Protein AF-A0AAI9E8M5-F1 (afdb_monomer_lite)

Secondary structure (DSSP, 8-state):
------------------------------HHHHHHHHHHHHHHHHHHHHHHHHHHHHHHHHHHHHHHHHHHHHHHHHHHHHHHHHHHHHHHHHHHHHHHHHHHHHHHHHHHHHHHHHHHHHHHHHHHHHHHHHHHHHHHHHHHHHHHHHHHHHHHHHHHHHHHHHHHHHHHHHHHHHHHHHHHHHHHHTTTTS---------------------------------------------SSS--HHHHHHHHHHHHHHHHHHHHHHHHHH--TT-TT-HHHH-GGGTTHHHHHHHHHHHHTT--SS-HHHHHHHHHHHHHHHHHHHHTGGGSEEE-GGG-SS-SS-TTPPPEEEHHHHHHHHHHHHHHHHHIIIIITTS-HHHHHHHHHHHHHHHHHHHH-GGGEETTTEETTHHHHHHHHHH-GGGGT---S---S--HHHHHHHHHHHT---TT-TT-SS-SS-THHHHHHHHHHHT--GGG--HHHHHHHHHHT-TTTHHHHHHHHHHHHHHHHHIIIIIGGGG--S-HHHHHHHHHHHHHHHHHHHHH----

Structure (mmCIF, N/CA/C/O backbone):
data_AF-A0AAI9E8M5-F1
#
_entry.id   AF-A0AAI9E8M5-F1
#
loop_
_atom_site.group_PDB
_atom_site.id
_atom_site.type_symbol
_atom_site.label_atom_id
_atom_site.label_alt_id
_atom_site.label_comp_id
_atom_site.label_asym_id
_atom_site.label_entity_id
_atom_site.label_seq_id
_atom_site.pdbx_PDB_ins_code
_atom_site.Cartn_x
_atom_site.Cartn_y
_atom_site.Cartn_z
_atom_site.occupancy
_atom_site.B_iso_or_equiv
_atom_site.auth_seq_id
_atom_site.auth_comp_id
_atom_site.auth_asym_id
_atom_site.auth_atom_id
_atom_site.pdbx_PDB_model_num
ATOM 1 N N . MET A 1 1 ? -39.233 27.285 16.437 1.00 39.06 1 MET A N 1
ATOM 2 C CA . MET A 1 1 ? -40.489 26.514 16.596 1.00 39.06 1 MET A CA 1
ATOM 3 C C . MET A 1 1 ? -40.162 25.161 17.210 1.00 39.06 1 MET A C 1
ATOM 5 O O . MET A 1 1 ? -39.063 24.692 16.965 1.00 39.06 1 MET A O 1
ATOM 9 N N . SER A 1 2 ? -41.110 24.576 17.952 1.00 37.47 2 SER A N 1
ATOM 10 C CA . SER A 1 2 ? -41.098 23.221 18.547 1.00 37.47 2 SER A CA 1
ATOM 11 C C . SER A 1 2 ? -39.940 22.849 19.491 1.00 37.47 2 SER A C 1
ATOM 13 O O . SER A 1 2 ? -38.776 22.826 19.115 1.00 37.47 2 SER A O 1
ATOM 15 N N . SER A 1 3 ? -40.297 22.461 20.720 1.00 33.97 3 SER A N 1
ATOM 16 C CA . SER A 1 3 ? -39.416 21.853 21.729 1.00 33.97 3 SER A CA 1
ATOM 17 C C . SER A 1 3 ? -40.017 20.511 22.181 1.00 33.97 3 SER A C 1
ATOM 19 O O . SER A 1 3 ? -41.230 20.465 22.398 1.00 33.97 3 SER A O 1
ATOM 21 N N . PRO A 1 4 ? -39.233 19.424 22.332 1.00 52.72 4 PRO A N 1
ATOM 22 C CA . PRO A 1 4 ? -39.747 18.113 22.720 1.00 52.72 4 PRO A CA 1
ATOM 23 C C . PRO A 1 4 ? -39.440 17.758 24.191 1.00 52.72 4 PRO A C 1
ATOM 25 O O . PRO A 1 4 ? -38.667 16.841 24.461 1.00 52.72 4 PRO A O 1
ATOM 28 N N . PHE A 1 5 ? -40.079 18.425 25.160 1.00 38.94 5 PHE A N 1
ATOM 29 C CA . PHE A 1 5 ? -40.065 17.979 26.566 1.00 38.94 5 PHE A CA 1
ATOM 30 C C . PHE A 1 5 ? -41.400 17.348 26.974 1.00 38.94 5 PHE A C 1
ATOM 32 O O . PHE A 1 5 ? -42.393 18.026 27.230 1.00 38.94 5 PHE A O 1
ATOM 39 N N . ARG A 1 6 ? -41.410 16.013 27.043 1.00 34.12 6 ARG A N 1
ATOM 40 C CA . ARG A 1 6 ? -42.585 15.194 27.363 1.00 34.12 6 ARG A CA 1
ATOM 41 C C . ARG A 1 6 ? -42.675 14.955 28.875 1.00 34.12 6 ARG A C 1
ATOM 43 O O . ARG A 1 6 ? -42.093 13.995 29.372 1.00 34.12 6 ARG A O 1
ATOM 50 N N . ARG A 1 7 ? -43.399 15.808 29.609 1.00 36.78 7 ARG A N 1
ATOM 51 C CA . ARG A 1 7 ? -43.793 15.498 30.998 1.00 36.78 7 ARG A CA 1
ATOM 52 C C . ARG A 1 7 ? -44.879 14.418 31.007 1.00 36.78 7 ARG A C 1
ATOM 54 O O . ARG A 1 7 ? -45.777 14.430 30.169 1.00 36.78 7 ARG A O 1
ATOM 61 N N . THR A 1 8 ? -44.776 13.480 31.944 1.00 37.78 8 THR A N 1
ATOM 62 C CA . THR A 1 8 ? -45.743 12.395 32.164 1.00 37.78 8 THR A CA 1
ATOM 63 C C . THR A 1 8 ? -46.504 12.637 33.463 1.00 37.78 8 THR A C 1
ATOM 65 O O . THR A 1 8 ? -46.102 12.151 34.521 1.00 37.78 8 THR A O 1
ATOM 68 N N . ASP A 1 9 ? -47.598 13.392 33.389 1.00 35.00 9 ASP A N 1
ATOM 69 C CA . ASP A 1 9 ? -48.470 13.627 34.540 1.00 35.00 9 ASP A CA 1
ATOM 70 C C . ASP A 1 9 ? -49.355 12.401 34.813 1.00 35.00 9 ASP A C 1
ATOM 72 O O . ASP A 1 9 ? -50.347 12.142 34.130 1.00 35.00 9 ASP A O 1
ATOM 76 N N . HIS A 1 10 ? -49.003 11.630 35.844 1.00 38.12 10 HIS A N 1
ATOM 77 C CA . HIS A 1 10 ? -49.825 10.526 36.339 1.00 38.12 10 HIS A CA 1
ATOM 78 C C . HIS A 1 10 ? -50.937 11.039 37.263 1.00 38.12 10 HIS A C 1
ATOM 80 O O . HIS A 1 10 ? -50.874 10.896 38.486 1.00 38.12 10 HIS A O 1
ATOM 86 N N . ALA A 1 11 ? -51.986 11.607 36.668 1.00 37.66 11 ALA A N 1
ATOM 87 C CA . ALA A 1 11 ? -53.208 11.980 37.374 1.00 37.66 11 ALA A CA 1
ATOM 88 C C . ALA A 1 11 ? -53.933 10.731 37.923 1.00 37.66 11 ALA A C 1
ATOM 90 O O . ALA A 1 11 ? -54.760 10.119 37.245 1.00 37.66 11 ALA A O 1
ATOM 91 N N . ARG A 1 12 ? -53.624 10.336 39.167 1.00 40.44 12 ARG A N 1
ATOM 92 C CA . ARG A 1 12 ? -54.371 9.293 39.885 1.00 40.44 12 ARG A CA 1
ATOM 93 C C . ARG A 1 12 ? -55.782 9.786 40.200 1.00 40.44 12 ARG A C 1
ATOM 95 O O . ARG A 1 12 ? -55.987 10.551 41.137 1.00 40.44 12 ARG A O 1
ATOM 102 N N . GLN A 1 13 ? -56.754 9.292 39.441 1.00 41.06 13 GLN A N 1
ATOM 103 C CA . GLN A 1 13 ? -58.161 9.354 39.823 1.00 41.06 13 GLN A CA 1
ATOM 104 C C . GLN A 1 13 ? -58.388 8.552 41.115 1.00 41.06 13 GLN A C 1
ATOM 106 O O . GLN A 1 13 ? -57.860 7.450 41.265 1.00 41.06 13 GLN A O 1
ATOM 111 N N . SER A 1 14 ? -59.214 9.092 42.010 1.00 41.16 14 SER A N 1
ATOM 112 C CA . SER A 1 14 ? -59.786 8.397 43.170 1.00 41.16 14 SER A CA 1
ATOM 113 C C . SER A 1 14 ? -61.247 8.842 43.333 1.00 41.16 14 SER A C 1
ATOM 115 O O . SER A 1 14 ? -61.587 9.951 42.916 1.00 41.16 14 SER A O 1
ATOM 117 N N . PRO A 1 15 ? -62.144 7.975 43.834 1.00 42.84 15 PRO A N 1
ATOM 118 C CA . PRO A 1 15 ? -63.539 8.008 43.402 1.00 42.84 15 PRO A CA 1
ATOM 119 C C . PRO A 1 15 ? -64.429 8.974 44.186 1.00 42.84 15 PRO A C 1
ATOM 121 O O . PRO A 1 15 ? -64.333 9.094 45.407 1.00 42.84 15 PRO A O 1
ATOM 124 N N . SER A 1 16 ? -65.397 9.559 43.478 1.00 39.38 16 SER A N 1
ATOM 125 C CA . SER A 1 16 ? -66.581 10.148 44.105 1.00 39.38 16 SER A CA 1
ATOM 126 C C . SER A 1 16 ? -67.400 9.057 44.807 1.00 39.38 16 SER A C 1
ATOM 128 O O . SER A 1 16 ? -67.642 7.994 44.232 1.00 39.38 16 SER A O 1
ATOM 130 N N . ARG A 1 17 ? -67.838 9.316 46.044 1.00 39.81 17 ARG A N 1
ATOM 131 C CA . ARG A 1 17 ? -68.811 8.484 46.767 1.00 39.81 17 ARG A CA 1
ATOM 132 C C . ARG A 1 17 ? -70.139 9.224 46.876 1.00 39.81 17 ARG A C 1
ATOM 134 O O . ARG A 1 17 ? -70.175 10.408 47.197 1.00 39.81 17 ARG A O 1
ATOM 141 N N . GLN A 1 18 ? -71.225 8.500 46.629 1.00 39.06 18 GLN A N 1
ATOM 142 C CA . GLN A 1 18 ? -72.585 9.024 46.707 1.00 39.06 18 GLN A CA 1
ATOM 143 C C . GLN A 1 18 ? -72.954 9.378 48.155 1.00 39.06 18 GLN A C 1
ATOM 145 O O . GLN A 1 18 ? -72.699 8.600 49.074 1.00 39.06 18 GLN A O 1
ATOM 150 N N . HIS A 1 19 ? -73.604 10.526 48.346 1.00 36.00 19 HIS A N 1
ATOM 151 C CA . HIS A 1 19 ? -74.301 10.842 49.591 1.00 36.00 19 HIS A CA 1
ATOM 152 C C . HIS A 1 19 ? -75.672 10.158 49.620 1.00 36.00 19 HIS A C 1
ATOM 154 O O . HIS A 1 19 ? -76.408 10.196 48.636 1.00 36.00 19 HIS A O 1
ATOM 160 N N . VAL A 1 20 ? -76.036 9.600 50.776 1.00 41.47 20 VAL A N 1
ATOM 161 C CA . VAL A 1 20 ? -77.401 9.160 51.102 1.00 41.47 20 VAL A CA 1
ATOM 162 C C . VAL A 1 20 ? -77.799 9.760 52.457 1.00 41.47 20 VAL A C 1
ATOM 164 O O . VAL A 1 20 ? -76.952 10.028 53.308 1.00 41.47 20 VAL A O 1
ATOM 167 N N . ASN A 1 21 ? -79.093 10.035 52.599 1.00 41.19 21 ASN A N 1
ATOM 168 C CA . ASN A 1 21 ? -79.756 10.801 53.657 1.00 41.19 21 ASN A CA 1
ATOM 169 C C . ASN A 1 21 ? -79.275 10.565 55.107 1.00 41.19 21 ASN A C 1
ATOM 171 O O . ASN A 1 21 ? -79.443 9.485 55.658 1.00 41.19 21 ASN A O 1
ATOM 175 N N . GLY A 1 22 ? -78.804 11.645 55.739 1.00 41.47 22 GLY A N 1
ATOM 176 C CA . GLY A 1 22 ? -79.510 12.357 56.817 1.00 41.47 22 GLY A CA 1
ATOM 177 C C . GLY A 1 22 ? -79.971 11.633 58.097 1.00 41.47 22 GLY A C 1
ATOM 178 O O . GLY A 1 22 ? -80.775 10.712 58.062 1.00 41.47 22 GLY A O 1
ATOM 179 N N . THR A 1 23 ? -79.664 12.256 59.243 1.00 39.97 23 THR A N 1
ATOM 180 C CA . THR A 1 23 ? -80.538 12.251 60.435 1.00 39.97 23 THR A CA 1
ATOM 181 C C . THR A 1 23 ? -80.369 13.548 61.230 1.00 39.97 23 THR A C 1
ATOM 183 O O . THR A 1 23 ? -79.263 14.071 61.339 1.00 39.97 23 THR A O 1
ATOM 186 N N . ARG A 1 24 ? -81.456 14.055 61.828 1.00 47.34 24 ARG A N 1
ATOM 187 C CA . ARG A 1 24 ? -81.382 15.028 62.934 1.00 47.34 24 ARG A CA 1
ATOM 188 C C . ARG A 1 24 ? -80.968 14.287 64.206 1.00 47.34 24 ARG A C 1
ATOM 190 O O . ARG A 1 24 ? -81.548 13.235 64.469 1.00 47.34 24 ARG A O 1
ATOM 197 N N . HIS A 1 25 ? -80.116 14.872 65.046 1.00 40.50 25 HIS A N 1
ATOM 198 C CA . HIS A 1 25 ? -80.138 14.603 66.490 1.00 40.50 25 HIS A CA 1
ATOM 199 C C . HIS A 1 25 ? -79.747 15.842 67.306 1.00 40.50 25 HIS A C 1
ATOM 201 O O . HIS A 1 25 ? -79.234 16.820 66.764 1.00 40.50 25 HIS A O 1
ATOM 207 N N . SER A 1 26 ? -80.134 15.843 68.580 1.00 41.50 26 SER A N 1
ATOM 208 C CA . SER A 1 26 ? -80.329 17.051 69.383 1.00 41.50 26 SER A CA 1
ATOM 209 C C . SER A 1 26 ? -79.087 17.548 70.120 1.00 41.50 26 SER A C 1
ATOM 211 O O . SER A 1 26 ? -78.174 16.789 70.437 1.00 41.50 26 SER A O 1
ATOM 213 N N . HIS A 1 27 ? -79.136 18.826 70.509 1.00 49.78 27 HIS A N 1
ATOM 214 C CA . HIS A 1 27 ? -78.330 19.387 71.593 1.00 49.78 27 HIS A CA 1
ATOM 215 C C . HIS A 1 27 ? -78.261 18.432 72.799 1.00 49.78 27 HIS A C 1
ATOM 217 O O . HIS A 1 27 ? -79.289 18.085 73.384 1.00 49.78 27 HIS A O 1
ATOM 223 N N . ARG A 1 28 ? -77.044 18.085 73.224 1.00 42.25 28 ARG A N 1
ATOM 224 C CA . ARG A 1 28 ? -76.761 17.693 74.608 1.00 42.25 28 ARG A CA 1
ATOM 225 C C . ARG A 1 28 ? -75.386 18.234 74.981 1.00 42.25 28 ARG A C 1
ATOM 227 O O . ARG A 1 28 ? -74.359 17.685 74.597 1.00 42.25 28 ARG A O 1
ATOM 234 N N . GLN A 1 29 ? -75.391 19.383 75.646 1.00 52.44 29 GLN A N 1
ATOM 235 C CA . GLN A 1 29 ? -74.196 20.164 75.947 1.00 52.44 29 GLN A CA 1
ATOM 236 C C . GLN A 1 29 ? -73.373 19.445 77.028 1.00 52.44 29 GLN A C 1
ATOM 238 O O . GLN A 1 29 ? -73.756 19.414 78.193 1.00 52.44 29 GLN A O 1
ATOM 243 N N . SER A 1 30 ? -72.268 18.820 76.621 1.00 48.94 30 SER A N 1
ATOM 244 C CA . SER A 1 30 ? -71.307 18.137 77.495 1.00 48.94 30 SER A CA 1
ATOM 245 C C . SER A 1 30 ? -69.985 18.900 77.466 1.00 48.94 30 SER A C 1
ATOM 247 O O . SER A 1 30 ? -69.514 19.260 76.387 1.00 48.94 30 SER A O 1
ATOM 249 N N . GLN A 1 31 ? -69.385 19.141 78.635 1.00 55.06 31 GLN A N 1
ATOM 250 C CA . GLN A 1 31 ? -68.124 19.887 78.761 1.00 55.06 31 GLN A CA 1
ATOM 251 C C . GLN A 1 31 ? -66.979 19.202 77.992 1.00 55.06 31 GLN A C 1
ATOM 253 O O . GLN A 1 31 ? -66.245 19.870 77.266 1.00 55.06 31 GLN A O 1
ATOM 258 N N . ASN A 1 32 ? -66.947 17.866 77.998 1.00 57.31 32 ASN A N 1
ATOM 259 C CA . ASN A 1 32 ? -66.027 17.025 77.225 1.00 57.31 32 ASN A CA 1
ATOM 260 C C . ASN A 1 32 ? -66.071 17.323 75.705 1.00 57.31 32 ASN A C 1
ATOM 262 O O . ASN A 1 32 ? -65.098 17.091 74.985 1.00 57.31 32 ASN A O 1
ATOM 266 N N . GLY A 1 33 ? -67.200 17.830 75.191 1.00 59.12 33 GLY A N 1
ATOM 267 C CA . GLY A 1 33 ? -67.361 18.244 73.793 1.00 59.12 33 GLY A CA 1
ATOM 268 C C . GLY A 1 33 ? -66.650 19.559 73.449 1.00 59.12 33 GLY A C 1
ATOM 269 O O . GLY A 1 33 ? -66.240 19.747 72.308 1.00 59.12 33 GLY A O 1
ATOM 270 N N . ALA A 1 34 ? -66.466 20.454 74.425 1.00 63.47 34 ALA A N 1
ATOM 271 C CA . ALA A 1 34 ? -65.694 21.683 74.249 1.00 63.47 34 ALA A CA 1
ATOM 272 C C . ALA A 1 34 ? -64.184 21.404 74.320 1.00 63.47 34 ALA A C 1
ATOM 274 O O . ALA A 1 34 ? -63.432 21.874 73.470 1.00 63.47 34 ALA A O 1
ATOM 275 N N . GLU A 1 35 ? -63.754 20.571 75.270 1.00 64.69 35 GLU A N 1
ATOM 276 C CA . GLU A 1 35 ? -62.355 20.145 75.415 1.00 64.69 35 GLU A CA 1
ATOM 277 C C . GLU A 1 35 ? -61.870 19.385 74.170 1.00 64.69 35 GLU A C 1
ATOM 279 O O . GLU A 1 35 ? -60.837 19.714 73.591 1.00 64.69 35 GLU A O 1
ATOM 284 N N . SER A 1 36 ? -62.652 18.416 73.678 1.00 72.44 36 SER A N 1
ATOM 285 C CA . SER A 1 36 ? -62.318 17.687 72.443 1.00 72.44 36 SER A CA 1
ATOM 286 C C . SER A 1 36 ? -62.323 18.572 71.189 1.00 72.44 36 SER A C 1
ATOM 288 O O . SER A 1 36 ? -61.533 18.327 70.276 1.00 72.44 36 SER A O 1
ATOM 290 N N . ALA A 1 37 ? -63.129 19.639 71.146 1.00 75.56 37 ALA A N 1
ATOM 291 C CA . ALA A 1 37 ? -63.042 20.645 70.088 1.00 75.56 37 ALA A CA 1
ATOM 292 C C . ALA A 1 37 ? -61.742 21.471 70.176 1.00 75.56 37 ALA A C 1
ATOM 294 O O . ALA A 1 37 ? -61.106 21.694 69.147 1.00 75.56 37 ALA A O 1
ATOM 295 N N . GLN A 1 38 ? -61.307 21.856 71.381 1.00 79.38 38 GLN A N 1
ATOM 296 C CA . GLN A 1 38 ? -60.034 22.556 71.604 1.00 79.38 38 GLN A CA 1
ATOM 297 C C . GLN A 1 38 ? -58.830 21.689 71.208 1.00 79.38 38 GLN A C 1
ATOM 299 O O . GLN A 1 38 ? -58.002 22.138 70.417 1.00 79.38 38 GLN A O 1
ATOM 304 N N . PHE A 1 39 ? -58.785 20.416 71.622 1.00 82.69 39 PHE A N 1
ATOM 305 C CA . PHE A 1 39 ? -57.747 19.475 71.175 1.00 82.69 39 PHE A CA 1
ATOM 306 C C . PHE A 1 39 ? -57.693 19.340 69.641 1.00 82.69 39 PHE A C 1
ATOM 308 O O . PHE A 1 39 ? -56.608 19.242 69.068 1.00 82.69 39 PHE A O 1
ATOM 315 N N . LEU A 1 40 ? -58.841 19.377 68.954 1.00 83.44 40 LEU A N 1
ATOM 316 C CA . LEU A 1 40 ? -58.899 19.366 67.487 1.00 83.44 40 LEU A CA 1
ATOM 317 C C . LEU A 1 40 ? -58.456 20.690 66.842 1.00 83.44 40 LEU A C 1
ATOM 319 O O . LEU A 1 40 ? -58.039 20.670 65.684 1.00 83.44 40 LEU A O 1
ATOM 323 N N . GLU A 1 41 ? -58.540 21.830 67.528 1.00 85.38 41 GLU A N 1
ATOM 324 C CA . GLU A 1 41 ? -57.958 23.091 67.051 1.00 85.38 41 GLU A CA 1
ATOM 325 C C . GLU A 1 41 ? -56.447 23.149 67.269 1.00 85.38 41 GLU A C 1
ATOM 327 O O . GLU A 1 41 ? -55.722 23.517 66.345 1.00 85.38 41 GLU A O 1
ATOM 332 N N . ASP A 1 42 ? -55.952 22.728 68.430 1.00 86.31 42 ASP A N 1
ATOM 333 C CA . ASP A 1 42 ? -54.515 22.732 68.706 1.00 86.31 42 ASP A CA 1
ATOM 334 C C . ASP A 1 42 ? -53.766 21.691 67.861 1.00 86.31 42 ASP A C 1
ATOM 336 O O . ASP A 1 42 ? -52.699 21.996 67.327 1.00 86.31 42 ASP A O 1
ATOM 340 N N . LEU A 1 43 ? -54.364 20.523 67.590 1.00 90.06 43 LEU A N 1
ATOM 341 C CA . LEU A 1 43 ? -53.816 19.550 66.636 1.00 90.06 43 LEU A CA 1
ATOM 342 C C . LEU A 1 43 ? -53.770 20.120 65.203 1.00 90.06 43 LEU A C 1
ATOM 344 O O . LEU A 1 43 ? -52.777 19.930 64.501 1.00 90.06 43 LEU A O 1
ATOM 348 N N . LYS A 1 44 ? -54.783 20.889 64.768 1.00 88.12 44 LYS A N 1
ATOM 349 C CA . LYS A 1 44 ? -54.733 21.613 63.477 1.00 88.12 44 LYS A CA 1
ATOM 350 C C . LYS A 1 44 ? -53.632 22.675 63.462 1.00 88.12 44 LYS A C 1
ATOM 352 O O . LYS A 1 44 ? -52.942 22.802 62.456 1.00 88.12 44 LYS A O 1
ATOM 357 N N . ARG A 1 45 ? -53.463 23.442 64.546 1.00 90.38 45 ARG A N 1
ATOM 358 C CA . ARG A 1 45 ? -52.410 24.468 64.663 1.00 90.38 45 ARG A CA 1
ATOM 359 C C . ARG A 1 45 ? -51.017 23.847 64.606 1.00 90.38 45 ARG A C 1
ATOM 361 O O . ARG A 1 45 ? -50.166 24.375 63.896 1.00 90.38 45 ARG A O 1
ATOM 368 N N . LEU A 1 46 ? -50.817 22.717 65.285 1.00 93.38 46 LEU A N 1
ATOM 369 C CA . LEU A 1 46 ? -49.585 21.933 65.235 1.00 93.38 46 LEU A CA 1
ATOM 370 C C . LEU A 1 46 ? -49.309 21.455 63.803 1.00 93.38 46 LEU A C 1
ATOM 372 O O . LEU A 1 46 ? -48.289 21.833 63.243 1.00 93.38 46 LEU A O 1
ATOM 376 N N . LEU A 1 47 ? -50.262 20.783 63.144 1.00 92.25 47 LEU A N 1
ATOM 377 C CA . LEU A 1 47 ? -50.103 20.351 61.745 1.00 92.25 47 LEU A CA 1
ATOM 378 C C . LEU A 1 47 ? -49.797 21.506 60.772 1.00 92.25 47 LEU A C 1
ATOM 380 O O . LEU A 1 47 ? -49.011 21.332 59.844 1.00 92.25 47 LEU A O 1
ATOM 384 N N . ILE A 1 48 ? -50.395 22.686 60.967 1.00 92.31 48 ILE A N 1
ATOM 385 C CA . ILE A 1 48 ? -50.116 23.880 60.149 1.00 92.31 48 ILE A CA 1
ATOM 386 C C . ILE A 1 48 ? -48.693 24.404 60.399 1.00 92.31 48 ILE A C 1
ATOM 388 O O . ILE A 1 48 ? -48.041 24.869 59.463 1.00 92.31 48 ILE A O 1
ATOM 392 N N . ASN A 1 49 ? -48.197 24.339 61.635 1.00 92.25 49 ASN A N 1
ATOM 393 C CA . ASN A 1 49 ? -46.832 24.741 61.965 1.00 92.25 49 ASN A CA 1
ATOM 394 C C . ASN A 1 49 ? -45.801 23.732 61.436 1.00 92.25 49 ASN A C 1
ATOM 396 O O . ASN A 1 49 ? -44.869 24.153 60.754 1.00 92.25 49 ASN A O 1
ATOM 400 N N . ASP A 1 50 ? -46.027 22.430 61.624 1.00 92.25 50 ASP A N 1
ATOM 401 C CA . ASP A 1 50 ? -45.202 21.348 61.074 1.00 92.25 50 ASP A CA 1
ATOM 402 C C . ASP A 1 50 ? -45.108 21.439 59.543 1.00 92.25 50 ASP A C 1
ATOM 404 O O . ASP A 1 50 ? -44.022 21.354 58.972 1.00 92.25 50 ASP A O 1
ATOM 408 N N . GLN A 1 51 ? -46.232 21.688 58.856 1.00 93.25 51 GLN A N 1
ATOM 409 C CA . GLN A 1 51 ? -46.246 21.917 57.407 1.00 93.25 51 GLN A CA 1
ATOM 410 C C . GLN A 1 51 ? -45.429 23.153 57.013 1.00 93.25 51 GLN A C 1
ATOM 412 O O . GLN A 1 51 ? -44.661 23.094 56.054 1.00 93.25 51 GLN A O 1
ATOM 417 N N . ARG A 1 52 ? -45.554 24.270 57.741 1.00 93.75 52 ARG A N 1
ATOM 418 C CA . ARG A 1 52 ? -44.767 25.490 57.481 1.00 93.75 52 ARG A CA 1
ATOM 419 C C . ARG A 1 52 ? -43.272 25.273 57.700 1.00 93.75 52 ARG A C 1
ATOM 421 O O . ARG A 1 52 ? -42.476 25.823 56.944 1.00 93.75 52 ARG A O 1
ATOM 428 N N . GLU A 1 53 ? -42.885 24.507 58.714 1.00 94.56 53 GLU A N 1
ATOM 429 C CA . GLU A 1 53 ? -41.480 24.194 58.976 1.00 94.56 53 GLU A CA 1
ATOM 430 C C . GLU A 1 53 ? -40.915 23.229 57.929 1.00 94.56 53 GLU A C 1
ATOM 432 O O . GLU A 1 53 ? -39.853 23.489 57.369 1.00 94.56 53 GLU A O 1
ATOM 437 N N . LEU A 1 54 ? -41.665 22.185 57.566 1.00 94.19 54 LEU A N 1
ATOM 438 C CA . LEU A 1 54 ? -41.303 21.271 56.485 1.00 94.19 54 LEU A CA 1
ATOM 439 C C . LEU A 1 54 ? -41.165 22.001 55.139 1.00 94.19 54 LEU A C 1
ATOM 441 O O . LEU A 1 54 ? -40.222 21.727 54.400 1.00 94.19 54 LEU A O 1
ATOM 445 N N . HIS A 1 55 ? -42.044 22.962 54.832 1.00 92.75 55 HIS A N 1
ATOM 446 C CA . HIS A 1 55 ? -41.902 23.802 53.641 1.00 92.75 55 HIS A CA 1
ATOM 447 C C . HIS A 1 55 ? -40.629 24.660 53.684 1.00 92.75 55 HIS A C 1
ATOM 449 O O . HIS A 1 55 ? -39.866 24.618 52.723 1.00 92.75 55 HIS A O 1
ATOM 455 N N . LYS A 1 56 ? -40.321 25.330 54.805 1.00 94.88 56 LYS A N 1
ATOM 456 C CA . LYS A 1 56 ? -39.048 26.063 54.965 1.00 94.88 56 LYS A CA 1
ATOM 457 C C . LYS A 1 56 ? -37.828 25.167 54.745 1.00 94.88 56 LYS A C 1
ATOM 459 O O . LYS A 1 56 ? -36.952 25.527 53.970 1.00 94.88 56 LYS A O 1
ATOM 464 N N . GLN A 1 57 ? -37.795 23.979 55.356 1.00 9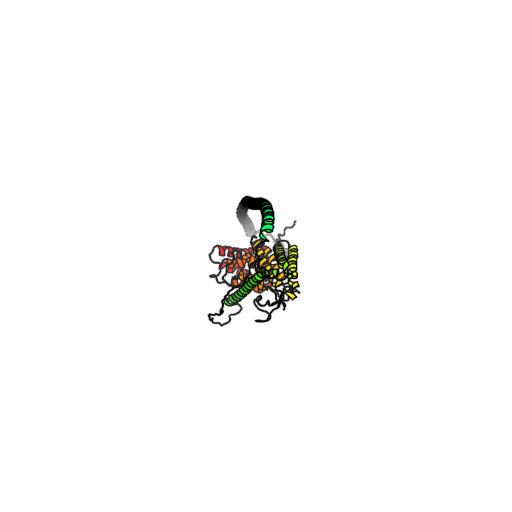5.12 57 GLN A N 1
ATOM 465 C CA . GLN A 1 57 ? -36.687 23.031 55.188 1.00 95.12 57 GLN A CA 1
ATOM 466 C C . GLN A 1 57 ? -36.551 22.525 53.738 1.00 95.12 57 GLN A C 1
ATOM 468 O O . GLN A 1 57 ? -35.449 22.185 53.304 1.00 95.12 57 GLN A O 1
ATOM 473 N N . LEU A 1 58 ? -37.649 22.448 52.977 1.00 94.75 58 LEU A N 1
ATOM 474 C CA . LEU A 1 58 ? -37.613 22.128 51.547 1.00 94.75 58 LEU A CA 1
ATOM 475 C C . LEU A 1 58 ? -37.092 23.306 50.712 1.00 94.75 58 LEU A C 1
ATOM 477 O O . LEU A 1 58 ? -36.243 23.087 49.849 1.00 94.75 58 LEU A O 1
ATOM 481 N N . ASP A 1 59 ? -37.543 24.528 50.994 1.00 95.88 59 ASP A N 1
ATOM 482 C CA . ASP A 1 59 ? -37.109 25.747 50.301 1.00 95.88 59 ASP A CA 1
ATOM 483 C C . ASP A 1 59 ? -35.617 26.039 50.553 1.00 95.88 59 ASP A C 1
ATOM 485 O O . ASP A 1 59 ? -34.870 26.335 49.619 1.00 95.88 59 ASP A O 1
ATOM 489 N N . GLU A 1 60 ? -35.147 25.871 51.793 1.00 95.69 60 GLU A N 1
ATOM 490 C CA . GLU A 1 60 ? -33.735 25.984 52.178 1.00 95.69 60 GLU A CA 1
ATOM 491 C C . GLU A 1 60 ? -32.866 24.973 51.415 1.00 95.69 60 GLU A C 1
ATOM 493 O O . GLU A 1 60 ? -31.898 25.362 50.757 1.00 95.69 60 GLU A O 1
ATOM 498 N N . ARG A 1 61 ? -33.254 23.688 51.401 1.00 94.56 61 ARG A N 1
ATOM 499 C CA . ARG A 1 61 ? -32.544 22.636 50.646 1.00 94.56 61 ARG A CA 1
ATOM 500 C C . ARG A 1 61 ? -32.576 22.871 49.136 1.00 94.56 61 ARG A C 1
ATOM 502 O O . ARG A 1 61 ? -31.591 22.580 48.457 1.00 94.56 61 ARG A O 1
ATOM 509 N N . ALA A 1 62 ? -33.674 23.393 48.590 1.00 93.62 62 ALA A N 1
ATOM 510 C CA . ALA A 1 62 ? -33.765 23.747 47.174 1.00 93.62 62 ALA A CA 1
ATOM 511 C C . ALA A 1 62 ? -32.800 24.893 46.823 1.00 93.62 62 ALA A C 1
ATOM 513 O O . ALA A 1 62 ? -32.105 24.829 45.808 1.00 93.62 62 ALA A O 1
ATOM 514 N N . LEU A 1 63 ? -32.692 25.899 47.694 1.00 96.38 63 LEU A N 1
ATOM 515 C CA . LEU A 1 63 ? -31.790 27.040 47.546 1.00 96.38 63 LEU A CA 1
ATOM 516 C C . LEU A 1 63 ? -30.311 26.625 47.696 1.00 96.38 63 LEU A C 1
ATOM 518 O O . LEU A 1 63 ? -29.454 27.100 46.945 1.00 96.38 63 LEU A O 1
ATOM 522 N N . GLU A 1 64 ? -29.992 25.693 48.598 1.00 95.31 64 GLU A N 1
ATOM 523 C CA . GLU A 1 64 ? -28.666 25.060 48.684 1.00 95.31 64 GLU A CA 1
ATOM 524 C C . GLU A 1 64 ? -28.314 24.271 47.415 1.00 95.31 64 GLU A C 1
ATOM 526 O O . GLU A 1 64 ? -27.233 24.460 46.850 1.00 95.31 64 GLU A O 1
ATOM 531 N N . GLN A 1 65 ? -29.230 23.437 46.912 1.00 93.19 65 GLN A N 1
ATOM 532 C CA . GLN A 1 65 ? -29.023 22.703 45.660 1.00 93.19 65 GLN A CA 1
ATOM 533 C C . GLN A 1 65 ? -28.855 23.647 44.464 1.00 93.19 65 GLN A C 1
ATOM 535 O O . GLN A 1 65 ? -27.989 23.406 43.623 1.00 93.19 65 GLN A O 1
ATOM 540 N N . GLN A 1 66 ? -29.606 24.751 44.407 1.00 94.88 66 GLN A N 1
ATOM 541 C CA . GLN A 1 66 ? -29.445 25.774 43.374 1.00 94.88 66 GLN A CA 1
ATOM 542 C C . GLN A 1 66 ? -28.052 26.422 43.435 1.00 94.88 66 GLN A C 1
ATOM 544 O O . GLN A 1 66 ? -27.396 26.532 42.401 1.00 94.88 66 GLN A O 1
ATOM 549 N N . LYS A 1 67 ? -27.557 26.790 44.627 1.00 96.88 67 LYS A N 1
ATOM 550 C CA . LYS A 1 67 ? -26.186 27.311 44.809 1.00 96.88 67 LYS A CA 1
ATOM 551 C C . LYS A 1 67 ? -25.126 26.318 44.322 1.00 96.88 67 LYS A C 1
ATOM 553 O O . LYS A 1 67 ? -24.190 26.714 43.629 1.00 96.88 67 LYS A O 1
ATOM 558 N N . LEU A 1 68 ? -25.280 25.031 44.646 1.00 96.38 68 LEU A N 1
ATOM 559 C CA . LEU A 1 68 ? -24.367 23.975 44.195 1.00 96.38 68 LEU A CA 1
ATOM 560 C C . LEU A 1 68 ? -24.412 23.777 42.670 1.00 96.38 68 LEU A C 1
ATOM 562 O O . LEU A 1 68 ? -23.361 23.613 42.054 1.00 96.38 68 LEU A O 1
ATOM 566 N N . GLN A 1 69 ? -25.594 23.841 42.050 1.00 94.69 69 GLN A N 1
ATOM 567 C CA . GLN A 1 69 ? -25.744 23.755 40.592 1.00 94.69 69 GLN A CA 1
ATOM 568 C C . GLN A 1 69 ? -25.136 24.965 39.872 1.00 94.69 69 GLN A C 1
ATOM 570 O O . GLN A 1 69 ? -24.411 24.776 38.898 1.00 94.69 69 GLN A O 1
ATOM 575 N N . VAL A 1 70 ? -25.370 26.190 40.360 1.00 96.75 70 VAL A N 1
ATOM 576 C CA . VAL A 1 70 ? -24.757 27.409 39.801 1.00 96.75 70 VAL A CA 1
ATOM 577 C C . VAL A 1 70 ? -23.234 27.318 39.875 1.00 96.75 70 VAL A C 1
ATOM 579 O O . VAL A 1 70 ? -22.575 27.460 38.848 1.00 96.75 70 VAL A O 1
ATOM 582 N N . LYS A 1 71 ? -22.673 26.951 41.035 1.00 96.94 71 LYS A N 1
ATOM 583 C CA . LYS A 1 71 ? -21.224 26.764 41.176 1.00 96.94 71 LYS A CA 1
ATOM 584 C C . LYS A 1 71 ? -20.674 25.677 40.242 1.00 96.94 71 LYS A C 1
ATOM 586 O O . LYS A 1 71 ? -19.620 25.860 39.643 1.00 96.94 71 LYS A O 1
ATOM 591 N N . ALA A 1 72 ? -21.383 24.560 40.069 1.00 95.62 72 ALA A N 1
ATOM 592 C CA . ALA A 1 72 ? -20.965 23.505 39.143 1.00 95.62 72 ALA A CA 1
ATOM 593 C C . ALA A 1 72 ? -20.977 23.964 37.670 1.00 95.62 72 ALA A C 1
ATOM 595 O O . ALA A 1 72 ? -20.124 23.537 36.887 1.00 95.62 72 ALA A O 1
ATOM 596 N N . LEU A 1 73 ? -21.906 24.851 37.291 1.00 96.62 73 LEU A N 1
ATOM 597 C CA . LEU A 1 73 ? -21.931 25.492 35.973 1.00 96.62 73 LEU A CA 1
ATOM 598 C C . LEU A 1 73 ? -20.776 26.492 35.808 1.00 96.62 73 LEU A C 1
ATOM 600 O O . LEU A 1 73 ? -20.129 26.485 34.763 1.00 96.62 73 LEU A O 1
ATOM 604 N N . GLU A 1 74 ? -20.464 27.289 36.832 1.00 96.19 74 GLU A N 1
ATOM 605 C CA . GLU A 1 74 ? -19.309 28.200 36.852 1.00 96.19 74 GLU A CA 1
ATOM 606 C C . GLU A 1 74 ? -17.979 27.436 36.729 1.00 96.19 74 GLU A C 1
ATOM 608 O O . GLU A 1 74 ? -17.175 27.738 35.846 1.00 96.19 74 GLU A O 1
ATOM 613 N N . ASP A 1 75 ? -17.780 26.379 37.527 1.00 95.25 75 ASP A N 1
ATOM 614 C CA . ASP A 1 75 ? -16.607 25.494 37.464 1.00 95.25 75 ASP A CA 1
ATOM 615 C C . ASP A 1 75 ? -16.477 24.799 36.092 1.00 95.25 75 ASP A C 1
ATOM 617 O O . ASP A 1 75 ? -15.366 24.537 35.621 1.00 95.25 75 ASP A O 1
ATOM 621 N N . SER A 1 76 ? -17.599 24.472 35.439 1.00 92.94 76 SER A N 1
ATOM 622 C CA . SER A 1 76 ? -17.622 23.875 34.097 1.00 92.94 76 SER A CA 1
ATOM 623 C C . SER A 1 76 ? -17.288 24.899 33.005 1.00 92.94 76 SER A C 1
ATOM 625 O O . SER A 1 76 ? -16.472 24.616 32.125 1.00 92.94 76 SER A O 1
ATOM 627 N N . LEU A 1 77 ? -17.84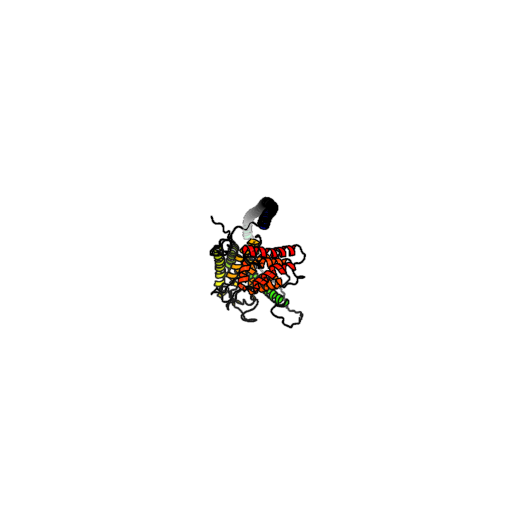4 26.109 33.100 1.00 94.31 77 LEU A N 1
ATOM 628 C CA . LEU A 1 77 ? -17.587 27.225 32.189 1.00 94.31 77 LEU A CA 1
ATOM 629 C C . LEU A 1 77 ? -16.131 27.704 32.285 1.00 94.31 77 LEU A C 1
ATOM 631 O O . LEU A 1 77 ? -15.501 27.960 31.259 1.00 94.31 77 LEU A O 1
ATOM 635 N N . ALA A 1 78 ? -15.562 27.753 33.492 1.00 96.81 78 ALA A N 1
ATOM 636 C CA . ALA A 1 78 ? -14.152 28.067 33.711 1.00 96.81 78 ALA A CA 1
ATOM 637 C C . ALA A 1 78 ? -13.226 27.055 33.013 1.00 96.81 78 ALA A C 1
ATOM 639 O O . ALA A 1 78 ? -12.306 27.456 32.299 1.00 96.81 78 ALA A O 1
ATOM 640 N N . LYS A 1 79 ? -13.506 25.749 33.143 1.00 93.44 79 LYS A N 1
ATOM 641 C CA . LYS A 1 79 ? -12.750 24.676 32.464 1.00 93.44 79 LYS A CA 1
ATOM 642 C C . LYS A 1 79 ? -12.882 24.754 30.944 1.00 93.44 79 LYS A C 1
ATOM 644 O O . LYS A 1 79 ? -11.874 24.698 30.249 1.00 93.44 79 LYS A O 1
ATOM 649 N N . HIS A 1 80 ? -14.097 24.950 30.429 1.00 95.88 80 HIS A N 1
ATOM 650 C CA . HIS A 1 80 ? -14.332 25.139 28.996 1.00 95.88 80 HIS A CA 1
ATOM 651 C C . HIS A 1 80 ? -13.540 26.335 28.442 1.00 95.88 80 HIS A C 1
ATOM 653 O O . HIS A 1 80 ? -12.902 26.232 27.397 1.00 95.88 80 HIS A O 1
ATOM 659 N N . ASN A 1 81 ? -13.527 27.460 29.161 1.00 94.38 81 ASN A N 1
ATOM 660 C CA . ASN A 1 81 ? -12.800 28.656 28.744 1.00 94.38 81 ASN A CA 1
ATOM 661 C C . ASN A 1 81 ? -11.274 28.507 28.862 1.00 94.38 81 ASN A C 1
ATOM 663 O O . ASN A 1 81 ? -10.560 29.121 28.072 1.00 94.38 81 ASN A O 1
ATOM 667 N N . ALA A 1 82 ? -10.768 27.686 29.788 1.00 96.00 82 ALA A N 1
ATOM 668 C CA . ALA A 1 82 ? -9.353 27.319 29.836 1.00 96.00 82 ALA A CA 1
ATOM 669 C C . ALA A 1 82 ? -8.956 26.494 28.599 1.00 96.00 82 ALA A C 1
ATOM 671 O O . ALA A 1 82 ? -8.091 26.923 27.841 1.00 96.00 82 ALA A O 1
ATOM 672 N N . SER A 1 83 ? -9.661 25.393 28.315 1.00 96.00 83 SER A N 1
ATOM 673 C CA . SER A 1 83 ? -9.386 24.562 27.131 1.00 96.00 83 SER A CA 1
ATOM 674 C C . SER A 1 83 ? -9.613 25.294 25.804 1.00 96.00 83 SER A C 1
ATOM 676 O O . SER A 1 83 ? -8.958 24.983 24.812 1.00 96.00 83 SER A O 1
ATOM 678 N N . ARG A 1 84 ? -10.502 26.297 25.769 1.00 94.75 84 ARG A N 1
ATOM 679 C CA . ARG A 1 84 ? -10.634 27.197 24.617 1.00 94.75 84 ARG A CA 1
ATOM 680 C C . ARG A 1 84 ? -9.368 28.036 24.408 1.00 94.75 84 ARG A C 1
ATOM 682 O O . ARG A 1 84 ? -8.892 28.088 23.280 1.00 94.75 84 ARG A O 1
ATOM 689 N N . LYS A 1 85 ? -8.823 28.653 25.462 1.00 95.44 85 LYS A N 1
ATOM 690 C CA . LYS A 1 85 ? -7.577 29.435 25.369 1.00 95.44 85 LYS A CA 1
ATOM 691 C C . LYS A 1 85 ? -6.398 28.566 24.945 1.00 95.44 85 LYS A C 1
ATOM 693 O O . LYS A 1 85 ? -5.703 28.926 24.011 1.00 95.44 85 LYS A O 1
ATOM 698 N N . GLU A 1 86 ? -6.253 27.381 25.537 1.00 93.31 86 GLU A N 1
ATOM 699 C CA . GLU A 1 86 ? -5.227 26.406 25.137 1.00 93.31 86 GLU A CA 1
ATOM 700 C C . GLU A 1 86 ? -5.333 26.035 23.643 1.00 93.31 86 GLU A C 1
ATOM 702 O O . GLU A 1 86 ? -4.319 25.876 22.965 1.00 93.31 86 GLU A O 1
ATOM 707 N N . ALA A 1 87 ? -6.552 25.928 23.100 1.00 89.44 87 ALA A N 1
ATOM 708 C CA . ALA A 1 87 ? -6.770 25.688 21.673 1.00 89.44 87 ALA A CA 1
ATOM 709 C C . ALA A 1 87 ? -6.461 26.918 20.795 1.00 89.44 87 ALA A C 1
ATOM 711 O O . ALA A 1 87 ? -5.946 26.755 19.690 1.00 89.44 87 ALA A O 1
ATOM 712 N N . GLU A 1 88 ? -6.749 28.132 21.272 1.00 93.94 88 GLU A N 1
ATOM 713 C CA . GLU A 1 88 ? -6.398 29.393 20.604 1.00 93.94 88 GLU A CA 1
ATOM 714 C C . GLU A 1 88 ? -4.862 29.581 20.571 1.00 93.94 88 GLU A C 1
ATOM 716 O O . GLU A 1 88 ? -4.301 29.762 19.489 1.00 93.94 88 GLU A O 1
ATOM 721 N N . ASP A 1 89 ? -4.163 29.371 21.694 1.00 94.56 89 ASP A N 1
ATOM 722 C CA . ASP A 1 89 ? -2.694 29.406 21.804 1.00 94.56 89 ASP A CA 1
ATOM 723 C C . ASP A 1 89 ? -2.009 28.394 20.859 1.00 94.56 89 ASP A C 1
ATOM 725 O O . ASP A 1 89 ? -1.016 28.702 20.192 1.00 94.56 89 ASP A O 1
ATOM 729 N N . VAL A 1 90 ? -2.537 27.165 20.776 1.00 92.81 90 VAL A N 1
ATOM 730 C CA . VAL A 1 90 ? -2.013 26.112 19.884 1.00 92.81 90 VAL A CA 1
ATOM 731 C C . VAL A 1 90 ? -2.236 26.452 18.407 1.00 92.81 90 VAL A C 1
ATOM 733 O O . VAL A 1 90 ? -1.387 26.125 17.573 1.00 92.81 90 VAL A O 1
ATOM 736 N N . LEU A 1 91 ? -3.335 27.133 18.062 1.00 94.19 91 LEU A N 1
ATOM 737 C CA . LEU A 1 91 ? -3.566 27.622 16.700 1.00 94.19 91 LEU A CA 1
ATOM 738 C C . LEU A 1 91 ? -2.590 28.749 16.333 1.00 94.19 91 LEU A C 1
ATOM 740 O O . LEU A 1 91 ? -2.029 28.713 15.238 1.00 94.19 91 LEU A O 1
ATOM 744 N N . GLU A 1 92 ? -2.323 29.701 17.232 1.00 93.56 92 GLU A N 1
ATOM 745 C CA . GLU A 1 92 ? -1.322 30.751 16.992 1.00 93.56 92 GLU A CA 1
ATOM 746 C C . GLU A 1 92 ? 0.085 30.170 16.788 1.00 93.56 92 GLU A C 1
ATOM 748 O O . GLU A 1 92 ? 0.758 30.505 15.809 1.00 93.56 92 GLU A O 1
ATOM 753 N N . GLN A 1 93 ? 0.506 29.225 17.637 1.00 92.62 93 GLN A N 1
ATOM 754 C CA . GLN A 1 93 ? 1.778 28.509 17.469 1.00 92.62 93 GLN A CA 1
ATOM 755 C C . GLN A 1 93 ? 1.851 27.781 16.117 1.00 92.62 93 GLN A C 1
ATOM 757 O O . GLN A 1 93 ? 2.870 27.854 15.427 1.00 92.62 93 GLN A O 1
ATOM 762 N N . TYR A 1 94 ? 0.759 27.135 15.696 1.00 91.88 94 TYR A N 1
ATOM 763 C CA . TYR A 1 94 ? 0.681 26.451 14.406 1.00 91.88 94 TYR A CA 1
ATOM 764 C C . TYR A 1 94 ? 0.821 27.410 13.211 1.00 91.88 94 TYR A C 1
ATOM 766 O O . TYR A 1 94 ? 1.538 27.093 12.257 1.00 91.88 94 TYR A O 1
ATOM 774 N N . TYR A 1 95 ? 0.198 28.593 13.256 1.00 90.25 95 TYR A N 1
ATOM 775 C CA . TYR A 1 95 ? 0.363 29.613 12.212 1.00 90.25 95 TYR A CA 1
ATOM 776 C C . TYR A 1 95 ? 1.790 30.178 12.168 1.00 90.25 95 TYR A C 1
ATOM 778 O O . TYR A 1 95 ? 2.359 30.315 11.081 1.00 90.25 95 TYR A O 1
ATOM 786 N N . LEU A 1 96 ? 2.401 30.446 13.328 1.00 94.25 96 LEU A N 1
ATOM 787 C CA . LEU A 1 96 ? 3.787 30.917 13.412 1.00 94.25 96 LEU A CA 1
ATOM 788 C C . LEU A 1 96 ? 4.773 29.898 12.823 1.00 94.25 96 LEU A C 1
ATOM 790 O O . LEU A 1 96 ? 5.664 30.275 12.059 1.00 94.25 96 LEU A O 1
ATOM 794 N N . ASP A 1 97 ? 4.600 28.608 13.116 1.00 89.75 97 ASP A N 1
ATOM 795 C CA . ASP A 1 97 ? 5.457 27.555 12.565 1.00 89.75 97 ASP A CA 1
ATOM 796 C C . ASP A 1 97 ? 5.184 27.269 11.078 1.00 89.75 97 ASP A C 1
ATOM 798 O O . ASP A 1 97 ? 6.131 26.971 10.341 1.00 89.75 97 ASP A O 1
ATOM 802 N N . GLN A 1 98 ? 3.949 27.444 10.583 1.00 89.12 98 GLN A N 1
ATOM 803 C CA . GLN A 1 98 ? 3.686 27.435 9.138 1.00 89.12 98 GLN A CA 1
ATOM 804 C C . GLN A 1 98 ? 4.440 28.557 8.411 1.00 89.12 98 GLN A C 1
ATOM 806 O O . GLN A 1 98 ? 5.110 28.285 7.410 1.00 89.12 98 GLN A O 1
ATOM 811 N N . GLU A 1 99 ? 4.374 29.799 8.898 1.00 90.00 99 GLU A N 1
ATOM 812 C CA . GLU A 1 99 ? 5.016 30.928 8.213 1.00 90.00 99 GLU A CA 1
ATOM 813 C C . GLU A 1 99 ? 6.550 30.859 8.331 1.00 90.00 99 GLU A C 1
ATOM 815 O O . GLU A 1 99 ? 7.253 31.077 7.344 1.00 90.00 99 GLU A O 1
ATOM 820 N N . ARG A 1 100 ? 7.097 30.400 9.469 1.00 91.88 100 ARG A N 1
ATOM 821 C CA . ARG A 1 100 ? 8.527 30.042 9.597 1.00 91.88 100 ARG A CA 1
ATOM 822 C C . ARG A 1 100 ? 8.948 28.981 8.576 1.00 91.88 100 ARG A C 1
ATOM 824 O O . ARG A 1 100 ? 9.975 29.136 7.913 1.00 91.88 100 ARG A O 1
ATOM 831 N N . ALA A 1 101 ? 8.159 27.917 8.409 1.00 90.38 101 ALA A N 1
ATOM 832 C CA . ALA A 1 101 ? 8.438 26.872 7.424 1.00 90.38 101 ALA A CA 1
ATOM 833 C C . ALA A 1 101 ? 8.339 27.388 5.976 1.00 90.38 101 ALA A C 1
ATOM 835 O O . ALA A 1 101 ? 9.091 26.937 5.111 1.00 90.38 101 ALA A O 1
ATOM 836 N N . ARG A 1 102 ? 7.447 28.347 5.704 1.00 92.88 102 ARG A N 1
ATOM 837 C CA . ARG A 1 102 ? 7.313 29.018 4.404 1.00 92.88 102 ARG A CA 1
ATOM 838 C C . ARG A 1 102 ? 8.520 29.905 4.094 1.00 92.88 102 ARG A C 1
ATOM 840 O O . ARG A 1 102 ? 9.096 29.759 3.017 1.00 92.88 102 ARG A O 1
ATOM 847 N N . ILE A 1 103 ? 8.941 30.748 5.040 1.00 92.69 103 ILE A N 1
ATOM 848 C CA . ILE A 1 103 ? 10.140 31.597 4.931 1.00 92.69 103 ILE A CA 1
ATOM 849 C C . ILE A 1 103 ? 11.376 30.729 4.670 1.00 92.69 103 ILE A C 1
ATOM 851 O O . ILE A 1 103 ? 12.097 30.964 3.701 1.00 92.69 103 ILE A O 1
ATOM 855 N N . ARG A 1 104 ? 11.564 29.660 5.455 1.00 92.81 104 ARG A N 1
ATOM 856 C CA . ARG A 1 104 ? 12.677 28.721 5.271 1.00 92.81 104 ARG A CA 1
ATOM 857 C C . ARG A 1 104 ? 12.678 28.076 3.881 1.00 92.81 104 ARG A C 1
ATOM 859 O O . ARG A 1 104 ? 13.724 28.012 3.244 1.00 92.81 104 ARG A O 1
ATOM 866 N N . ARG A 1 105 ? 11.525 27.617 3.376 1.00 91.88 105 ARG A N 1
ATOM 867 C CA . ARG A 1 105 ? 11.428 27.057 2.011 1.00 91.88 105 ARG A CA 1
ATOM 868 C C . ARG A 1 105 ? 11.774 28.094 0.941 1.00 91.88 105 ARG A C 1
ATOM 870 O O . ARG A 1 105 ? 12.450 27.748 -0.021 1.00 91.88 105 ARG A O 1
ATOM 877 N N . ALA A 1 106 ? 11.352 29.347 1.115 1.00 92.94 106 ALA A N 1
ATOM 878 C CA . ALA A 1 106 ? 11.683 30.432 0.193 1.00 92.94 106 ALA A CA 1
ATOM 879 C C . ALA A 1 106 ? 13.190 30.752 0.183 1.00 92.94 106 ALA A C 1
ATOM 881 O O . ALA A 1 106 ? 13.752 30.958 -0.891 1.00 92.94 106 ALA A O 1
ATOM 882 N N . GLN A 1 107 ? 13.852 30.725 1.347 1.00 91.75 107 GLN A N 1
ATOM 883 C CA . GLN A 1 107 ? 15.310 30.856 1.470 1.00 91.75 107 GLN A CA 1
ATOM 884 C C . GLN A 1 107 ? 16.033 29.688 0.785 1.00 91.75 107 GLN A C 1
ATOM 886 O O . GLN A 1 107 ? 16.816 29.911 -0.135 1.00 91.75 107 GLN A O 1
ATOM 891 N N . GLU A 1 108 ? 15.682 28.447 1.134 1.00 90.44 108 GLU A N 1
ATOM 892 C CA . GLU A 1 108 ? 16.263 27.249 0.521 1.00 90.44 108 GLU A CA 1
ATOM 893 C C . GLU A 1 108 ? 16.027 27.184 -1.006 1.00 90.44 108 GLU A C 1
ATOM 895 O O . GLU A 1 108 ? 16.810 26.573 -1.732 1.00 90.44 108 GLU A O 1
ATOM 900 N N . GLU A 1 109 ? 14.942 27.768 -1.526 1.00 89.44 109 GLU A N 1
ATOM 901 C CA . GLU A 1 109 ? 14.720 27.926 -2.968 1.00 89.44 109 GLU A CA 1
ATOM 902 C C . GLU A 1 109 ? 15.563 29.043 -3.595 1.00 89.44 109 GLU A C 1
ATOM 904 O O . GLU A 1 109 ? 15.995 28.895 -4.740 1.00 89.44 109 GLU A O 1
ATOM 909 N N . ALA A 1 110 ? 15.775 30.159 -2.894 1.00 93.50 110 ALA A N 1
ATOM 910 C CA . ALA A 1 110 ? 16.603 31.265 -3.368 1.00 93.50 110 ALA A CA 1
ATOM 911 C C . ALA A 1 110 ? 18.074 30.838 -3.490 1.00 93.50 110 ALA A C 1
ATOM 913 O O . ALA A 1 110 ? 18.676 31.038 -4.544 1.00 93.50 110 ALA A O 1
ATOM 914 N N . GLU A 1 111 ? 18.605 30.147 -2.479 1.00 91.44 111 GLU A N 1
ATOM 915 C CA . GLU A 1 111 ? 19.952 29.560 -2.480 1.00 91.44 111 GLU A CA 1
ATOM 916 C C . GLU A 1 111 ? 20.145 28.596 -3.661 1.00 91.44 111 GLU A C 1
ATOM 918 O O . GLU A 1 111 ? 21.092 28.733 -4.436 1.00 91.44 111 GLU A O 1
ATOM 923 N N . LYS A 1 112 ? 19.195 27.674 -3.883 1.00 91.12 112 LYS A N 1
ATOM 924 C CA . LYS A 1 112 ? 19.230 26.729 -5.018 1.00 91.12 112 LYS A CA 1
ATOM 925 C C . LYS A 1 112 ? 19.167 27.443 -6.375 1.00 91.12 112 LYS A C 1
ATOM 927 O O . LYS A 1 112 ? 19.815 27.000 -7.325 1.00 91.12 112 LYS A O 1
ATOM 932 N N . LYS A 1 113 ? 18.422 28.551 -6.483 1.00 89.31 113 LYS A N 1
ATOM 933 C CA . LYS A 1 113 ? 18.373 29.393 -7.695 1.00 89.31 113 LYS A CA 1
ATOM 934 C C . LYS A 1 113 ? 19.690 30.144 -7.909 1.00 89.31 113 LYS A C 1
ATOM 936 O O . LYS A 1 113 ? 20.124 30.264 -9.054 1.00 89.31 113 LYS A O 1
ATOM 941 N N . GLU A 1 114 ? 20.354 30.605 -6.851 1.00 89.00 114 GLU A N 1
ATOM 942 C CA . GLU A 1 114 ? 21.665 31.248 -6.965 1.00 89.00 114 GLU A CA 1
ATOM 943 C C . GLU A 1 114 ? 22.769 30.244 -7.332 1.00 89.00 114 GLU A C 1
ATOM 945 O O . GLU A 1 114 ? 23.512 30.483 -8.284 1.00 89.00 114 GLU A O 1
ATOM 950 N N . GLU A 1 115 ? 22.826 29.079 -6.676 1.00 90.75 115 GLU A N 1
ATOM 951 C CA . GLU A 1 115 ? 23.734 27.990 -7.057 1.00 90.75 115 GLU A CA 1
ATOM 952 C C . GLU A 1 115 ? 23.563 27.585 -8.525 1.00 90.75 115 GLU A C 1
ATOM 954 O O . GLU A 1 115 ? 24.554 27.408 -9.234 1.00 90.75 115 GLU A O 1
ATOM 959 N N . ALA A 1 116 ? 22.320 27.444 -8.997 1.00 90.25 116 ALA A N 1
ATOM 960 C CA . ALA A 1 116 ? 22.037 27.097 -10.386 1.00 90.25 116 ALA A CA 1
ATOM 961 C C . ALA A 1 116 ? 22.545 28.172 -11.363 1.00 90.25 116 ALA A C 1
ATOM 963 O O . ALA A 1 116 ? 23.097 27.834 -12.409 1.00 90.25 116 ALA A O 1
ATOM 964 N N . ARG A 1 117 ? 22.426 29.463 -11.011 1.00 90.62 117 ARG A N 1
ATOM 965 C CA . ARG A 1 117 ? 22.999 30.563 -11.806 1.00 90.62 117 ARG A CA 1
ATOM 966 C C . ARG A 1 117 ? 24.528 30.532 -11.812 1.00 90.62 117 ARG A C 1
ATOM 968 O O . ARG A 1 117 ? 25.107 30.650 -12.888 1.00 90.62 117 ARG A O 1
ATOM 975 N N . ARG A 1 118 ? 25.171 30.324 -10.656 1.00 91.88 118 ARG A N 1
ATOM 976 C CA . ARG A 1 118 ? 26.638 30.207 -10.541 1.00 91.88 118 ARG A CA 1
ATOM 977 C C . ARG A 1 118 ? 27.172 29.041 -11.387 1.00 91.88 118 ARG A C 1
ATOM 979 O O . ARG A 1 118 ? 28.090 29.237 -12.177 1.00 91.88 118 ARG A O 1
ATOM 986 N N . LYS A 1 119 ? 26.543 27.862 -11.299 1.00 91.38 119 LYS A N 1
ATOM 987 C CA . LYS A 1 119 ? 26.905 26.660 -12.079 1.00 91.38 119 LYS A CA 1
ATOM 988 C C . LYS A 1 119 ? 26.729 26.874 -13.587 1.00 91.38 119 LYS A C 1
ATOM 990 O O . LYS A 1 119 ? 27.634 26.556 -14.351 1.00 91.38 119 LYS A O 1
ATOM 995 N N . LEU A 1 120 ? 25.621 27.487 -14.016 1.00 90.62 120 LEU A N 1
ATOM 996 C CA . LEU A 1 120 ? 25.388 27.814 -15.429 1.00 90.62 120 LEU A CA 1
ATOM 997 C C . LEU A 1 120 ? 26.403 28.836 -15.975 1.00 90.62 120 LEU A C 1
ATOM 999 O O . LEU A 1 120 ? 26.795 28.756 -17.139 1.00 90.62 120 LEU A O 1
ATOM 1003 N N . GLU A 1 121 ? 26.846 29.797 -15.161 1.00 89.88 121 GLU A N 1
ATOM 1004 C CA . GLU A 1 121 ? 27.902 30.730 -15.565 1.00 89.88 121 GLU A CA 1
ATOM 1005 C C . GLU A 1 121 ? 29.266 30.032 -15.684 1.00 89.88 121 GLU A C 1
ATOM 1007 O O . GLU A 1 121 ? 29.983 30.246 -16.661 1.00 89.88 121 GLU A O 1
ATOM 1012 N N . GLU A 1 122 ? 29.603 29.147 -14.744 1.00 90.19 122 GLU A N 1
ATOM 1013 C CA . GLU A 1 122 ? 30.830 28.344 -14.779 1.00 90.19 122 GLU A CA 1
ATOM 1014 C C . GLU A 1 122 ? 30.871 27.407 -16.003 1.00 90.19 122 GLU A C 1
ATOM 1016 O O . GLU A 1 122 ? 31.889 27.325 -16.694 1.00 90.19 122 GLU A O 1
ATOM 1021 N N . GLU A 1 123 ? 29.752 26.755 -16.338 1.00 88.88 123 GLU A N 1
ATOM 1022 C CA . GLU A 1 123 ? 29.608 25.963 -17.566 1.00 88.88 123 GLU A CA 1
ATOM 1023 C C . GLU A 1 123 ? 29.777 26.819 -18.827 1.00 88.88 123 GLU A C 1
ATOM 1025 O O . GLU A 1 123 ? 30.476 26.410 -19.757 1.00 88.88 123 GLU A O 1
ATOM 1030 N N . ARG A 1 124 ? 29.200 28.029 -18.863 1.00 91.38 124 ARG A N 1
ATOM 1031 C CA . ARG A 1 124 ? 29.381 28.961 -19.988 1.00 91.38 124 ARG A CA 1
ATOM 1032 C C . ARG A 1 124 ? 30.836 29.397 -20.154 1.00 91.38 124 ARG A C 1
ATOM 1034 O O . ARG A 1 124 ? 31.313 29.408 -21.287 1.00 91.38 124 ARG A O 1
ATOM 1041 N N . ARG A 1 125 ? 31.545 29.705 -19.061 1.00 91.50 125 ARG A N 1
ATOM 1042 C CA . ARG A 1 125 ? 32.981 30.047 -19.086 1.00 91.50 125 ARG A CA 1
ATOM 1043 C C . ARG A 1 125 ? 33.807 28.888 -19.658 1.00 91.50 125 ARG A C 1
ATOM 1045 O O . ARG A 1 125 ? 34.536 29.091 -20.624 1.00 91.50 125 ARG A O 1
ATOM 1052 N N . LYS A 1 126 ? 33.593 27.657 -19.176 1.00 91.12 126 LYS A N 1
ATOM 1053 C CA . LYS A 1 126 ? 34.265 26.445 -19.691 1.00 91.12 126 LYS A CA 1
ATOM 1054 C C . LYS A 1 126 ? 33.975 26.184 -21.174 1.00 91.12 126 LYS A C 1
ATOM 1056 O O . LYS A 1 126 ? 34.885 25.835 -21.922 1.00 91.12 126 LYS A O 1
ATOM 1061 N N . GLN A 1 127 ? 32.735 26.382 -21.630 1.00 87.38 127 GLN A N 1
ATOM 1062 C CA . GLN A 1 127 ? 32.390 26.269 -23.054 1.00 87.38 127 GLN A CA 1
ATOM 1063 C C . GLN A 1 127 ? 33.061 27.351 -23.913 1.00 87.38 127 GLN A C 1
ATOM 1065 O O . GLN A 1 127 ? 33.396 27.092 -25.070 1.00 87.38 127 GLN A O 1
ATOM 1070 N N . GLU A 1 128 ? 33.249 28.563 -23.387 1.00 89.00 128 GLU A N 1
ATOM 1071 C CA . GLU A 1 128 ? 33.952 29.630 -24.100 1.00 89.00 128 GLU A CA 1
ATOM 1072 C C . GLU A 1 128 ? 35.462 29.364 -24.170 1.00 89.00 128 GLU A C 1
ATOM 1074 O O . GLU A 1 128 ? 36.053 29.486 -25.241 1.00 89.00 128 GLU A O 1
ATOM 1079 N N . GLU A 1 129 ? 36.076 28.910 -23.076 1.00 88.56 129 GLU A N 1
ATOM 1080 C CA . GLU A 1 129 ? 37.477 28.476 -23.035 1.00 88.56 129 GLU A CA 1
ATOM 1081 C C . GLU A 1 129 ? 37.747 27.329 -24.019 1.00 88.56 129 GLU A C 1
ATOM 1083 O O . GLU A 1 129 ? 38.688 27.410 -24.808 1.00 88.56 129 GLU A O 1
ATOM 1088 N N . GLN A 1 130 ? 36.882 26.308 -24.063 1.00 87.94 130 GLN A N 1
ATOM 1089 C CA . GLN A 1 130 ? 36.972 25.221 -25.046 1.00 87.94 130 GLN A CA 1
ATOM 1090 C C . GLN A 1 130 ? 36.860 25.734 -26.491 1.00 87.94 130 GLN A C 1
ATOM 1092 O O . GLN A 1 130 ? 37.639 25.325 -27.351 1.00 87.94 130 GLN A O 1
ATOM 1097 N N . LYS A 1 131 ? 35.944 26.671 -26.775 1.00 87.94 131 LYS A N 1
ATOM 1098 C CA . LYS A 1 131 ? 35.830 27.294 -28.107 1.00 87.94 131 LYS A CA 1
ATOM 1099 C C . LYS A 1 131 ? 37.082 28.091 -28.481 1.00 87.94 131 LYS A C 1
ATOM 1101 O O . LYS A 1 131 ? 37.544 27.970 -29.613 1.00 87.94 131 LYS A O 1
ATOM 1106 N N . ARG A 1 132 ? 37.657 28.852 -27.542 1.00 89.75 132 ARG A N 1
ATOM 1107 C CA . ARG A 1 132 ? 38.921 29.589 -27.732 1.00 89.75 132 ARG A CA 1
ATOM 1108 C C . ARG A 1 132 ? 40.094 28.634 -28.000 1.00 89.75 132 ARG A C 1
ATOM 1110 O O . ARG A 1 132 ? 40.878 28.889 -28.908 1.00 89.75 132 ARG A O 1
ATOM 1117 N N . GLN A 1 133 ? 40.182 27.511 -27.281 1.00 88.56 133 GLN A N 1
ATOM 1118 C CA . GLN A 1 133 ? 41.205 26.479 -27.507 1.00 88.56 133 GLN A CA 1
ATOM 1119 C C . GLN A 1 133 ? 41.074 25.821 -28.891 1.00 88.56 133 GLN A C 1
ATOM 1121 O O . GLN A 1 133 ? 42.069 25.716 -29.605 1.00 88.56 133 GLN A O 1
ATOM 1126 N N . ILE A 1 134 ? 39.859 25.443 -29.305 1.00 88.69 134 ILE A N 1
ATOM 1127 C CA . ILE A 1 134 ? 39.603 24.843 -30.628 1.00 88.69 134 ILE A CA 1
ATOM 1128 C C . ILE A 1 134 ? 39.903 25.842 -31.759 1.00 88.69 134 ILE A C 1
ATOM 1130 O O . ILE A 1 134 ? 40.469 25.456 -32.781 1.00 88.69 134 ILE A O 1
ATOM 1134 N N . ALA A 1 135 ? 39.566 27.125 -31.587 1.00 89.19 135 ALA A N 1
ATOM 1135 C CA . ALA A 1 135 ? 39.907 28.169 -32.554 1.00 89.19 135 ALA A CA 1
ATOM 1136 C C . ALA A 1 135 ? 41.432 28.323 -32.706 1.00 89.19 135 ALA A C 1
ATOM 1138 O O . ALA A 1 135 ? 41.943 28.234 -33.819 1.00 89.19 135 ALA A O 1
ATOM 1139 N N . ALA A 1 136 ? 42.162 28.438 -31.591 1.00 90.81 136 ALA A N 1
ATOM 1140 C CA . ALA A 1 136 ? 43.621 28.555 -31.592 1.00 90.81 136 ALA A CA 1
ATOM 1141 C C . ALA A 1 136 ? 44.341 27.294 -32.118 1.00 90.81 136 ALA A C 1
ATOM 1143 O O . ALA A 1 136 ? 45.460 27.388 -32.620 1.00 90.81 136 ALA A O 1
ATOM 1144 N N . GLN A 1 137 ? 43.730 26.107 -32.018 1.00 86.00 137 GLN A N 1
ATOM 1145 C CA . GLN A 1 137 ? 44.236 24.893 -32.671 1.00 86.00 137 GLN A CA 1
ATOM 1146 C C . GLN A 1 137 ? 44.082 24.969 -34.196 1.00 86.00 137 GLN A C 1
ATOM 1148 O O . GLN A 1 137 ? 45.062 24.758 -34.906 1.00 86.00 137 GLN A O 1
ATOM 1153 N N . ARG A 1 138 ? 42.900 25.348 -34.700 1.00 88.19 138 ARG A N 1
ATOM 1154 C CA . ARG A 1 138 ? 42.652 25.498 -36.147 1.00 88.19 138 ARG A CA 1
ATOM 1155 C C . ARG A 1 138 ? 43.548 26.554 -36.785 1.00 88.19 138 ARG A C 1
ATOM 1157 O O . ARG A 1 138 ? 44.147 26.288 -37.818 1.00 88.19 138 ARG A O 1
ATOM 1164 N N . GLU A 1 139 ? 43.707 27.703 -36.133 1.00 87.12 139 GLU A N 1
ATOM 1165 C CA . GLU A 1 139 ? 44.600 28.779 -36.580 1.00 87.12 139 GLU A CA 1
ATOM 1166 C C . GLU A 1 139 ? 46.056 28.293 -36.717 1.00 87.12 139 GLU A C 1
ATOM 1168 O O . GLU A 1 139 ? 46.730 28.591 -37.702 1.00 87.12 139 GLU A O 1
ATOM 1173 N N . ARG A 1 140 ? 46.530 27.453 -35.783 1.00 87.25 140 ARG A N 1
ATOM 1174 C CA . ARG A 1 140 ? 47.856 26.814 -35.865 1.00 87.25 140 ARG A CA 1
ATOM 1175 C C . ARG A 1 140 ? 47.949 25.787 -36.996 1.00 87.25 140 ARG A C 1
ATOM 1177 O O . ARG A 1 140 ? 48.963 25.761 -37.687 1.00 87.25 140 ARG A O 1
ATOM 1184 N N . GLU A 1 141 ? 46.922 24.966 -37.208 1.00 86.00 141 GLU A N 1
ATOM 1185 C CA . GLU A 1 141 ? 46.869 24.004 -38.321 1.00 86.00 141 GLU A CA 1
ATOM 1186 C C . GLU A 1 141 ? 46.791 24.694 -39.693 1.00 86.00 141 GLU A C 1
ATOM 1188 O O . GLU A 1 141 ? 47.305 24.175 -40.684 1.00 86.00 141 GLU A O 1
ATOM 1193 N N . GLU A 1 142 ? 46.136 25.851 -39.787 1.00 87.88 142 GLU A N 1
ATOM 1194 C CA . GLU A 1 142 ? 46.066 26.668 -41.004 1.00 87.88 142 GLU A CA 1
ATOM 1195 C C . GLU A 1 142 ? 47.400 27.376 -41.268 1.00 87.88 142 GLU A C 1
ATOM 1197 O O . GLU A 1 142 ? 47.925 27.276 -42.378 1.00 87.88 142 GLU A O 1
ATOM 1202 N N . ALA A 1 143 ? 48.027 27.964 -40.243 1.00 88.19 143 ALA A N 1
ATOM 1203 C CA . ALA A 1 143 ? 49.369 28.539 -40.346 1.00 88.19 143 ALA A CA 1
ATOM 1204 C C . ALA A 1 143 ? 50.438 27.496 -40.731 1.00 88.19 143 ALA A C 1
ATOM 1206 O O . ALA A 1 143 ? 51.302 27.777 -41.562 1.00 88.19 143 ALA A O 1
ATOM 1207 N N . GLN A 1 144 ? 50.368 26.275 -40.185 1.00 86.50 144 GLN A N 1
ATOM 1208 C CA . GLN A 1 144 ? 51.265 25.177 -40.570 1.00 86.50 144 GLN A CA 1
ATOM 1209 C C . GLN A 1 144 ? 51.072 24.761 -42.034 1.00 86.50 144 GLN A C 1
ATOM 1211 O O . GLN A 1 144 ? 52.060 24.625 -42.755 1.00 86.50 144 GLN A O 1
ATOM 1216 N N . ARG A 1 145 ? 49.823 24.616 -42.500 1.00 86.38 145 ARG A N 1
ATOM 1217 C CA . ARG A 1 145 ? 49.526 24.278 -43.904 1.00 86.38 145 ARG A CA 1
ATOM 1218 C C . ARG A 1 145 ? 49.968 25.378 -44.872 1.00 86.38 145 ARG A C 1
ATOM 1220 O O . ARG A 1 145 ? 50.556 25.058 -45.902 1.00 86.38 145 ARG A O 1
ATOM 1227 N N . ALA A 1 146 ? 49.773 26.651 -44.524 1.00 88.19 146 ALA A N 1
ATOM 1228 C CA . ALA A 1 146 ? 50.260 27.781 -45.316 1.00 88.19 146 ALA A CA 1
ATOM 1229 C C . ALA A 1 146 ? 51.799 27.808 -45.401 1.00 88.19 146 ALA A C 1
ATOM 1231 O O . ALA A 1 146 ? 52.357 27.962 -46.487 1.00 88.19 146 ALA A O 1
ATOM 1232 N N . ALA A 1 147 ? 52.498 27.581 -44.283 1.00 88.19 147 ALA A N 1
ATOM 1233 C CA . ALA A 1 147 ? 53.960 27.504 -44.259 1.00 88.19 147 ALA A CA 1
ATOM 1234 C C . ALA A 1 147 ? 54.510 26.290 -45.037 1.00 88.19 147 ALA A C 1
ATOM 1236 O O . ALA A 1 147 ? 55.593 26.363 -45.619 1.00 88.19 147 ALA A O 1
ATOM 1237 N N . GLU A 1 148 ? 53.782 25.169 -45.077 1.00 84.62 148 GLU A N 1
ATOM 1238 C CA . GLU A 1 148 ? 54.150 24.020 -45.910 1.00 84.62 148 GLU A CA 1
ATOM 1239 C C . GLU A 1 148 ? 53.923 24.298 -47.406 1.00 84.62 148 GLU A C 1
ATOM 1241 O O . GLU A 1 148 ? 54.778 23.967 -48.227 1.00 84.62 148 GLU A O 1
ATOM 1246 N N . GLN A 1 149 ? 52.815 24.954 -47.770 1.00 83.38 149 GLN A N 1
ATOM 1247 C CA . GLN A 1 149 ? 52.548 25.388 -49.146 1.00 83.38 149 GLN A CA 1
ATOM 1248 C C . GLN A 1 149 ? 53.622 26.359 -49.651 1.00 83.38 149 GLN A C 1
ATOM 1250 O O . GLN A 1 149 ? 54.172 26.135 -50.727 1.00 83.38 149 GLN A O 1
ATOM 1255 N N . GLN A 1 150 ? 54.006 27.357 -48.847 1.00 84.25 150 GLN A N 1
ATOM 1256 C CA . GLN A 1 150 ? 55.103 28.278 -49.174 1.00 84.25 150 GLN A CA 1
ATOM 1257 C C . GLN A 1 150 ? 56.419 27.530 -49.431 1.00 84.25 150 GLN A C 1
ATOM 1259 O O . GLN A 1 150 ? 57.049 27.746 -50.463 1.00 84.25 150 GLN A O 1
ATOM 1264 N N . LYS A 1 151 ? 56.795 26.575 -48.568 1.00 85.62 151 LYS A N 1
ATOM 1265 C CA . LYS A 1 151 ? 58.001 25.749 -48.769 1.00 85.62 151 LYS A CA 1
ATOM 1266 C C . LYS A 1 151 ? 57.938 24.878 -50.025 1.00 85.62 151 LYS A C 1
ATOM 1268 O O . LYS A 1 151 ? 58.960 24.696 -50.683 1.00 85.62 151 LYS A O 1
ATOM 1273 N N . ARG A 1 152 ? 56.764 24.338 -50.371 1.00 84.50 152 ARG A N 1
ATOM 1274 C CA . ARG A 1 152 ? 56.558 23.572 -51.614 1.00 84.50 152 ARG A CA 1
ATOM 1275 C C . ARG A 1 152 ? 56.710 24.472 -52.844 1.00 84.50 152 ARG A C 1
ATOM 1277 O O . ARG A 1 152 ? 57.429 24.102 -53.765 1.00 84.50 152 ARG A O 1
ATOM 1284 N N . GLU A 1 153 ? 56.118 25.665 -52.829 1.00 82.75 153 GLU A N 1
ATOM 1285 C CA . GLU A 1 153 ? 56.284 26.660 -53.893 1.00 82.75 153 GLU A CA 1
ATOM 1286 C C . GLU A 1 153 ? 57.735 27.140 -54.043 1.00 82.75 153 GLU A C 1
ATOM 1288 O O . GLU A 1 153 ? 58.217 27.300 -55.162 1.00 82.75 153 GLU A O 1
ATOM 1293 N N . GLU A 1 154 ? 58.446 27.389 -52.941 1.00 82.81 154 GLU A N 1
ATOM 1294 C CA . GLU A 1 154 ? 59.862 27.774 -52.961 1.00 82.81 154 GLU A CA 1
ATOM 1295 C C . GLU A 1 154 ? 60.743 26.650 -53.515 1.00 82.81 154 GLU A C 1
ATOM 1297 O O . GLU A 1 154 ? 61.595 26.908 -54.369 1.00 82.81 154 GLU A O 1
ATOM 1302 N N . ALA A 1 155 ? 60.501 25.403 -53.098 1.00 84.00 155 ALA A N 1
ATOM 1303 C CA . ALA A 1 155 ? 61.191 24.233 -53.627 1.00 84.00 155 ALA A CA 1
ATOM 1304 C C . ALA A 1 155 ? 60.923 24.040 -55.128 1.00 84.00 155 ALA A C 1
ATOM 1306 O O . ALA A 1 155 ? 61.860 23.784 -55.882 1.00 84.00 155 ALA A O 1
ATOM 1307 N N . GLU A 1 156 ? 59.682 24.222 -55.591 1.00 82.56 156 GLU A N 1
ATOM 1308 C CA . GLU A 1 156 ? 59.355 24.136 -57.016 1.00 82.56 156 GLU A CA 1
ATOM 1309 C C . GLU A 1 156 ? 60.018 25.269 -57.815 1.00 82.56 156 GLU A C 1
AT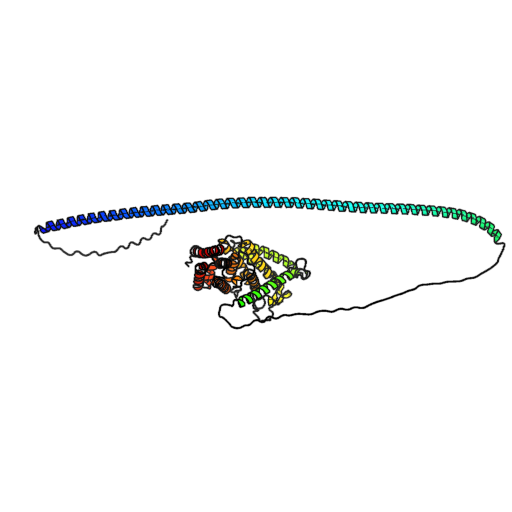OM 1311 O O . GLU A 1 156 ? 60.657 25.010 -58.833 1.00 82.56 156 GLU A O 1
ATOM 1316 N N . LYS A 1 157 ? 59.969 26.515 -57.326 1.00 84.25 157 LYS A N 1
ATOM 1317 C CA . LYS A 1 157 ? 60.649 27.666 -57.951 1.00 84.25 157 LYS A CA 1
ATOM 1318 C C . LYS A 1 157 ? 62.171 27.472 -57.997 1.00 84.25 157 LYS A C 1
ATOM 1320 O O . LYS A 1 157 ? 62.801 27.875 -58.974 1.00 84.25 157 LYS A O 1
ATOM 1325 N N . ALA A 1 158 ? 62.769 26.835 -56.988 1.00 83.81 158 ALA A N 1
ATOM 1326 C CA . ALA A 1 158 ? 64.183 26.461 -56.991 1.00 83.81 158 ALA A CA 1
ATOM 1327 C C . ALA A 1 158 ? 64.489 25.345 -58.006 1.00 83.81 158 ALA A C 1
ATOM 1329 O O . ALA A 1 158 ? 65.466 25.442 -58.747 1.00 83.81 158 ALA A O 1
ATOM 1330 N N . LEU A 1 159 ? 63.633 24.324 -58.105 1.00 83.12 159 LEU A N 1
ATOM 1331 C CA . LEU A 1 159 ? 63.792 23.214 -59.048 1.00 83.12 159 LEU A CA 1
ATOM 1332 C C . LEU A 1 159 ? 63.607 23.686 -60.503 1.00 83.12 159 LEU A C 1
ATOM 1334 O O . LEU A 1 159 ? 64.397 23.317 -61.367 1.00 83.12 159 LEU A O 1
ATOM 1338 N N . GLN A 1 160 ? 62.657 24.590 -60.766 1.00 80.75 160 GLN A N 1
ATOM 1339 C CA . GLN A 1 160 ? 62.490 25.255 -62.064 1.00 80.75 160 GLN A CA 1
ATOM 1340 C C . GLN A 1 160 ? 63.694 26.143 -62.439 1.00 80.75 160 GLN A C 1
ATOM 1342 O O . GLN A 1 160 ? 64.058 26.199 -63.614 1.00 80.75 160 GLN A O 1
ATOM 1347 N N . LYS A 1 161 ? 64.339 26.822 -61.475 1.00 81.69 161 LYS A N 1
ATOM 1348 C CA . LYS A 1 161 ? 65.601 27.550 -61.717 1.00 81.69 161 LYS A CA 1
ATOM 1349 C C . LYS A 1 161 ? 66.736 26.590 -62.065 1.00 81.69 161 LYS A C 1
ATOM 1351 O O . LYS A 1 161 ? 67.331 26.736 -63.125 1.00 81.69 161 LYS A O 1
ATOM 1356 N N . ALA A 1 162 ? 66.954 25.559 -61.250 1.00 80.31 162 ALA A N 1
ATOM 1357 C CA . ALA A 1 162 ? 67.981 24.547 -61.492 1.00 80.31 162 ALA A CA 1
ATOM 1358 C C . ALA A 1 162 ? 67.769 23.781 -62.815 1.00 80.31 162 ALA A C 1
ATOM 1360 O O . ALA A 1 162 ? 68.736 23.378 -63.456 1.00 80.31 162 ALA A O 1
ATOM 1361 N N . ALA A 1 163 ? 66.518 23.593 -63.253 1.00 80.75 163 ALA A N 1
ATOM 1362 C CA . ALA A 1 163 ? 66.199 23.028 -64.562 1.00 80.75 163 ALA A CA 1
ATOM 1363 C C . ALA A 1 163 ? 66.594 23.970 -65.713 1.00 80.75 163 ALA A C 1
ATOM 1365 O O . ALA A 1 163 ? 67.223 23.518 -66.663 1.00 80.75 163 ALA A O 1
ATOM 1366 N N . LYS A 1 164 ? 66.301 25.274 -65.607 1.00 78.50 164 LYS A N 1
ATOM 1367 C CA . LYS A 1 164 ? 66.698 26.284 -66.607 1.00 78.50 164 LYS A CA 1
ATOM 1368 C C . LYS A 1 164 ? 68.208 26.513 -66.649 1.00 78.50 164 LYS A C 1
ATOM 1370 O O . LYS A 1 164 ? 68.766 26.682 -67.725 1.00 78.50 164 LYS A O 1
ATOM 1375 N N . GLU A 1 165 ? 68.876 26.479 -65.499 1.00 77.12 165 GLU A N 1
ATOM 1376 C CA . GLU A 1 165 ? 70.339 26.529 -65.414 1.00 77.12 165 GLU A CA 1
ATOM 1377 C C . GLU A 1 165 ? 70.964 25.302 -66.089 1.00 77.12 165 GLU A C 1
ATOM 1379 O O . GLU A 1 165 ? 71.876 25.464 -66.897 1.00 77.12 165 GLU A O 1
ATOM 1384 N N . LYS A 1 166 ? 70.417 24.097 -65.853 1.00 74.44 166 LYS A N 1
ATOM 1385 C CA . LYS A 1 166 ? 70.825 22.877 -66.568 1.00 74.44 166 LYS A CA 1
ATOM 1386 C C . LYS A 1 166 ? 70.567 22.959 -68.068 1.00 74.44 166 LYS A C 1
ATOM 1388 O O . LYS A 1 166 ? 71.447 22.610 -68.843 1.00 74.44 166 LYS A O 1
ATOM 1393 N N . GLU A 1 167 ? 69.405 23.452 -68.488 1.00 75.94 167 GLU A N 1
ATOM 1394 C CA . GLU A 1 167 ? 69.082 23.639 -69.905 1.00 75.94 167 GLU A CA 1
ATOM 1395 C C . GLU A 1 167 ? 70.024 24.659 -70.568 1.00 75.94 167 GLU A C 1
ATOM 1397 O O . GLU A 1 167 ? 70.493 24.423 -71.679 1.00 75.94 167 GLU A O 1
ATOM 1402 N N . GLU A 1 168 ? 70.403 25.744 -69.882 1.00 75.50 168 GLU A N 1
ATOM 1403 C CA . GLU A 1 168 ? 71.432 26.668 -70.371 1.00 75.50 168 GLU A CA 1
ATOM 1404 C C . GLU A 1 168 ? 72.824 26.031 -70.440 1.00 75.50 168 GLU A C 1
ATOM 1406 O O . GLU A 1 168 ? 73.543 26.281 -71.409 1.00 75.50 168 GLU A O 1
ATOM 1411 N N . THR A 1 169 ? 73.233 25.231 -69.447 1.00 73.56 169 THR A N 1
ATOM 1412 C CA . THR A 1 169 ? 74.520 24.518 -69.496 1.00 73.56 169 THR A CA 1
ATOM 1413 C C . THR A 1 169 ? 74.527 23.454 -70.581 1.00 73.56 169 THR A C 1
ATOM 1415 O O . THR A 1 169 ? 75.518 23.353 -71.293 1.00 73.56 169 THR A O 1
ATOM 1418 N N . ASP A 1 170 ? 73.425 22.733 -70.784 1.00 74.69 170 ASP A N 1
ATOM 1419 C CA . ASP A 1 170 ? 73.282 21.727 -71.835 1.00 74.69 170 ASP A CA 1
ATOM 1420 C C . ASP A 1 170 ? 73.222 22.386 -73.215 1.00 74.69 170 ASP A C 1
ATOM 1422 O O . ASP A 1 170 ? 73.779 21.848 -74.170 1.00 74.69 170 ASP A O 1
ATOM 1426 N N . ARG A 1 171 ? 72.618 23.576 -73.347 1.00 77.69 171 ARG A N 1
ATOM 1427 C CA . ARG A 1 171 ? 72.646 24.341 -74.600 1.00 77.69 171 ARG A CA 1
ATOM 1428 C C . ARG A 1 171 ? 74.047 24.868 -74.896 1.00 77.69 171 ARG A C 1
ATOM 1430 O O . ARG A 1 171 ? 74.526 24.659 -76.002 1.00 77.69 171 ARG A O 1
ATOM 1437 N N . LYS A 1 172 ? 74.747 25.446 -73.914 1.00 77.38 172 LYS A N 1
ATOM 1438 C CA . LYS A 1 172 ? 76.147 25.901 -74.058 1.00 77.38 172 LYS A CA 1
ATOM 1439 C C . LYS A 1 172 ? 77.097 24.727 -74.330 1.00 77.38 172 LYS A C 1
ATOM 1441 O O . LYS A 1 172 ? 77.977 24.842 -75.177 1.00 77.38 172 LYS A O 1
ATOM 1446 N N . ALA A 1 173 ? 76.884 23.580 -73.686 1.00 75.44 173 ALA A N 1
ATOM 1447 C CA . ALA A 1 173 ? 77.625 22.348 -73.938 1.00 75.44 173 ALA A CA 1
ATOM 1448 C C . ALA A 1 173 ? 77.309 21.758 -75.318 1.00 75.44 173 ALA A C 1
ATOM 1450 O O . ALA A 1 173 ? 78.220 21.265 -75.966 1.00 75.44 173 ALA A O 1
ATOM 1451 N N . ARG A 1 174 ? 76.068 21.850 -75.817 1.00 76.88 174 ARG A N 1
ATOM 1452 C CA . ARG A 1 174 ? 75.705 21.461 -77.194 1.00 76.88 174 ARG A CA 1
ATOM 1453 C C . ARG A 1 174 ? 76.233 22.434 -78.243 1.00 76.88 174 ARG A C 1
ATOM 1455 O O . ARG A 1 174 ? 76.652 21.980 -79.296 1.00 76.88 174 ARG A O 1
ATOM 1462 N N . GLU A 1 175 ? 76.265 23.735 -77.969 1.00 73.19 175 GLU A N 1
ATOM 1463 C CA . GLU A 1 175 ? 76.892 24.747 -78.831 1.00 73.19 175 GLU A CA 1
ATOM 1464 C C . GLU A 1 175 ? 78.412 24.501 -78.924 1.00 73.19 175 GLU A C 1
ATOM 1466 O O . GLU A 1 175 ? 78.969 24.452 -80.021 1.00 73.19 175 GLU A O 1
ATOM 1471 N N . GLN A 1 176 ? 79.077 24.233 -77.793 1.00 69.25 176 GLN A N 1
ATOM 1472 C CA . GLN A 1 176 ? 80.496 23.853 -77.751 1.00 69.25 176 GLN A CA 1
ATOM 1473 C C . GLN A 1 176 ? 80.760 22.479 -78.380 1.00 69.25 176 GLN A C 1
ATOM 1475 O O . GLN A 1 176 ? 81.718 22.339 -79.137 1.00 69.25 176 GLN A O 1
ATOM 1480 N N . ALA A 1 177 ? 79.912 21.481 -78.126 1.00 71.81 177 ALA A N 1
ATOM 1481 C CA . ALA A 1 177 ? 80.024 20.156 -78.726 1.00 71.81 177 ALA A CA 1
ATOM 1482 C C . ALA A 1 177 ? 79.774 20.204 -80.234 1.00 71.81 177 ALA A C 1
ATOM 1484 O O . ALA A 1 177 ? 80.504 19.552 -80.958 1.00 71.81 177 ALA A O 1
ATOM 1485 N N . ALA A 1 178 ? 78.835 21.012 -80.736 1.00 72.31 178 ALA A N 1
ATOM 1486 C CA . ALA A 1 178 ? 78.615 21.198 -82.171 1.00 72.31 178 ALA A CA 1
ATOM 1487 C C . ALA A 1 178 ? 79.785 21.934 -82.845 1.00 72.31 178 ALA A C 1
ATOM 1489 O O . ALA A 1 178 ? 80.161 21.586 -83.963 1.00 72.31 178 ALA A O 1
ATOM 1490 N N . ALA A 1 179 ? 80.415 22.901 -82.167 1.00 68.00 179 ALA A N 1
ATOM 1491 C CA . ALA A 1 179 ? 81.650 23.526 -82.646 1.00 68.00 179 ALA A CA 1
ATOM 1492 C C . ALA A 1 179 ? 82.825 22.527 -82.674 1.00 68.00 179 ALA A C 1
ATOM 1494 O O . ALA A 1 179 ? 83.567 22.462 -83.656 1.00 68.00 179 ALA A O 1
ATOM 1495 N N . GLN A 1 180 ? 82.959 21.696 -81.635 1.00 65.19 180 GLN A N 1
ATOM 1496 C CA . GLN A 1 180 ? 83.939 20.609 -81.589 1.00 65.19 180 GLN A CA 1
ATOM 1497 C C . GLN A 1 180 ? 83.626 19.498 -82.599 1.00 65.19 180 GLN A C 1
ATOM 1499 O O . GLN A 1 180 ? 84.555 18.937 -83.159 1.00 65.19 180 GLN A O 1
ATOM 1504 N N . GLU A 1 181 ? 82.358 19.205 -82.888 1.00 64.44 181 GLU A N 1
ATOM 1505 C CA . GLU A 1 181 ? 81.923 18.201 -83.864 1.00 64.44 181 GLU A CA 1
ATOM 1506 C C . GLU A 1 181 ? 82.078 18.716 -85.303 1.00 64.44 181 GLU A C 1
ATOM 1508 O O . GLU A 1 181 ? 82.380 17.936 -86.200 1.00 64.44 181 GLU A O 1
ATOM 1513 N N . ALA A 1 182 ? 81.952 20.024 -85.544 1.00 65.94 182 ALA A N 1
ATOM 1514 C CA . ALA A 1 182 ? 82.311 20.643 -86.819 1.00 65.94 182 ALA A CA 1
ATOM 1515 C C . ALA A 1 182 ? 83.827 20.543 -87.073 1.00 65.94 182 ALA A C 1
ATOM 1517 O O . ALA A 1 182 ? 84.242 20.036 -88.117 1.00 65.94 182 ALA A O 1
ATOM 1518 N N . ALA A 1 183 ? 84.649 20.923 -86.087 1.00 64.94 183 ALA A N 1
ATOM 1519 C CA . ALA A 1 183 ? 86.102 20.750 -86.143 1.00 64.94 183 ALA A CA 1
ATOM 1520 C C . ALA A 1 183 ? 86.510 19.264 -86.227 1.00 64.94 183 ALA A C 1
ATOM 1522 O O . ALA A 1 183 ? 87.439 18.906 -86.952 1.00 64.94 183 ALA A O 1
ATOM 1523 N N . ALA A 1 184 ? 85.785 18.376 -85.540 1.00 60.97 184 ALA A N 1
ATOM 1524 C CA . ALA A 1 184 ? 85.993 16.938 -85.621 1.00 60.97 184 ALA A CA 1
ATOM 1525 C C . ALA A 1 184 ? 85.621 16.400 -87.001 1.00 60.97 184 ALA A C 1
ATOM 1527 O O . ALA A 1 184 ? 86.404 15.637 -87.533 1.00 60.97 184 ALA A O 1
ATOM 1528 N N . LYS A 1 185 ? 84.522 16.828 -87.636 1.00 62.84 185 LYS A N 1
ATOM 1529 C CA . LYS A 1 185 ? 84.145 16.405 -89.001 1.00 62.84 185 LYS A CA 1
ATOM 1530 C C . LYS A 1 185 ? 85.152 16.863 -90.060 1.00 62.84 185 LYS A C 1
ATOM 1532 O O . LYS A 1 185 ? 85.379 16.149 -91.038 1.00 62.84 185 LYS A O 1
ATOM 1537 N N . GLU A 1 186 ? 85.813 18.001 -89.854 1.00 57.75 186 GLU A N 1
ATOM 1538 C CA . GLU A 1 186 ? 86.954 18.425 -90.674 1.00 57.75 186 GLU A CA 1
ATOM 1539 C C . GLU A 1 186 ? 88.195 17.540 -90.433 1.00 57.75 186 GLU A C 1
ATOM 1541 O O . GLU A 1 186 ? 88.813 17.054 -91.385 1.00 57.75 186 GLU A O 1
ATOM 1546 N N . ALA A 1 187 ? 88.513 17.227 -89.173 1.00 56.31 187 ALA A N 1
ATOM 1547 C CA . ALA A 1 187 ? 89.581 16.287 -88.814 1.00 56.31 187 ALA A CA 1
ATOM 1548 C C . ALA A 1 187 ? 89.266 14.817 -89.179 1.00 56.31 187 ALA A C 1
ATOM 1550 O O . ALA A 1 187 ? 90.178 14.018 -89.392 1.00 56.31 187 ALA A O 1
ATOM 1551 N N . GLU A 1 188 ? 87.992 14.449 -89.286 1.00 56.12 188 GLU A N 1
ATOM 1552 C CA . GLU A 1 188 ? 87.508 13.095 -89.539 1.00 56.12 188 GLU A CA 1
ATOM 1553 C C . GLU A 1 188 ? 87.505 12.789 -91.034 1.00 56.12 188 GLU A C 1
ATOM 1555 O O . GLU A 1 188 ? 87.993 11.730 -91.420 1.00 56.12 188 GLU A O 1
ATOM 1560 N N . LYS A 1 189 ? 87.167 13.762 -91.897 1.00 58.00 189 LYS A N 1
ATOM 1561 C CA . LYS A 1 189 ? 87.533 13.707 -93.327 1.00 58.00 189 LYS A CA 1
ATOM 1562 C C . LYS A 1 189 ? 89.030 13.452 -93.541 1.00 58.00 189 LYS A C 1
ATOM 1564 O O . LYS A 1 189 ? 89.412 12.853 -94.542 1.00 58.00 189 LYS A O 1
ATOM 1569 N N . ARG A 1 190 ? 89.880 13.883 -92.601 1.00 57.19 190 ARG A N 1
ATOM 1570 C CA . ARG A 1 190 ? 91.337 13.671 -92.622 1.00 57.19 190 ARG A CA 1
ATOM 1571 C C . ARG A 1 190 ? 91.788 12.361 -91.951 1.00 57.19 190 ARG A C 1
ATOM 1573 O O . ARG A 1 190 ? 92.923 11.945 -92.168 1.00 57.19 190 ARG A O 1
ATOM 1580 N N . ARG A 1 191 ? 90.921 11.695 -91.175 1.00 52.28 191 ARG A N 1
ATOM 1581 C CA . ARG A 1 191 ? 91.170 10.389 -90.525 1.00 52.28 191 ARG A CA 1
ATOM 1582 C C . ARG A 1 191 ? 90.548 9.203 -91.263 1.00 52.28 191 ARG A C 1
ATOM 1584 O O . ARG A 1 191 ? 91.155 8.141 -91.271 1.00 52.28 191 ARG A O 1
ATOM 1591 N N . GLN A 1 192 ? 89.429 9.383 -91.963 1.00 49.34 192 GLN A N 1
ATOM 1592 C CA . GLN A 1 192 ? 88.790 8.351 -92.798 1.00 49.34 192 GLN A CA 1
ATOM 1593 C C . GLN A 1 192 ? 89.645 7.924 -94.016 1.00 49.34 192 GLN A C 1
ATOM 1595 O O . GLN A 1 192 ? 89.264 7.020 -94.754 1.00 49.34 192 GLN A O 1
ATOM 1600 N N . ALA A 1 193 ? 90.829 8.521 -94.198 1.00 47.78 193 ALA A N 1
ATOM 1601 C CA . ALA A 1 193 ? 91.863 8.088 -95.137 1.00 47.78 193 ALA A CA 1
ATOM 1602 C C . ALA A 1 193 ? 92.844 7.026 -94.572 1.00 47.78 193 ALA A C 1
ATOM 1604 O O . ALA A 1 193 ? 93.728 6.585 -95.304 1.00 47.78 193 ALA A O 1
ATOM 1605 N N . LEU A 1 194 ? 92.745 6.631 -93.291 1.00 40.06 194 LEU A N 1
ATOM 1606 C CA . LEU A 1 194 ? 93.712 5.746 -92.618 1.00 40.06 194 LEU A CA 1
ATOM 1607 C C . LEU A 1 194 ? 93.040 4.706 -91.697 1.00 40.06 194 LEU A C 1
ATOM 1609 O O . LEU A 1 194 ? 92.588 5.066 -90.616 1.00 40.06 194 LEU A O 1
ATOM 1613 N N . ALA A 1 195 ? 93.105 3.423 -92.094 1.00 38.47 195 ALA A N 1
ATOM 1614 C CA . ALA A 1 195 ? 92.726 2.205 -91.344 1.00 38.47 195 ALA A CA 1
ATOM 1615 C C . ALA A 1 195 ? 91.246 2.120 -90.872 1.00 38.47 195 ALA A C 1
ATOM 1617 O O . ALA A 1 195 ? 90.743 2.989 -90.178 1.00 38.47 195 ALA A O 1
ATOM 1618 N N . GLN A 1 196 ? 90.448 1.081 -91.156 1.00 38.44 196 GLN A N 1
ATOM 1619 C CA . GLN A 1 196 ? 90.722 -0.287 -91.633 1.00 38.44 196 GLN A CA 1
ATOM 1620 C C . GLN A 1 196 ? 91.697 -1.110 -90.761 1.00 38.44 196 GLN A C 1
ATOM 1622 O O . GLN A 1 196 ? 92.766 -1.487 -91.229 1.00 38.44 196 GLN A O 1
ATOM 1627 N N . ALA A 1 197 ? 91.304 -1.438 -89.519 1.00 34.66 197 ALA A N 1
ATOM 1628 C CA . ALA A 1 197 ? 91.845 -2.578 -88.754 1.00 34.66 197 ALA A CA 1
ATOM 1629 C C . ALA A 1 197 ? 90.923 -3.014 -87.581 1.00 34.66 197 ALA A C 1
ATOM 1631 O O . ALA A 1 197 ? 90.620 -2.182 -86.736 1.00 34.66 197 ALA A O 1
ATOM 1632 N N . SER A 1 198 ? 90.582 -4.316 -87.512 1.00 34.34 198 SER A N 1
ATOM 1633 C CA . SER A 1 198 ? 90.054 -5.099 -86.351 1.00 34.34 198 SER A CA 1
ATOM 1634 C C . SER A 1 198 ? 88.706 -4.665 -85.701 1.00 34.34 198 SER A C 1
ATOM 1636 O O . SER A 1 198 ? 88.403 -3.486 -85.627 1.00 34.34 198 SER A O 1
ATOM 1638 N N . GLN A 1 199 ? 87.739 -5.517 -85.295 1.00 31.81 199 GLN A N 1
ATOM 1639 C CA . GLN A 1 199 ? 87.712 -6.819 -84.569 1.00 31.81 199 GLN A CA 1
ATOM 1640 C C . GLN A 1 199 ? 88.106 -6.697 -83.068 1.00 31.81 199 GLN A C 1
ATOM 1642 O O . GLN A 1 199 ? 89.068 -5.997 -82.782 1.00 31.81 199 GLN A O 1
ATOM 1647 N N . GLN A 1 200 ? 87.455 -7.326 -82.061 1.00 30.28 200 GLN A N 1
ATOM 1648 C CA . GLN A 1 200 ? 86.387 -8.364 -82.015 1.00 30.28 200 GLN A CA 1
ATOM 1649 C C . GLN A 1 200 ? 85.741 -8.509 -80.582 1.00 30.28 200 GLN A C 1
ATOM 1651 O O . GLN A 1 200 ? 86.125 -7.775 -79.681 1.00 30.28 200 GLN A O 1
ATOM 1656 N N . GLN A 1 201 ? 84.871 -9.528 -80.367 1.00 30.56 201 GLN A N 1
ATOM 1657 C CA . GLN A 1 201 ? 84.509 -10.227 -79.084 1.00 30.56 201 GLN A CA 1
ATOM 1658 C C . GLN A 1 201 ? 83.316 -9.776 -78.173 1.00 30.56 201 GLN A C 1
ATOM 1660 O O . GLN A 1 201 ? 82.641 -8.787 -78.435 1.00 30.56 201 GLN A O 1
ATOM 1665 N N . GLN A 1 202 ? 82.972 -10.649 -77.197 1.00 25.55 202 GLN A N 1
ATOM 1666 C CA . GLN A 1 202 ? 81.729 -10.800 -76.373 1.00 25.55 202 GLN A CA 1
ATOM 1667 C C . GLN A 1 202 ? 82.124 -11.274 -74.915 1.00 25.55 202 GLN A C 1
ATOM 1669 O O . GLN A 1 202 ? 83.321 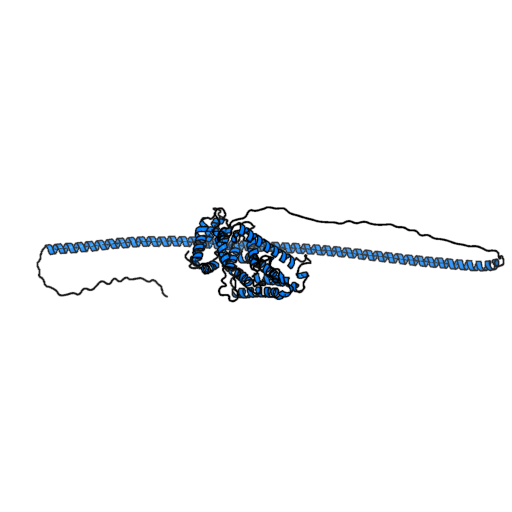-11.195 -74.638 1.00 25.55 202 GLN A O 1
ATOM 1674 N N . PRO A 1 203 ? 81.309 -11.921 -74.015 1.00 40.56 203 PRO A N 1
ATOM 1675 C CA . PRO A 1 203 ? 79.846 -11.963 -73.774 1.00 40.56 203 PRO A CA 1
ATOM 1676 C C . PRO A 1 203 ? 79.345 -11.609 -72.297 1.00 40.56 203 PRO A C 1
ATOM 1678 O O . PRO A 1 203 ? 79.271 -10.407 -72.068 1.00 40.56 203 PRO A O 1
ATOM 1681 N N . PRO A 1 204 ? 78.887 -12.486 -71.328 1.00 44.19 204 PRO A N 1
ATOM 1682 C CA . PRO A 1 204 ? 77.579 -12.289 -70.630 1.00 44.19 204 PRO A CA 1
ATOM 1683 C C . PRO A 1 204 ? 77.477 -12.006 -69.065 1.00 44.19 204 PRO A C 1
ATOM 1685 O O . PRO A 1 204 ? 77.742 -10.867 -68.701 1.00 44.19 204 PRO A O 1
ATOM 1688 N N . PRO A 1 205 ? 76.957 -12.874 -68.136 1.00 53.25 205 PRO A N 1
ATOM 1689 C CA . PRO A 1 205 ? 75.824 -12.603 -67.189 1.00 53.25 205 PRO A CA 1
ATOM 1690 C C . PRO A 1 205 ? 76.227 -12.730 -65.661 1.00 53.25 205 PRO A C 1
ATOM 1692 O O . PRO A 1 205 ? 77.432 -12.613 -65.443 1.00 53.25 205 PRO A O 1
ATOM 1695 N N . PRO A 1 206 ? 75.392 -12.989 -64.585 1.00 49.72 206 PRO A N 1
ATOM 1696 C CA . PRO A 1 206 ? 73.974 -13.427 -64.455 1.00 49.72 206 PRO A CA 1
ATOM 1697 C C . PRO A 1 206 ? 73.135 -12.859 -63.235 1.00 49.72 206 PRO A C 1
ATOM 1699 O O . PRO A 1 206 ? 72.959 -11.653 -63.120 1.00 49.72 206 PRO A O 1
ATOM 1702 N N . SER A 1 207 ? 72.519 -13.742 -62.413 1.00 35.78 207 SER A N 1
ATOM 1703 C CA . SER A 1 207 ? 71.532 -13.592 -61.296 1.00 35.78 207 SER A CA 1
ATOM 1704 C C . SER A 1 207 ? 72.180 -13.362 -59.895 1.00 35.78 207 SER A C 1
ATOM 1706 O O . SER A 1 207 ? 73.351 -13.009 -59.869 1.00 35.78 207 SER A O 1
ATOM 1708 N N . SER A 1 208 ? 71.585 -13.502 -58.684 1.00 37.41 208 SER A N 1
ATOM 1709 C CA . SER A 1 208 ? 70.366 -14.132 -58.067 1.00 37.41 208 SER A CA 1
ATOM 1710 C C . SER A 1 208 ? 70.048 -13.431 -56.705 1.00 37.41 208 SER A C 1
ATOM 1712 O O . SER A 1 208 ? 70.869 -12.638 -56.261 1.00 37.41 208 SER A O 1
ATOM 1714 N N . ALA A 1 209 ? 68.928 -13.526 -55.959 1.00 31.58 209 ALA A N 1
ATOM 1715 C CA . ALA A 1 209 ? 67.819 -14.482 -55.721 1.00 31.58 209 ALA A CA 1
ATOM 1716 C C . ALA A 1 209 ? 68.051 -15.614 -54.668 1.00 31.58 209 ALA A C 1
ATOM 1718 O O . ALA A 1 209 ? 68.675 -16.610 -55.006 1.00 31.58 209 ALA A O 1
ATOM 1719 N N . THR A 1 210 ? 67.469 -15.471 -53.452 1.00 31.14 210 THR A N 1
ATOM 1720 C CA . THR A 1 210 ? 67.077 -16.481 -52.401 1.00 31.14 210 THR A CA 1
ATOM 1721 C C . THR A 1 210 ? 66.275 -15.741 -51.291 1.00 31.14 210 THR A C 1
ATOM 1723 O O . THR A 1 210 ? 66.580 -14.574 -51.061 1.00 31.14 210 THR A O 1
ATOM 1726 N N . ALA A 1 211 ? 65.159 -16.203 -50.685 1.00 32.44 211 ALA A N 1
ATOM 1727 C CA . ALA A 1 211 ? 64.836 -17.440 -49.918 1.00 32.44 211 ALA A CA 1
ATOM 1728 C C . ALA A 1 211 ? 65.404 -17.422 -48.465 1.00 32.44 211 ALA A C 1
ATOM 1730 O O . ALA A 1 211 ? 66.493 -16.889 -48.289 1.00 32.44 211 ALA A O 1
ATOM 1731 N N . GLN A 1 212 ? 64.771 -17.927 -47.383 1.00 32.47 212 GLN A N 1
ATOM 1732 C CA . GLN A 1 212 ? 63.549 -18.750 -47.143 1.00 32.47 212 GLN A CA 1
ATOM 1733 C C . GLN A 1 212 ? 62.991 -18.479 -45.696 1.00 32.47 212 GLN A C 1
ATOM 1735 O O . GLN A 1 212 ? 63.676 -17.802 -44.937 1.00 32.47 212 GLN A O 1
ATOM 1740 N N . ALA A 1 213 ? 61.701 -18.712 -45.364 1.00 34.28 213 ALA A N 1
ATOM 1741 C CA . ALA A 1 213 ? 61.104 -19.827 -44.555 1.00 34.28 213 ALA A CA 1
ATOM 1742 C C . ALA A 1 213 ? 61.720 -20.080 -43.141 1.00 34.28 213 ALA A C 1
ATOM 1744 O O . ALA A 1 213 ? 62.910 -19.863 -42.967 1.00 34.28 213 ALA A O 1
ATOM 1745 N N . ASP A 1 214 ? 61.041 -20.524 -42.065 1.00 29.30 214 ASP A N 1
ATOM 1746 C CA . ASP A 1 214 ? 59.662 -21.021 -41.768 1.00 29.30 214 ASP A CA 1
ATOM 1747 C C . ASP A 1 214 ? 59.227 -20.531 -40.335 1.00 29.30 214 ASP A C 1
ATOM 1749 O O . ASP A 1 214 ? 59.910 -19.662 -39.796 1.00 29.30 214 ASP A O 1
ATOM 1753 N N . GLY A 1 215 ? 58.165 -20.931 -39.600 1.00 29.31 215 GLY A N 1
ATOM 1754 C CA . GLY A 1 215 ? 57.151 -22.008 -39.686 1.00 29.31 215 GLY A CA 1
ATOM 1755 C C . GLY A 1 215 ? 56.071 -21.908 -38.559 1.00 29.31 215 GLY A C 1
ATOM 1756 O O . GLY A 1 215 ? 55.787 -20.811 -38.081 1.00 29.31 215 GLY A O 1
ATOM 1757 N N . VAL A 1 216 ? 55.440 -23.022 -38.128 1.00 35.78 216 VAL A N 1
ATOM 1758 C CA . VAL A 1 216 ? 54.288 -23.106 -37.158 1.00 35.78 216 VAL A CA 1
ATOM 1759 C C . VAL A 1 216 ? 54.251 -24.505 -36.457 1.00 35.78 216 VAL A C 1
ATOM 1761 O O . VAL A 1 216 ? 55.154 -25.282 -36.767 1.00 35.78 216 VAL A O 1
ATOM 1764 N N . PRO A 1 217 ? 53.254 -24.968 -35.633 1.00 54.66 217 PRO A N 1
ATOM 1765 C CA . PRO A 1 217 ? 52.204 -24.363 -34.763 1.00 54.66 217 PRO A CA 1
ATOM 1766 C C . PRO A 1 217 ? 52.112 -25.032 -33.340 1.00 54.66 217 PRO A C 1
ATOM 1768 O O . PRO A 1 217 ? 53.044 -25.719 -32.942 1.00 54.66 217 PRO A O 1
ATOM 1771 N N . VAL A 1 218 ? 50.988 -24.874 -32.589 1.00 30.33 218 VAL A N 1
ATOM 1772 C CA . VAL A 1 218 ? 50.180 -25.909 -31.834 1.00 30.33 218 VAL A CA 1
ATOM 1773 C C . VAL A 1 218 ? 49.208 -25.249 -30.802 1.00 30.33 218 VAL A C 1
ATOM 1775 O O . VAL A 1 218 ? 49.370 -24.076 -30.477 1.00 30.33 218 VAL A O 1
ATOM 1778 N N . ALA A 1 219 ? 48.150 -25.949 -30.336 1.00 32.56 219 ALA A N 1
ATOM 1779 C CA . ALA A 1 219 ? 47.020 -25.418 -29.528 1.00 32.56 219 ALA A CA 1
ATOM 1780 C C . ALA A 1 219 ? 46.559 -26.331 -28.347 1.00 32.56 219 ALA A C 1
ATOM 1782 O O . ALA A 1 219 ? 47.029 -27.462 -28.234 1.00 32.56 219 ALA A O 1
ATOM 1783 N N . SER A 1 220 ? 45.634 -25.868 -27.473 1.00 32.69 220 SER A N 1
ATOM 1784 C CA . SER A 1 220 ? 44.943 -26.643 -26.393 1.00 32.69 220 SER A CA 1
ATOM 1785 C C . SER A 1 220 ? 43.735 -25.895 -25.758 1.00 32.69 220 SER A C 1
ATOM 1787 O O . SER A 1 220 ? 43.716 -24.667 -25.790 1.00 32.69 220 SER A O 1
ATOM 1789 N N . SER A 1 221 ? 42.745 -26.596 -25.157 1.00 35.12 221 SER A N 1
ATOM 1790 C CA . SER A 1 221 ? 41.545 -25.988 -24.500 1.00 35.12 221 SER A CA 1
ATOM 1791 C C . SER A 1 221 ? 40.668 -26.967 -23.670 1.00 35.12 221 SER A C 1
ATOM 1793 O O . SER A 1 221 ? 40.391 -28.054 -24.174 1.00 35.12 221 SER A O 1
ATOM 1795 N N . SER A 1 222 ? 40.128 -26.586 -22.487 1.00 33.38 222 SER A N 1
ATOM 1796 C CA . SER A 1 222 ? 39.114 -27.385 -21.727 1.00 33.38 222 SER A CA 1
ATOM 1797 C C . SER A 1 222 ? 38.408 -26.666 -20.541 1.00 33.38 222 SER A C 1
ATOM 1799 O O . SER A 1 222 ? 38.827 -25.589 -20.120 1.00 33.38 222 SER A O 1
ATOM 1801 N N . THR A 1 223 ? 37.322 -27.259 -20.001 1.00 29.67 223 THR A N 1
ATOM 1802 C CA . THR A 1 223 ? 36.504 -26.888 -18.792 1.00 29.67 223 THR A CA 1
ATOM 1803 C C . THR A 1 223 ? 35.394 -27.970 -18.582 1.00 29.67 223 THR A C 1
ATOM 1805 O O . THR A 1 223 ? 35.308 -28.815 -19.477 1.00 29.67 223 THR A O 1
ATOM 1808 N N . PRO A 1 224 ? 34.494 -28.007 -17.547 1.00 49.03 224 PRO A N 1
ATOM 1809 C CA . PRO A 1 224 ? 34.318 -27.247 -16.283 1.00 49.03 224 PRO A CA 1
ATOM 1810 C C . PRO A 1 224 ? 34.023 -28.177 -15.039 1.00 49.03 224 PRO A C 1
ATOM 1812 O O . PRO A 1 224 ? 34.596 -29.255 -14.955 1.00 49.03 224 PRO A O 1
ATOM 1815 N N . ALA A 1 225 ? 33.073 -27.788 -14.151 1.00 27.73 225 ALA A N 1
ATOM 1816 C CA . ALA A 1 225 ? 32.223 -28.600 -13.225 1.00 27.73 225 ALA A CA 1
ATOM 1817 C C . ALA A 1 225 ? 32.724 -28.989 -11.793 1.00 27.73 225 ALA A C 1
ATOM 1819 O O . ALA A 1 225 ? 33.919 -29.159 -11.598 1.00 27.73 225 ALA A O 1
ATOM 1820 N N . GLN A 1 226 ? 31.881 -29.201 -10.744 1.00 30.08 226 GLN A N 1
ATOM 1821 C CA . GLN A 1 226 ? 30.548 -28.611 -10.399 1.00 30.08 226 GLN A CA 1
ATOM 1822 C C . GLN A 1 226 ? 30.248 -28.493 -8.834 1.00 30.08 226 GLN A C 1
ATOM 1824 O O . GLN A 1 226 ? 30.855 -27.573 -8.291 1.00 30.08 226 GLN A O 1
ATOM 1829 N N . PRO A 1 227 ? 29.350 -29.209 -8.064 1.00 43.62 227 PRO A N 1
ATOM 1830 C CA . PRO A 1 227 ? 28.700 -28.598 -6.857 1.00 43.62 227 PRO A CA 1
ATOM 1831 C C . PRO A 1 227 ? 28.477 -29.440 -5.540 1.00 43.62 227 PRO A C 1
ATOM 1833 O O . PRO A 1 227 ? 28.812 -30.614 -5.453 1.00 43.62 227 PRO A O 1
ATOM 1836 N N . THR A 1 228 ? 27.721 -28.842 -4.588 1.00 27.14 228 THR A N 1
ATOM 1837 C CA . THR A 1 228 ? 26.809 -29.395 -3.523 1.00 27.14 228 THR A CA 1
ATOM 1838 C C . THR A 1 228 ? 27.240 -29.568 -2.049 1.00 27.14 228 THR A C 1
ATOM 1840 O O . THR A 1 228 ? 28.380 -29.854 -1.712 1.00 27.14 228 THR A O 1
ATOM 1843 N N . ALA A 1 229 ? 26.244 -29.368 -1.168 1.00 32.16 229 ALA A N 1
ATOM 1844 C CA . ALA A 1 229 ? 26.235 -29.539 0.289 1.00 32.16 229 ALA A CA 1
ATOM 1845 C C . ALA A 1 229 ? 24.820 -29.979 0.740 1.00 32.16 229 ALA A C 1
ATOM 1847 O O . ALA A 1 229 ? 23.860 -29.769 -0.005 1.00 32.16 229 ALA A O 1
ATOM 1848 N N . VAL A 1 230 ? 24.664 -30.547 1.944 1.00 30.08 230 VAL A N 1
ATOM 1849 C CA . VAL A 1 230 ? 23.360 -31.011 2.469 1.00 30.08 230 VAL A CA 1
ATOM 1850 C C . VAL A 1 230 ? 23.157 -30.701 3.956 1.00 30.08 230 VAL A C 1
ATOM 1852 O O . VAL A 1 230 ? 24.025 -30.969 4.780 1.00 30.08 230 VAL A O 1
ATOM 1855 N N . SER A 1 231 ? 21.953 -30.226 4.289 1.00 31.72 231 SER A N 1
ATOM 1856 C CA . SER A 1 231 ? 21.399 -30.197 5.650 1.00 31.72 231 SER A CA 1
ATOM 1857 C C . SER A 1 231 ? 20.042 -30.896 5.633 1.00 31.72 231 SER A C 1
ATOM 1859 O O . SER A 1 231 ? 19.171 -30.521 4.846 1.00 31.72 231 SER A O 1
ATOM 1861 N N . ALA A 1 232 ? 19.840 -31.887 6.499 1.00 31.67 232 ALA A N 1
ATOM 1862 C CA . ALA A 1 232 ? 18.552 -32.561 6.660 1.00 31.67 232 ALA A CA 1
ATOM 1863 C C . ALA A 1 232 ? 17.720 -31.902 7.775 1.00 31.67 232 ALA A C 1
ATOM 1865 O O . ALA A 1 232 ? 18.269 -31.389 8.749 1.00 31.67 232 ALA A O 1
ATOM 1866 N N . SER A 1 233 ? 16.391 -31.928 7.648 1.00 32.41 233 SER A N 1
ATOM 1867 C CA . SER A 1 233 ? 15.463 -31.501 8.704 1.00 32.41 233 SER A CA 1
ATOM 1868 C C . SER A 1 233 ? 14.375 -32.552 8.930 1.00 32.41 233 SER A C 1
ATOM 1870 O O . SER A 1 233 ? 13.944 -33.224 7.993 1.00 32.41 233 SER A O 1
ATOM 1872 N N . SER A 1 234 ? 13.964 -32.721 10.187 1.00 31.17 234 SER A N 1
ATOM 1873 C CA . SER A 1 234 ? 12.896 -33.636 10.599 1.00 31.17 234 SER A CA 1
ATOM 1874 C C . SER A 1 234 ? 11.505 -33.079 10.264 1.00 31.17 234 SER A C 1
ATOM 1876 O O . SER A 1 234 ? 11.331 -31.880 10.035 1.00 31.17 234 SER A O 1
ATOM 1878 N N . SER A 1 235 ? 10.494 -33.952 10.206 1.00 39.09 235 SER A N 1
ATOM 1879 C CA . SER A 1 235 ? 9.111 -33.567 9.894 1.00 39.09 235 SER A CA 1
ATOM 1880 C C . SER A 1 235 ? 8.079 -34.508 10.531 1.00 39.09 235 SER A C 1
ATOM 1882 O O . SER A 1 235 ? 8.412 -35.632 10.898 1.00 39.09 235 SER A O 1
ATOM 1884 N N . GLY A 1 236 ? 6.837 -34.025 10.658 1.00 31.16 236 GLY A N 1
ATOM 1885 C CA . GLY A 1 236 ? 5.750 -34.656 11.421 1.00 31.16 236 GLY A CA 1
ATOM 1886 C C . GLY A 1 236 ? 5.564 -33.984 12.796 1.00 31.16 236 GLY A C 1
ATOM 1887 O O . GLY A 1 236 ? 6.552 -33.693 13.458 1.00 31.16 236 GLY A O 1
ATOM 1888 N N . LEU A 1 237 ? 4.355 -33.665 13.273 1.00 31.72 237 LEU A N 1
ATOM 1889 C CA . LEU A 1 237 ? 3.002 -33.906 12.738 1.00 31.72 237 LEU A CA 1
ATOM 1890 C C . LEU A 1 237 ? 2.115 -32.637 12.803 1.00 31.72 237 LEU A C 1
ATOM 1892 O O . LEU A 1 237 ? 2.580 -31.553 13.145 1.00 31.72 237 LEU A O 1
ATOM 1896 N N . SER A 1 238 ? 0.861 -32.770 12.364 1.00 45.31 238 SER A N 1
ATOM 1897 C CA . SER A 1 238 ? -0.115 -31.696 12.121 1.00 45.31 238 SER A CA 1
ATOM 1898 C C . SER A 1 238 ? -0.691 -31.031 13.377 1.00 45.31 238 SER A C 1
ATOM 1900 O O . SER A 1 238 ? -0.973 -31.721 14.352 1.00 45.31 238 SER A O 1
ATOM 1902 N N . ASP A 1 239 ? -1.024 -29.740 13.271 1.00 35.41 239 ASP A N 1
ATOM 1903 C CA . ASP A 1 239 ? -1.860 -29.006 14.233 1.00 35.41 239 ASP A CA 1
ATOM 1904 C C . ASP A 1 239 ? -2.961 -28.199 13.500 1.00 35.41 239 ASP A C 1
ATOM 1906 O O . ASP A 1 239 ? -2.840 -27.895 12.309 1.00 35.41 239 ASP A O 1
ATOM 1910 N N . GLY A 1 240 ? -4.086 -27.933 14.168 1.00 33.66 240 GLY A N 1
ATOM 1911 C CA . GLY A 1 240 ? -5.370 -27.613 13.533 1.00 33.66 240 GLY A CA 1
ATOM 1912 C C . GLY A 1 240 ? -5.695 -26.121 13.381 1.00 33.66 240 GLY A C 1
ATOM 1913 O O . GLY A 1 240 ? -5.569 -25.345 14.323 1.00 33.66 240 GLY A O 1
ATOM 1914 N N . ILE A 1 241 ? -6.229 -25.735 12.209 1.00 49.38 241 ILE A N 1
ATOM 1915 C CA . ILE A 1 241 ? -6.816 -24.412 11.852 1.00 49.38 241 ILE A CA 1
ATOM 1916 C C . ILE A 1 241 ? -5.829 -23.222 11.866 1.00 49.38 241 ILE A C 1
ATOM 1918 O O . ILE A 1 241 ? -5.928 -22.322 11.027 1.00 49.38 241 ILE A O 1
ATOM 1922 N N . VAL A 1 242 ? -4.851 -23.212 12.767 1.00 55.88 242 VAL A N 1
ATOM 1923 C CA . VAL A 1 242 ? -3.813 -22.192 12.898 1.00 55.88 242 VAL A CA 1
ATOM 1924 C C . VAL A 1 242 ? -2.593 -22.625 12.091 1.00 55.88 242 VAL A C 1
ATOM 1926 O O . VAL A 1 242 ? -1.816 -23.455 12.549 1.00 55.88 242 VAL A O 1
ATOM 1929 N N . THR A 1 243 ? -2.378 -22.031 10.910 1.00 75.44 243 THR A N 1
ATOM 1930 C CA . THR A 1 243 ? -1.175 -22.328 10.108 1.00 75.44 243 THR A CA 1
ATOM 1931 C C . THR A 1 243 ? 0.090 -22.157 10.947 1.00 75.44 243 THR A C 1
ATOM 1933 O O . THR A 1 243 ? 0.255 -21.127 11.613 1.00 75.44 243 THR A O 1
ATOM 1936 N N . SER A 1 244 ? 0.985 -23.142 10.922 1.00 85.06 244 SER A N 1
ATOM 1937 C CA . SER A 1 244 ? 2.199 -23.157 11.741 1.00 85.06 244 SER A CA 1
ATOM 1938 C C . SER A 1 244 ? 3.102 -21.959 11.422 1.00 85.06 244 SER A C 1
ATOM 1940 O O . SER A 1 244 ? 3.096 -21.418 10.312 1.00 85.06 244 SER A O 1
ATOM 1942 N N . ALA A 1 245 ? 3.913 -21.528 12.391 1.00 84.44 245 ALA A N 1
ATOM 1943 C CA . ALA A 1 245 ? 4.885 -20.457 12.181 1.00 84.44 245 ALA A CA 1
ATOM 1944 C C . ALA A 1 245 ? 5.838 -20.766 11.008 1.00 84.44 245 ALA A C 1
ATOM 1946 O O . ALA A 1 245 ? 6.193 -19.859 10.257 1.00 84.44 245 ALA A O 1
ATOM 1947 N N . ASP A 1 246 ? 6.199 -22.035 10.805 1.00 88.50 246 ASP A N 1
ATOM 1948 C CA . ASP A 1 246 ? 7.085 -22.461 9.718 1.00 88.50 246 ASP A CA 1
ATOM 1949 C C . ASP A 1 246 ? 6.361 -22.633 8.379 1.00 88.50 246 ASP A C 1
ATOM 1951 O O . ASP A 1 246 ? 6.942 -22.362 7.328 1.00 88.50 246 ASP A O 1
ATOM 1955 N N . GLU A 1 247 ? 5.067 -22.961 8.385 1.00 90.75 247 GLU A N 1
ATOM 1956 C CA . GLU A 1 247 ? 4.231 -22.856 7.184 1.00 90.75 247 GLU A CA 1
ATOM 1957 C C . GLU A 1 247 ? 4.124 -21.402 6.723 1.00 90.75 247 GLU A C 1
ATOM 1959 O O . GLU A 1 247 ? 4.322 -21.119 5.545 1.00 90.75 247 GLU A O 1
ATOM 1964 N N . ARG A 1 248 ? 3.894 -20.455 7.645 1.00 90.31 248 ARG A N 1
ATOM 1965 C CA . ARG A 1 248 ? 3.870 -19.016 7.325 1.00 90.31 248 ARG A CA 1
ATOM 1966 C C . ARG A 1 248 ? 5.205 -18.547 6.741 1.00 90.31 248 ARG A C 1
ATOM 1968 O O . ARG A 1 248 ? 5.193 -17.793 5.770 1.00 90.31 248 ARG A O 1
ATOM 1975 N N . LYS A 1 249 ? 6.344 -19.027 7.265 1.00 91.81 249 LYS A N 1
ATOM 1976 C CA . LYS A 1 249 ? 7.676 -18.775 6.676 1.00 91.81 249 LYS A CA 1
ATOM 1977 C C . LYS A 1 249 ? 7.782 -19.336 5.251 1.00 91.81 249 LYS A C 1
ATOM 1979 O O . LYS A 1 249 ? 8.185 -18.588 4.370 1.00 91.81 249 LYS A O 1
ATOM 1984 N N . LYS A 1 250 ? 7.371 -20.590 5.007 1.00 92.75 250 LYS A N 1
ATOM 1985 C CA . LYS A 1 250 ? 7.384 -21.239 3.674 1.00 92.75 250 LYS A CA 1
ATOM 1986 C C . LYS A 1 250 ? 6.474 -20.531 2.657 1.00 92.75 250 LYS A C 1
ATOM 1988 O O . LYS A 1 250 ? 6.867 -20.324 1.513 1.00 92.75 250 LYS A O 1
ATOM 1993 N N . VAL A 1 251 ? 5.276 -20.115 3.077 1.00 93.25 251 VAL A N 1
ATOM 1994 C CA . VAL A 1 251 ? 4.372 -19.260 2.282 1.00 93.25 251 VAL A CA 1
ATOM 1995 C C . VAL A 1 251 ? 5.078 -17.945 1.944 1.00 93.25 251 VAL A C 1
ATOM 1997 O O . VAL A 1 251 ? 5.087 -17.510 0.795 1.00 93.25 251 VAL A O 1
ATOM 2000 N N . HIS A 1 252 ? 5.705 -17.312 2.938 1.00 94.44 252 HIS A N 1
ATOM 2001 C CA . HIS A 1 252 ? 6.371 -16.030 2.759 1.00 94.44 252 HIS A CA 1
ATOM 2002 C C . HIS A 1 252 ? 7.613 -16.098 1.864 1.00 94.44 252 HIS A C 1
ATOM 2004 O O . HIS A 1 252 ? 7.764 -15.204 1.036 1.00 94.44 252 HIS A O 1
ATOM 2010 N N . SER A 1 253 ? 8.454 -17.133 1.959 1.00 94.50 253 SER A N 1
ATOM 2011 C CA . SER A 1 253 ? 9.592 -17.302 1.046 1.00 94.50 253 SER A CA 1
ATOM 2012 C C . SER A 1 253 ? 9.123 -17.468 -0.399 1.00 94.50 253 SER A C 1
ATOM 2014 O O . SER A 1 253 ? 9.582 -16.720 -1.253 1.00 94.50 253 SER A O 1
ATOM 2016 N N . ALA A 1 254 ? 8.111 -18.304 -0.660 1.00 94.56 254 ALA A N 1
ATOM 2017 C CA . ALA A 1 254 ? 7.558 -18.464 -2.008 1.00 94.56 254 ALA A CA 1
ATOM 2018 C C . ALA A 1 254 ? 7.025 -17.137 -2.597 1.00 94.56 254 ALA A C 1
ATOM 2020 O O . ALA A 1 254 ? 7.254 -16.832 -3.768 1.00 94.56 254 ALA A O 1
ATOM 2021 N N . TYR A 1 255 ? 6.380 -16.291 -1.784 1.00 96.25 255 TYR A N 1
ATOM 2022 C CA . TYR A 1 255 ? 5.986 -14.940 -2.205 1.00 96.25 255 TYR A CA 1
ATOM 2023 C C . TYR A 1 255 ? 7.173 -13.981 -2.413 1.00 96.25 255 TYR A C 1
ATOM 2025 O O . TYR A 1 255 ? 7.094 -13.099 -3.272 1.00 96.25 255 TYR A O 1
ATOM 2033 N N . LEU A 1 256 ? 8.283 -14.134 -1.680 1.00 95.38 256 LEU A N 1
ATOM 2034 C CA . LEU A 1 256 ? 9.522 -13.399 -1.962 1.00 95.38 256 LEU A CA 1
ATOM 2035 C C . LEU A 1 256 ? 10.173 -13.855 -3.276 1.00 95.38 256 LEU A C 1
ATOM 2037 O O . LEU A 1 256 ? 10.665 -13.009 -4.022 1.00 95.38 256 LEU A O 1
ATOM 2041 N N . ASP A 1 257 ? 10.124 -15.147 -3.594 1.00 95.56 257 ASP A N 1
ATOM 2042 C CA . ASP A 1 257 ? 10.655 -15.701 -4.843 1.00 95.56 257 ASP A CA 1
ATOM 2043 C C . ASP A 1 257 ? 9.851 -15.203 -6.051 1.00 95.56 257 ASP A C 1
ATOM 2045 O O . ASP A 1 257 ? 10.430 -14.725 -7.029 1.00 95.56 257 ASP A O 1
ATOM 2049 N N . ILE A 1 258 ? 8.516 -15.172 -5.944 1.00 95.81 258 ILE A N 1
ATOM 2050 C CA . ILE A 1 258 ? 7.636 -14.501 -6.916 1.00 95.81 258 ILE A CA 1
ATOM 2051 C C . ILE A 1 258 ? 8.014 -13.016 -7.043 1.00 95.81 258 ILE A C 1
ATOM 2053 O O . ILE A 1 258 ? 8.181 -12.512 -8.153 1.00 95.81 258 ILE A O 1
ATOM 2057 N N . HIS A 1 259 ? 8.232 -12.299 -5.934 1.00 95.75 259 HIS A N 1
ATOM 2058 C CA . HIS A 1 259 ? 8.669 -10.897 -5.969 1.00 95.75 259 HIS A CA 1
ATOM 2059 C C . HIS A 1 259 ? 10.040 -10.699 -6.660 1.00 95.75 259 HIS A C 1
ATOM 2061 O O . HIS A 1 259 ? 10.256 -9.665 -7.305 1.00 95.75 259 HIS A O 1
ATOM 2067 N N . ASN A 1 260 ? 10.954 -11.667 -6.558 1.00 95.31 260 ASN A N 1
ATOM 2068 C CA . ASN A 1 260 ? 12.266 -11.638 -7.211 1.00 95.31 260 ASN A CA 1
ATOM 2069 C C . ASN A 1 260 ? 12.155 -11.919 -8.719 1.00 95.31 260 ASN A C 1
ATOM 2071 O O . ASN A 1 260 ? 12.604 -11.089 -9.510 1.00 95.31 260 ASN A O 1
ATOM 2075 N N . ARG A 1 261 ? 11.391 -12.939 -9.130 1.00 94.25 261 ARG A N 1
ATOM 2076 C CA . ARG A 1 261 ? 11.017 -13.166 -10.543 1.00 94.25 261 ARG A CA 1
ATOM 2077 C C . ARG A 1 261 ? 10.344 -11.934 -11.158 1.00 94.25 261 ARG A C 1
ATOM 2079 O O . ARG A 1 261 ? 10.635 -11.530 -12.280 1.00 94.25 261 ARG A O 1
ATOM 2086 N N . LEU A 1 262 ? 9.499 -11.241 -10.392 1.00 94.62 262 LEU A N 1
ATOM 2087 C CA . LEU A 1 262 ? 8.886 -9.969 -10.790 1.00 94.62 262 LEU A CA 1
ATOM 2088 C C . LEU A 1 262 ? 9.885 -8.794 -10.844 1.00 94.62 262 LEU A C 1
ATOM 2090 O O . LEU A 1 262 ? 9.600 -7.784 -11.492 1.00 94.62 262 LEU A O 1
ATOM 2094 N N . LYS A 1 263 ? 11.046 -8.843 -10.180 1.00 92.44 263 LYS A N 1
ATOM 2095 C CA . LYS A 1 263 ? 12.156 -7.903 -10.438 1.00 92.44 263 LYS A CA 1
ATOM 2096 C C . LYS A 1 263 ? 12.875 -8.254 -11.740 1.00 92.44 263 LYS A C 1
ATOM 2098 O O . LYS A 1 263 ? 13.077 -7.349 -12.545 1.00 92.44 263 LYS A O 1
ATOM 2103 N N . GLU A 1 264 ? 13.201 -9.523 -11.960 1.00 90.12 264 GLU A N 1
ATOM 2104 C CA . GLU A 1 264 ? 13.877 -10.017 -13.170 1.00 90.12 264 GLU A CA 1
ATOM 2105 C C . GLU A 1 264 ? 13.070 -9.701 -14.435 1.00 90.12 264 GLU A C 1
ATOM 2107 O O . GLU A 1 264 ? 13.596 -9.066 -15.345 1.00 90.12 264 GLU A O 1
ATOM 2112 N N . LEU A 1 265 ? 11.764 -9.992 -14.438 1.00 88.75 265 LEU A N 1
ATOM 2113 C CA . LEU A 1 265 ? 10.825 -9.631 -15.508 1.00 88.75 265 LEU A CA 1
ATOM 2114 C C . LEU A 1 265 ? 10.878 -8.129 -15.850 1.00 88.75 265 LEU A C 1
ATOM 2116 O O . LEU A 1 265 ? 10.857 -7.738 -17.016 1.00 88.75 265 LEU A O 1
ATOM 2120 N N . ARG A 1 266 ? 10.992 -7.261 -14.832 1.00 87.50 266 ARG A N 1
ATOM 2121 C CA . ARG A 1 266 ? 11.152 -5.813 -15.045 1.00 87.50 266 ARG A CA 1
ATOM 2122 C C . ARG A 1 266 ? 12.541 -5.457 -15.562 1.00 87.50 266 ARG A C 1
ATOM 2124 O O . ARG A 1 266 ? 12.632 -4.577 -16.404 1.00 87.50 266 ARG A O 1
ATOM 2131 N N . ALA A 1 267 ? 13.606 -6.121 -15.119 1.00 84.44 267 ALA A N 1
ATOM 2132 C CA . ALA A 1 267 ? 14.953 -5.897 -15.646 1.00 84.44 267 ALA A CA 1
ATOM 2133 C C . ALA A 1 267 ? 15.076 -6.316 -17.125 1.00 84.44 267 ALA A C 1
ATOM 2135 O O . ALA A 1 267 ? 15.709 -5.605 -17.903 1.00 84.44 267 ALA A O 1
ATOM 2136 N N . GLN A 1 268 ? 14.415 -7.405 -17.527 1.00 81.38 268 GLN A N 1
ATOM 2137 C CA . GLN A 1 268 ? 14.337 -7.875 -18.916 1.00 81.38 268 GLN A CA 1
ATOM 2138 C C . GLN A 1 268 ? 13.513 -6.926 -19.804 1.00 81.38 268 GLN A C 1
ATOM 2140 O O . GLN A 1 268 ? 13.943 -6.567 -20.896 1.00 81.38 268 GLN A O 1
ATOM 2145 N N . ALA A 1 269 ? 12.353 -6.460 -19.336 1.00 77.62 269 ALA A N 1
ATOM 2146 C CA . ALA A 1 269 ? 11.496 -5.570 -20.119 1.00 77.62 269 ALA A CA 1
ATOM 2147 C C . ALA A 1 269 ? 11.944 -4.091 -20.104 1.00 77.62 269 ALA A C 1
ATOM 2149 O O . ALA A 1 269 ? 11.706 -3.371 -21.078 1.00 77.62 269 ALA A O 1
ATOM 2150 N N . ASP A 1 270 ? 12.575 -3.599 -19.026 1.00 69.75 270 ASP A N 1
ATOM 2151 C CA . ASP A 1 270 ? 13.047 -2.210 -18.916 1.00 69.75 270 ASP A CA 1
ATOM 2152 C C . ASP A 1 270 ? 14.507 -1.993 -19.310 1.00 69.75 270 ASP A C 1
ATOM 2154 O O . ASP A 1 270 ? 14.760 -0.986 -19.969 1.00 69.75 270 ASP A O 1
ATOM 2158 N N . GLY A 1 271 ? 15.434 -2.877 -18.918 1.00 58.09 271 GLY A N 1
ATOM 2159 C CA . GLY A 1 271 ? 16.860 -2.904 -19.297 1.00 58.09 271 GLY A CA 1
ATOM 2160 C C . GLY A 1 271 ? 17.749 -1.705 -18.927 1.00 58.09 271 GLY A C 1
ATOM 2161 O O . GLY A 1 271 ? 18.968 -1.843 -18.835 1.00 58.09 271 GLY A O 1
ATOM 2162 N N . GLY A 1 272 ? 17.165 -0.514 -18.774 1.00 55.28 272 GLY A N 1
ATOM 2163 C CA . GLY A 1 272 ? 17.843 0.732 -19.129 1.00 55.28 272 GLY A CA 1
ATOM 2164 C C . GLY A 1 272 ? 18.196 0.775 -20.626 1.00 55.28 272 GLY A C 1
ATOM 2165 O O . GLY A 1 272 ? 18.112 -0.227 -21.332 1.00 55.28 272 GLY A O 1
ATOM 2166 N N . GLY A 1 273 ? 18.702 1.909 -21.112 1.00 52.34 273 GLY A N 1
ATOM 2167 C CA . GLY A 1 273 ? 19.354 1.987 -22.433 1.00 52.34 273 GLY A CA 1
ATOM 2168 C C . GLY A 1 273 ? 20.729 1.298 -22.477 1.00 52.34 273 GLY A C 1
ATOM 2169 O O . GLY A 1 273 ? 21.631 1.795 -23.137 1.00 52.34 273 GLY A O 1
ATOM 2170 N N . LYS A 1 274 ? 20.920 0.231 -21.688 1.00 56.06 274 LYS A N 1
ATOM 2171 C CA . LYS A 1 274 ? 22.199 -0.464 -21.456 1.00 56.06 274 LYS A CA 1
ATOM 2172 C C . LYS A 1 274 ? 22.128 -1.979 -21.674 1.00 56.06 274 LYS A C 1
ATOM 2174 O O . LYS A 1 274 ? 23.170 -2.598 -21.843 1.00 56.06 274 LYS A O 1
ATOM 2179 N N . ASN A 1 275 ? 20.936 -2.580 -21.661 1.00 61.81 275 ASN A N 1
ATOM 2180 C CA . ASN A 1 275 ? 20.756 -3.999 -21.961 1.00 61.81 275 ASN A CA 1
ATOM 2181 C C . ASN A 1 275 ? 20.266 -4.160 -23.415 1.00 61.81 275 ASN A C 1
ATOM 2183 O O . ASN A 1 275 ? 19.108 -3.825 -23.678 1.00 61.81 275 ASN A O 1
ATOM 2187 N N . PRO A 1 276 ? 21.089 -4.673 -24.352 1.00 57.22 276 PRO A N 1
ATOM 2188 C CA . PRO A 1 276 ? 20.677 -4.857 -25.746 1.00 57.22 276 PRO A CA 1
ATOM 2189 C C . PRO A 1 276 ? 19.552 -5.893 -25.899 1.00 57.22 276 PRO A C 1
ATOM 2191 O O . PRO A 1 276 ? 18.752 -5.792 -26.823 1.00 57.22 276 PRO A O 1
ATOM 2194 N N . ASN A 1 277 ? 19.423 -6.831 -24.954 1.00 60.12 277 ASN A N 1
ATOM 2195 C CA . ASN A 1 277 ? 18.387 -7.868 -24.961 1.00 60.12 277 ASN A CA 1
ATOM 2196 C C . ASN A 1 277 ? 17.051 -7.398 -24.349 1.00 60.12 277 ASN A C 1
ATOM 2198 O O . ASN A 1 277 ? 16.164 -8.218 -24.100 1.00 60.12 277 ASN A O 1
ATOM 2202 N N . ALA A 1 278 ? 16.892 -6.101 -24.057 1.00 67.62 278 ALA A N 1
ATOM 2203 C CA . ALA A 1 278 ? 15.655 -5.595 -23.477 1.00 67.62 278 ALA A CA 1
ATOM 2204 C C . ALA A 1 278 ? 14.508 -5.598 -24.499 1.00 67.62 278 ALA A C 1
ATOM 2206 O O . ALA A 1 278 ? 14.670 -5.148 -25.633 1.00 67.62 278 ALA A O 1
ATOM 2207 N N . TRP A 1 279 ? 13.320 -6.049 -24.084 1.00 71.06 279 TRP A N 1
ATOM 2208 C CA . TRP A 1 279 ? 12.210 -6.365 -25.004 1.00 71.06 279 TRP A CA 1
ATOM 2209 C C . TRP A 1 279 ? 11.815 -5.205 -25.939 1.00 71.06 279 TRP A C 1
ATOM 2211 O O . TRP A 1 279 ? 11.455 -5.430 -27.090 1.00 71.06 279 TRP A O 1
ATOM 2221 N N . LYS A 1 280 ? 11.944 -3.953 -25.472 1.00 67.12 280 LYS A N 1
ATOM 2222 C CA . LYS A 1 280 ? 11.630 -2.739 -26.252 1.00 67.12 280 LYS A CA 1
ATOM 2223 C C . LYS A 1 280 ? 12.624 -2.410 -27.372 1.00 67.12 280 LYS A C 1
ATOM 2225 O O . LYS A 1 280 ? 12.288 -1.600 -28.229 1.00 67.12 280 LYS A O 1
ATOM 2230 N N . LEU A 1 281 ? 13.844 -2.952 -27.325 1.00 59.88 281 LEU A N 1
ATOM 2231 C CA . LEU A 1 281 ? 14.825 -2.823 -28.409 1.00 59.88 281 LEU A CA 1
ATOM 2232 C C . LEU A 1 281 ? 14.672 -3.948 -29.438 1.00 59.88 281 LEU A C 1
ATOM 2234 O O . LEU A 1 281 ? 15.027 -3.748 -30.595 1.00 59.88 281 LEU A O 1
ATOM 2238 N N . ARG A 1 282 ? 14.144 -5.108 -29.026 1.00 64.69 282 ARG A N 1
ATOM 2239 C CA . ARG A 1 282 ? 14.010 -6.280 -29.896 1.00 64.69 282 ARG A CA 1
ATOM 2240 C C . ARG A 1 282 ? 12.747 -6.246 -30.760 1.00 64.69 282 ARG A C 1
ATOM 2242 O O . ARG A 1 282 ? 12.836 -6.500 -31.956 1.00 64.69 282 ARG A O 1
ATOM 2249 N N . ASP A 1 283 ? 11.597 -5.900 -30.177 1.00 68.38 283 ASP A N 1
ATOM 2250 C CA . ASP A 1 283 ? 10.300 -6.045 -30.847 1.00 68.38 283 ASP A CA 1
ATOM 2251 C C . ASP A 1 283 ? 9.646 -4.662 -31.102 1.00 68.38 283 ASP A C 1
ATOM 2253 O O . ASP A 1 283 ? 9.279 -3.976 -30.139 1.00 68.38 283 ASP A O 1
ATOM 2257 N N . PRO A 1 284 ? 9.423 -4.229 -32.367 1.00 70.62 284 PRO A N 1
ATOM 2258 C CA . PRO A 1 284 ? 8.833 -2.918 -32.685 1.00 70.62 284 PRO A CA 1
ATOM 2259 C C . PRO A 1 284 ? 7.475 -2.662 -32.017 1.00 70.62 284 PRO A C 1
ATOM 2261 O O . PRO A 1 284 ? 7.197 -1.550 -31.566 1.00 70.62 284 PRO A O 1
ATOM 2264 N N . ASN A 1 285 ? 6.663 -3.714 -31.869 1.00 70.56 285 ASN A N 1
ATOM 2265 C CA . ASN A 1 285 ? 5.352 -3.675 -31.213 1.00 70.56 285 ASN A CA 1
ATOM 2266 C C . ASN A 1 285 ? 5.426 -3.307 -29.716 1.00 70.56 285 ASN A C 1
ATOM 2268 O O . ASN A 1 285 ? 4.424 -2.895 -29.134 1.00 70.56 285 ASN A O 1
ATOM 2272 N N . LEU A 1 286 ? 6.602 -3.425 -29.084 1.00 75.56 286 LEU A N 1
ATOM 2273 C CA . LEU A 1 286 ? 6.837 -3.078 -27.679 1.00 75.56 286 LEU A CA 1
ATOM 2274 C C . LEU A 1 286 ? 7.512 -1.709 -27.491 1.00 75.56 286 LEU A C 1
ATOM 2276 O O . LEU A 1 286 ? 7.780 -1.314 -26.355 1.00 75.56 286 LEU A O 1
ATOM 2280 N N . ARG A 1 287 ? 7.736 -0.933 -28.560 1.00 72.62 287 ARG A N 1
ATOM 2281 C CA . ARG A 1 287 ? 8.293 0.432 -28.476 1.00 72.62 287 ARG A CA 1
ATOM 2282 C C . ARG A 1 287 ? 7.453 1.336 -27.557 1.00 72.62 287 ARG A C 1
ATOM 2284 O O . ARG A 1 287 ? 7.987 1.998 -26.663 1.00 72.62 287 ARG A O 1
ATOM 2291 N N . ASN A 1 288 ? 6.128 1.258 -27.687 1.00 80.50 288 ASN A N 1
ATOM 2292 C CA . ASN A 1 288 ? 5.162 2.073 -26.936 1.00 80.50 288 ASN A CA 1
ATOM 2293 C C . ASN A 1 288 ? 4.996 1.608 -25.470 1.00 80.50 288 ASN A C 1
ATOM 2295 O O . ASN A 1 288 ? 4.365 2.284 -24.656 1.00 80.50 288 ASN A O 1
ATOM 2299 N N . LEU A 1 289 ? 5.633 0.496 -25.070 1.00 83.06 289 LEU A N 1
ATOM 2300 C CA . LEU A 1 289 ? 5.629 -0.006 -23.690 1.00 83.06 289 LEU A CA 1
ATOM 2301 C C . LEU A 1 289 ? 6.254 0.992 -22.698 1.00 83.06 289 LEU A C 1
ATOM 2303 O O . LEU A 1 289 ? 5.990 0.938 -21.496 1.00 83.06 289 LEU A O 1
ATOM 2307 N N . SER A 1 290 ? 7.092 1.924 -23.167 1.00 83.69 290 SER A N 1
ATOM 2308 C CA . SER A 1 290 ? 7.529 3.032 -22.315 1.00 83.69 290 SER A CA 1
ATOM 2309 C C . SER A 1 290 ? 6.377 3.997 -22.025 1.00 83.69 290 SER A C 1
ATOM 2311 O O . SER A 1 290 ? 6.093 4.275 -20.862 1.00 83.69 290 SER A O 1
ATOM 2313 N N . GLU A 1 291 ? 5.668 4.436 -23.061 1.00 88.06 291 GLU A N 1
ATOM 2314 C CA . GLU A 1 291 ? 4.561 5.393 -22.985 1.00 88.06 291 GLU A CA 1
ATOM 2315 C C . GLU A 1 291 ? 3.433 4.871 -22.093 1.00 88.06 291 GLU A C 1
ATOM 2317 O O . GLU A 1 291 ? 2.979 5.588 -21.207 1.00 88.06 291 GLU A O 1
ATOM 2322 N N . TRP A 1 292 ? 3.058 3.594 -22.215 1.00 90.50 292 TRP A N 1
ATOM 2323 C CA . TRP A 1 292 ? 2.017 2.987 -21.376 1.00 90.50 292 TRP A CA 1
ATOM 2324 C C . TRP A 1 292 ? 2.386 2.965 -19.884 1.00 90.50 292 TRP A C 1
ATOM 2326 O O . TRP A 1 292 ? 1.520 3.159 -19.034 1.00 90.50 292 TRP A O 1
ATOM 2336 N N . ARG A 1 293 ? 3.672 2.824 -19.526 1.00 90.31 293 ARG A N 1
ATOM 2337 C CA . ARG A 1 293 ? 4.135 2.969 -18.127 1.00 90.31 293 ARG A CA 1
ATOM 2338 C C . ARG A 1 293 ? 4.086 4.414 -17.634 1.00 90.31 293 ARG A C 1
ATOM 2340 O O . ARG A 1 293 ? 3.906 4.628 -16.433 1.00 90.31 293 ARG A O 1
ATOM 2347 N N . HIS A 1 294 ? 4.311 5.383 -18.522 1.00 90.25 294 HIS A N 1
ATOM 2348 C CA . HIS A 1 294 ? 4.182 6.805 -18.207 1.00 90.25 294 HIS A CA 1
ATOM 2349 C C . HIS A 1 294 ? 2.705 7.194 -18.063 1.00 90.25 294 HIS A C 1
ATOM 2351 O O . HIS A 1 294 ? 2.362 7.818 -17.063 1.00 90.25 294 HIS A O 1
ATOM 2357 N N . GLU A 1 295 ? 1.818 6.735 -18.953 1.00 92.56 295 GLU A N 1
ATOM 2358 C CA . GLU A 1 295 ? 0.371 6.914 -18.809 1.00 92.56 295 GLU A CA 1
ATOM 2359 C C . GLU A 1 295 ? -0.139 6.257 -17.520 1.00 92.56 295 GLU A C 1
ATOM 2361 O O . GLU A 1 295 ? -0.742 6.954 -16.710 1.00 92.56 295 GLU A O 1
ATOM 2366 N N . LEU A 1 296 ? 0.180 4.983 -17.244 1.00 93.81 296 LEU A N 1
ATOM 2367 C CA . LEU A 1 296 ? -0.192 4.329 -15.979 1.00 93.81 296 LEU A CA 1
ATOM 2368 C C . LEU A 1 296 ? 0.270 5.126 -14.751 1.00 93.81 296 LEU A C 1
ATOM 2370 O O . LEU A 1 296 ? -0.491 5.257 -13.798 1.00 93.81 296 LEU A O 1
ATOM 2374 N N . ARG A 1 297 ? 1.486 5.693 -14.765 1.00 93.88 297 ARG A N 1
ATOM 2375 C CA . ARG A 1 297 ? 1.982 6.546 -13.670 1.00 93.88 297 ARG A CA 1
ATOM 2376 C C . ARG A 1 297 ? 1.149 7.817 -13.525 1.00 93.88 297 ARG A C 1
ATOM 2378 O O . ARG A 1 297 ? 0.746 8.142 -12.415 1.00 93.88 297 ARG A O 1
ATOM 2385 N N . THR A 1 298 ? 0.876 8.505 -14.628 1.00 93.00 298 THR A N 1
ATOM 2386 C CA . THR A 1 298 ? 0.070 9.729 -14.635 1.00 93.00 298 THR A CA 1
ATOM 2387 C C . THR A 1 298 ? -1.367 9.458 -14.187 1.00 93.00 298 THR A C 1
ATOM 2389 O O . THR A 1 298 ? -1.874 10.203 -13.358 1.00 93.00 298 THR A O 1
ATOM 2392 N N . ARG A 1 299 ? -2.010 8.376 -14.654 1.00 91.88 299 ARG A N 1
ATOM 2393 C CA . ARG A 1 299 ? -3.378 8.012 -14.243 1.00 91.88 299 ARG A CA 1
ATOM 2394 C C . ARG A 1 299 ? -3.442 7.557 -12.784 1.00 91.88 299 ARG A C 1
ATOM 2396 O O . ARG A 1 299 ? -4.310 8.022 -12.061 1.00 91.88 299 ARG A O 1
ATOM 2403 N N . VAL A 1 300 ? -2.522 6.708 -12.316 1.00 91.19 300 VAL A N 1
ATOM 2404 C CA . VAL A 1 300 ? -2.493 6.293 -10.897 1.00 91.19 300 VAL A CA 1
ATOM 2405 C C . VAL A 1 300 ? -2.322 7.507 -9.979 1.00 91.19 300 VAL A C 1
ATOM 2407 O O . VAL A 1 300 ? -3.032 7.615 -8.988 1.00 91.19 300 VAL A O 1
ATOM 2410 N N . ASN A 1 301 ? -1.466 8.465 -10.346 1.00 88.00 301 ASN A N 1
ATOM 2411 C CA . ASN A 1 301 ? -1.272 9.706 -9.591 1.00 88.00 301 ASN A CA 1
ATOM 2412 C C . ASN A 1 301 ? -2.429 10.729 -9.739 1.00 88.00 301 ASN A C 1
ATOM 2414 O O . ASN A 1 301 ? -2.354 11.801 -9.150 1.00 88.00 301 ASN A O 1
ATOM 2418 N N . GLN A 1 302 ? -3.481 10.432 -10.515 1.00 87.88 302 GLN A N 1
ATOM 2419 C CA . GLN A 1 302 ? -4.678 11.275 -10.695 1.00 87.88 302 GLN A CA 1
ATOM 2420 C C . GLN A 1 302 ? -5.869 10.830 -9.819 1.00 87.88 302 GLN A C 1
ATOM 2422 O O . GLN A 1 302 ? -6.990 11.295 -10.025 1.00 87.88 302 GLN A O 1
ATOM 2427 N N . ILE A 1 303 ? -5.658 9.926 -8.854 1.00 84.44 303 ILE A N 1
ATOM 2428 C CA . ILE A 1 303 ? -6.696 9.506 -7.900 1.00 84.44 303 ILE A CA 1
ATOM 2429 C C . ILE A 1 303 ? -6.922 10.618 -6.871 1.00 84.44 303 ILE A C 1
ATOM 2431 O O . ILE A 1 303 ? -6.050 10.919 -6.058 1.00 84.44 303 ILE A O 1
ATOM 2435 N N . SER A 1 304 ? -8.114 11.207 -6.898 1.00 76.94 304 SER A N 1
ATOM 2436 C CA . SER A 1 304 ? -8.563 12.210 -5.936 1.00 76.94 304 SER A CA 1
ATOM 2437 C C . SER A 1 304 ? -9.051 11.558 -4.638 1.00 76.94 304 SER A C 1
ATOM 2439 O O . SER A 1 304 ? -9.397 10.376 -4.587 1.00 76.94 304 SER A O 1
ATOM 2441 N N . ARG A 1 305 ? -9.131 12.350 -3.569 1.00 73.94 305 ARG A N 1
ATOM 2442 C CA . ARG A 1 305 ? -9.750 11.954 -2.296 1.00 73.94 305 ARG A CA 1
ATOM 2443 C C . ARG A 1 305 ? -11.247 12.249 -2.209 1.00 73.94 305 ARG A C 1
ATOM 2445 O O . ARG A 1 305 ? -11.922 11.666 -1.370 1.00 73.94 305 ARG A O 1
ATOM 2452 N N . THR A 1 306 ? -11.736 13.200 -2.997 1.00 69.31 306 THR A N 1
ATOM 2453 C CA . THR A 1 306 ? -13.099 13.747 -2.893 1.00 69.31 306 THR A CA 1
ATOM 2454 C C . THR A 1 306 ? -13.972 13.303 -4.059 1.00 69.31 306 THR A C 1
ATOM 2456 O O . THR A 1 306 ? -15.130 12.932 -3.872 1.00 69.31 306 THR A O 1
ATOM 2459 N N . ASP A 1 307 ? -13.403 13.291 -5.263 1.00 81.69 307 ASP A N 1
ATOM 2460 C CA . ASP A 1 307 ? -14.128 13.014 -6.495 1.00 81.69 307 ASP A CA 1
ATOM 2461 C C . ASP A 1 307 ? -14.245 11.506 -6.769 1.00 81.69 307 ASP A C 1
ATOM 2463 O O . ASP A 1 307 ? -13.328 10.856 -7.278 1.00 81.69 307 ASP A O 1
ATOM 2467 N N . LYS A 1 308 ? -15.410 10.939 -6.443 1.00 80.69 308 LYS A N 1
ATOM 2468 C CA . LYS A 1 308 ? -15.746 9.532 -6.716 1.00 80.69 308 LYS A CA 1
ATOM 2469 C C . LYS A 1 308 ? -15.931 9.242 -8.212 1.00 80.69 308 LYS A C 1
ATOM 2471 O O . LYS A 1 308 ? -15.704 8.105 -8.628 1.00 80.69 308 LYS A O 1
ATOM 2476 N N . GLU A 1 309 ? -16.323 10.228 -9.016 1.00 84.12 309 GLU A N 1
ATOM 2477 C CA . GLU A 1 309 ? -16.666 10.042 -10.430 1.00 84.12 309 GLU A CA 1
ATOM 2478 C C . GLU A 1 309 ? -15.438 10.193 -11.329 1.00 84.12 309 GLU A C 1
ATOM 2480 O O . GLU A 1 309 ? -15.152 9.302 -12.133 1.00 84.12 309 GLU A O 1
ATOM 2485 N N . GLY A 1 310 ? -14.623 11.223 -11.107 1.00 86.44 310 GLY A N 1
ATOM 2486 C CA . GLY A 1 310 ? -13.286 11.333 -11.684 1.00 86.44 310 GLY A CA 1
ATOM 2487 C C . GLY A 1 310 ? -12.386 10.170 -11.271 1.00 86.44 310 GLY A C 1
ATOM 2488 O O . GLY A 1 310 ? -11.651 9.658 -12.112 1.00 86.44 310 GLY A O 1
ATOM 2489 N N . ASN A 1 311 ? -12.509 9.643 -10.044 1.00 89.31 311 ASN A N 1
ATOM 2490 C CA . ASN A 1 311 ? -11.842 8.393 -9.664 1.00 89.31 311 ASN A CA 1
ATOM 2491 C C . ASN A 1 311 ? -12.300 7.202 -10.518 1.00 89.31 311 ASN A C 1
ATOM 2493 O O . ASN A 1 311 ? -11.458 6.451 -11.008 1.00 89.31 311 ASN A O 1
ATOM 2497 N N . LYS A 1 312 ? -13.608 7.038 -10.758 1.00 89.69 312 LYS A N 1
ATOM 2498 C CA . LYS A 1 312 ? -14.142 5.993 -11.650 1.00 89.69 312 LYS A CA 1
ATOM 2499 C C . LYS A 1 312 ? -13.602 6.149 -13.080 1.00 89.69 312 LYS A C 1
ATOM 2501 O O . LYS A 1 312 ? -13.128 5.170 -13.653 1.00 89.69 312 LYS A O 1
ATOM 2506 N N . ALA A 1 313 ? -13.582 7.368 -13.622 1.00 91.12 313 ALA A N 1
ATOM 2507 C CA . ALA A 1 313 ? -13.013 7.663 -14.940 1.00 91.12 313 ALA A CA 1
ATOM 2508 C C . ALA A 1 313 ? -11.487 7.428 -15.000 1.00 91.12 313 ALA A C 1
ATOM 2510 O O . ALA A 1 313 ? -10.961 6.935 -15.998 1.00 91.12 313 ALA A O 1
ATOM 2511 N N . THR A 1 314 ? -10.757 7.730 -13.927 1.00 91.75 314 THR A N 1
ATOM 2512 C CA . THR A 1 314 ? -9.315 7.473 -13.809 1.00 91.75 314 THR A CA 1
ATOM 2513 C C . THR A 1 314 ? -9.008 5.976 -13.728 1.00 91.75 314 THR A C 1
ATOM 2515 O O . THR A 1 314 ? -8.104 5.514 -14.425 1.00 91.75 314 THR A O 1
ATOM 2518 N N . ILE A 1 315 ? -9.799 5.187 -12.990 1.00 92.12 315 ILE A N 1
ATOM 2519 C CA . ILE A 1 315 ? -9.691 3.717 -12.981 1.00 92.12 315 ILE A CA 1
ATOM 2520 C C . ILE A 1 315 ? -9.988 3.149 -14.377 1.00 92.12 315 ILE A C 1
ATOM 2522 O O . ILE A 1 315 ? -9.235 2.304 -14.858 1.00 92.12 315 ILE A O 1
ATOM 2526 N N . GLN A 1 316 ? -11.001 3.669 -15.079 1.00 93.31 316 GLN A N 1
ATOM 2527 C CA . GLN A 1 316 ? -11.285 3.287 -16.468 1.00 93.31 316 GLN A CA 1
ATOM 2528 C C . GLN A 1 316 ? -10.118 3.610 -17.418 1.00 93.31 316 GLN A C 1
ATOM 2530 O O . GLN A 1 316 ? -9.799 2.792 -18.275 1.00 93.31 316 GLN A O 1
ATOM 2535 N N . ARG A 1 317 ? -9.414 4.738 -17.248 1.00 93.62 317 ARG A N 1
ATOM 2536 C CA . ARG A 1 317 ? -8.197 5.066 -18.029 1.00 93.62 317 ARG A CA 1
ATOM 2537 C C . ARG A 1 317 ? -7.011 4.148 -17.696 1.00 93.62 317 ARG A C 1
ATOM 2539 O O . ARG A 1 317 ? -6.253 3.771 -18.592 1.00 93.62 317 ARG A O 1
ATOM 2546 N N . VAL A 1 318 ? -6.856 3.746 -16.429 1.00 94.75 318 VAL A N 1
ATOM 2547 C CA . VAL A 1 318 ? -5.887 2.707 -16.023 1.00 94.75 318 VAL A CA 1
ATOM 2548 C C . VAL A 1 318 ? -6.222 1.381 -16.712 1.00 94.75 318 VAL A C 1
ATOM 2550 O O . VAL A 1 318 ? -5.343 0.780 -17.326 1.00 94.75 318 VAL A O 1
ATOM 2553 N N . GLN A 1 319 ? -7.493 0.967 -16.693 1.00 94.56 319 GLN A N 1
ATOM 2554 C CA . GLN A 1 319 ? -7.977 -0.229 -17.387 1.00 94.56 319 GLN A CA 1
ATOM 2555 C C . GLN A 1 319 ? -7.747 -0.143 -18.905 1.00 94.56 319 GLN A C 1
ATOM 2557 O O . GLN A 1 319 ? -7.148 -1.052 -19.460 1.00 94.56 319 GLN A O 1
ATOM 2562 N N . GLN A 1 320 ? -8.080 0.967 -19.570 1.00 94.38 320 GLN A N 1
ATOM 2563 C CA . GLN A 1 320 ? -7.811 1.174 -21.004 1.00 94.38 320 GLN A CA 1
ATOM 2564 C C . GLN A 1 320 ? -6.324 1.006 -21.364 1.00 94.38 320 GLN A C 1
ATOM 2566 O O . GLN A 1 320 ? -5.999 0.487 -22.429 1.00 94.38 320 GLN A O 1
ATOM 2571 N N . THR A 1 321 ? -5.407 1.406 -20.479 1.00 92.88 321 THR A N 1
ATOM 2572 C CA . THR A 1 321 ? -3.961 1.231 -20.704 1.00 92.88 321 THR A CA 1
ATOM 2573 C C . THR A 1 321 ? -3.516 -0.228 -20.516 1.00 92.88 321 THR A C 1
ATOM 2575 O O . THR A 1 321 ? -2.588 -0.675 -21.189 1.00 92.88 321 THR A O 1
ATOM 2578 N N . LEU A 1 322 ? -4.192 -0.992 -19.649 1.00 93.56 322 LEU A N 1
ATOM 2579 C CA . LEU A 1 322 ? -3.977 -2.436 -19.476 1.00 93.56 322 LEU A CA 1
ATOM 2580 C C . LEU A 1 322 ? -4.612 -3.258 -20.611 1.00 93.56 322 LEU A C 1
ATOM 2582 O O . LEU A 1 322 ? -3.982 -4.198 -21.090 1.00 93.56 322 LEU A O 1
ATOM 2586 N N . ASP A 1 323 ? -5.792 -2.864 -21.099 1.00 92.88 323 ASP A N 1
ATOM 2587 C CA . ASP A 1 323 ? -6.477 -3.450 -22.261 1.00 92.88 323 ASP A CA 1
ATOM 2588 C C . ASP A 1 323 ? -5.582 -3.436 -23.515 1.00 92.88 323 ASP A C 1
ATOM 2590 O O . ASP A 1 323 ? -5.506 -4.438 -24.228 1.00 92.88 323 ASP A O 1
ATOM 2594 N N . ARG A 1 324 ? -4.825 -2.349 -23.750 1.00 89.25 324 ARG A N 1
ATOM 2595 C CA . ARG A 1 324 ? -3.815 -2.295 -24.829 1.00 89.25 324 ARG A CA 1
ATOM 2596 C C . ARG A 1 324 ? -2.771 -3.408 -24.683 1.00 89.25 324 ARG A C 1
ATOM 2598 O O . ARG A 1 324 ? -2.496 -4.110 -25.650 1.00 89.25 324 ARG A O 1
ATOM 2605 N N . GLY A 1 325 ? -2.231 -3.616 -23.480 1.00 85.69 325 GLY A N 1
ATOM 2606 C CA . GLY A 1 325 ? -1.275 -4.696 -23.208 1.00 85.69 325 GLY A CA 1
ATOM 2607 C C . GLY A 1 325 ? -1.885 -6.095 -23.333 1.00 85.69 325 GLY A C 1
ATOM 2608 O O . GLY A 1 325 ? -1.249 -6.989 -23.887 1.00 85.69 325 GLY A O 1
ATOM 2609 N N . ALA A 1 326 ? -3.129 -6.273 -22.878 1.00 87.12 326 ALA A N 1
ATOM 2610 C CA . ALA A 1 326 ? -3.878 -7.523 -23.007 1.00 87.12 326 ALA A CA 1
ATOM 2611 C C . ALA A 1 326 ? -4.126 -7.903 -24.480 1.00 87.12 326 ALA A C 1
ATOM 2613 O O . ALA A 1 326 ? -3.992 -9.074 -24.835 1.00 87.12 326 ALA A O 1
ATOM 2614 N N . SER A 1 327 ? -4.399 -6.919 -25.350 1.00 85.69 327 SER A N 1
ATOM 2615 C CA . SER A 1 327 ? -4.684 -7.138 -26.780 1.00 85.69 327 SER A CA 1
ATOM 2616 C C . SER A 1 327 ? -3.548 -7.811 -27.567 1.00 85.69 327 SER A C 1
ATOM 2618 O O . SER A 1 327 ? -3.807 -8.492 -28.555 1.00 85.69 327 SER A O 1
ATOM 2620 N N . LEU A 1 328 ? -2.299 -7.713 -27.097 1.00 80.38 328 LEU A N 1
ATOM 2621 C CA . LEU A 1 328 ? -1.114 -8.310 -27.731 1.00 80.38 328 LEU A CA 1
ATOM 2622 C C . LEU A 1 328 ? -0.983 -9.836 -27.517 1.00 80.38 328 LEU A C 1
ATOM 2624 O O . LEU A 1 328 ? 0.085 -10.404 -27.745 1.00 80.38 328 LEU A O 1
ATOM 2628 N N . SER A 1 329 ? -2.041 -10.504 -27.044 1.00 64.50 329 SER A N 1
ATOM 2629 C CA . SER A 1 329 ? -1.976 -11.838 -26.435 1.00 64.50 329 SER A CA 1
ATOM 2630 C C . SER A 1 329 ? -1.249 -12.901 -27.264 1.00 64.50 329 SER A C 1
ATOM 2632 O O . SER A 1 329 ? -0.378 -13.583 -26.728 1.00 64.50 329 SER A O 1
ATOM 2634 N N . ALA A 1 330 ? -1.576 -13.058 -28.551 1.00 65.50 330 ALA A N 1
ATOM 2635 C CA . ALA A 1 330 ? -1.102 -14.193 -29.353 1.00 65.50 330 ALA A CA 1
ATOM 2636 C C . ALA A 1 330 ? 0.430 -14.249 -29.527 1.00 65.50 330 ALA A C 1
ATOM 2638 O O . ALA A 1 330 ? 0.992 -15.336 -29.591 1.00 65.50 330 ALA A O 1
ATOM 2639 N N . ALA A 1 331 ? 1.111 -13.098 -29.565 1.00 70.56 331 ALA A N 1
ATOM 2640 C CA . ALA A 1 331 ? 2.561 -13.025 -29.784 1.00 70.56 331 ALA A CA 1
ATOM 2641 C C . ALA A 1 331 ? 3.398 -13.070 -28.489 1.00 70.56 331 ALA A C 1
ATOM 2643 O O . ALA A 1 331 ? 4.607 -13.273 -28.552 1.00 70.56 331 ALA A O 1
ATOM 2644 N N . TYR A 1 332 ? 2.774 -12.865 -27.321 1.00 81.56 332 TYR A N 1
ATOM 2645 C CA . TYR A 1 332 ? 3.468 -12.721 -26.030 1.00 81.56 332 TYR A CA 1
ATOM 2646 C C . TYR A 1 332 ? 2.891 -13.614 -24.925 1.00 81.56 332 TYR A C 1
ATOM 2648 O O . TYR A 1 332 ? 3.020 -13.309 -23.737 1.00 81.56 332 TYR A O 1
ATOM 2656 N N . THR A 1 333 ? 2.240 -14.708 -25.313 1.00 86.69 333 THR A N 1
ATOM 2657 C CA . THR A 1 333 ? 1.799 -15.757 -24.390 1.00 86.69 333 THR A CA 1
ATOM 2658 C C . THR A 1 333 ? 2.967 -16.689 -24.067 1.00 86.69 333 THR A C 1
ATOM 2660 O O . THR A 1 333 ? 3.660 -17.148 -24.972 1.00 86.69 333 THR A O 1
ATOM 2663 N N . ALA A 1 334 ? 3.193 -16.949 -22.781 1.00 88.19 334 ALA A N 1
ATOM 2664 C CA . ALA A 1 334 ? 4.185 -17.902 -22.288 1.00 88.19 334 ALA A CA 1
ATOM 2665 C C . ALA A 1 334 ? 3.736 -18.509 -20.948 1.00 88.19 334 ALA A C 1
ATOM 2667 O O . ALA A 1 334 ? 2.728 -18.082 -20.377 1.00 88.19 334 ALA A O 1
ATOM 2668 N N . ASP A 1 335 ? 4.514 -19.460 -20.419 1.00 90.69 335 ASP A N 1
ATOM 2669 C CA . ASP A 1 335 ? 4.276 -20.005 -19.083 1.00 90.69 335 ASP A CA 1
ATOM 2670 C C . ASP A 1 335 ? 4.420 -18.920 -18.001 1.00 90.69 335 ASP A C 1
ATOM 2672 O O . ASP A 1 335 ? 5.473 -18.302 -17.827 1.00 90.69 335 ASP A O 1
ATOM 2676 N N . VAL A 1 336 ? 3.339 -18.712 -17.251 1.00 91.44 336 VAL A N 1
ATOM 2677 C CA . VAL A 1 336 ? 3.259 -17.789 -16.114 1.00 91.44 336 VAL A CA 1
ATOM 2678 C C . VAL A 1 336 ? 3.090 -18.513 -14.773 1.00 91.44 336 VAL A C 1
ATOM 2680 O O . VAL A 1 336 ? 2.935 -17.854 -13.743 1.00 91.44 336 VAL A O 1
ATOM 2683 N N . SER A 1 337 ? 3.177 -19.849 -14.741 1.00 90.81 337 SER A N 1
ATOM 2684 C CA . SER A 1 337 ? 3.042 -20.666 -13.518 1.00 90.81 337 SER A CA 1
ATOM 2685 C C . SER A 1 337 ? 3.951 -20.196 -12.384 1.00 90.81 337 SER A C 1
ATOM 2687 O O . SER A 1 337 ? 3.541 -20.153 -11.225 1.00 90.81 337 SER A O 1
ATOM 2689 N N . GLY A 1 338 ? 5.171 -19.768 -12.723 1.00 89.69 338 GLY A N 1
ATOM 2690 C CA . GLY A 1 338 ? 6.168 -19.266 -11.777 1.00 89.69 338 GLY A CA 1
ATOM 2691 C C . GLY A 1 338 ? 5.808 -17.965 -11.041 1.00 89.69 338 GLY A C 1
ATOM 2692 O O . GLY A 1 338 ? 6.601 -17.539 -10.196 1.00 89.69 338 GLY A O 1
ATOM 2693 N N . PHE A 1 339 ? 4.659 -17.345 -11.336 1.00 92.56 339 PHE A N 1
ATOM 2694 C CA . PHE A 1 339 ? 4.162 -16.119 -10.698 1.00 92.56 339 PHE A CA 1
ATOM 2695 C C . PHE A 1 339 ? 2.954 -16.334 -9.765 1.00 92.56 339 PHE A C 1
ATOM 2697 O O . PHE A 1 339 ? 2.497 -15.370 -9.150 1.00 92.56 339 PHE A O 1
ATOM 2704 N N . PHE A 1 340 ? 2.465 -17.571 -9.623 1.00 91.94 340 PHE A N 1
ATOM 2705 C CA . PHE A 1 340 ? 1.400 -17.949 -8.686 1.00 91.94 340 PHE A CA 1
ATOM 2706 C C . PHE A 1 340 ? 1.983 -18.676 -7.466 1.00 91.94 340 PHE A C 1
ATOM 2708 O O . PHE A 1 340 ? 2.883 -19.502 -7.603 1.00 91.94 340 PHE A O 1
ATOM 2715 N N . TYR A 1 341 ? 1.462 -18.409 -6.264 1.00 88.75 341 TYR A N 1
ATOM 2716 C CA . TYR A 1 341 ? 1.908 -19.077 -5.033 1.00 88.75 341 TYR A CA 1
ATOM 2717 C C . TYR A 1 341 ? 1.410 -20.531 -4.952 1.00 88.75 341 TYR A C 1
ATOM 2719 O O . TYR A 1 341 ? 2.144 -21.428 -4.535 1.00 88.75 341 TYR A O 1
ATOM 2727 N N . LYS A 1 342 ? 0.173 -20.783 -5.387 1.00 85.81 342 LYS A N 1
ATOM 2728 C CA . LYS A 1 342 ? -0.348 -22.134 -5.625 1.00 85.81 342 LYS A CA 1
ATOM 2729 C C . LYS A 1 342 ? -0.774 -22.222 -7.078 1.00 85.81 342 LYS A C 1
ATOM 2731 O O . LYS A 1 342 ? -1.727 -21.546 -7.455 1.00 85.81 342 LYS A O 1
ATOM 2736 N N . ASN A 1 343 ? -0.091 -23.050 -7.869 1.00 82.88 343 ASN A N 1
ATOM 2737 C CA . ASN A 1 343 ? -0.537 -23.361 -9.224 1.00 82.88 343 ASN A CA 1
ATOM 2738 C C . ASN A 1 343 ? -1.920 -24.049 -9.139 1.00 82.88 343 ASN A C 1
ATOM 2740 O O . ASN A 1 343 ? -2.029 -25.083 -8.477 1.00 82.88 343 ASN A O 1
ATOM 2744 N N . PRO A 1 344 ? -2.977 -23.465 -9.731 1.00 76.88 344 PRO A N 1
ATOM 2745 C CA . PRO A 1 344 ? -4.339 -23.978 -9.647 1.00 76.88 344 PRO A CA 1
ATOM 2746 C C . PRO A 1 344 ? -4.683 -25.030 -10.715 1.00 76.88 344 PRO A C 1
ATOM 2748 O O . PRO A 1 344 ? -5.779 -25.580 -10.636 1.00 76.88 344 PRO A O 1
ATOM 2751 N N . LYS A 1 345 ? -3.791 -25.300 -11.683 1.00 77.12 345 LYS A N 1
ATOM 2752 C CA . LYS A 1 345 ? -3.877 -26.481 -12.557 1.00 77.12 345 LYS A CA 1
ATOM 2753 C C . LYS A 1 345 ? -3.325 -27.707 -11.821 1.00 77.12 345 LYS A C 1
ATOM 2755 O O . LYS A 1 345 ? -4.079 -28.597 -11.447 1.00 77.12 345 LYS A O 1
ATOM 2760 N N . GLY A 1 346 ? -2.033 -27.669 -11.487 1.00 76.50 346 GLY A N 1
ATOM 2761 C CA . GLY A 1 346 ? -1.347 -28.729 -10.748 1.00 76.50 346 GLY A CA 1
ATOM 2762 C C . GLY A 1 346 ? 0.131 -28.410 -10.483 1.00 76.50 346 GLY A C 1
ATOM 27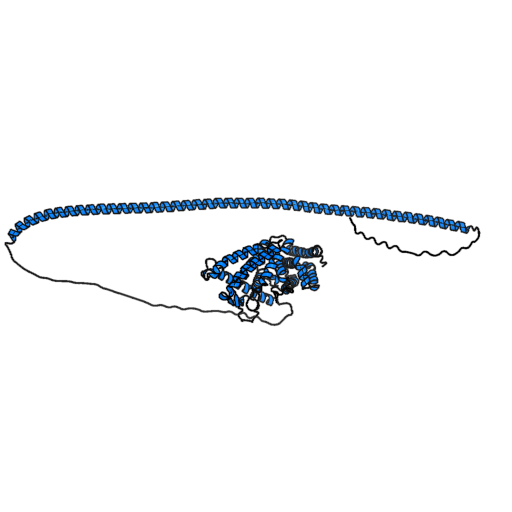63 O O . GLY A 1 346 ? 0.665 -27.430 -11.013 1.00 76.50 346 GLY A O 1
ATOM 2764 N N . PRO A 1 347 ? 0.832 -29.199 -9.650 1.00 75.56 347 PRO A N 1
ATOM 2765 C CA . PRO A 1 347 ? 2.268 -29.040 -9.441 1.00 75.56 347 PRO A CA 1
ATOM 2766 C C . PRO A 1 347 ? 3.044 -29.381 -10.726 1.00 75.56 347 PRO A C 1
ATOM 2768 O O . PRO A 1 347 ? 3.219 -30.545 -11.063 1.00 75.56 347 PRO A O 1
ATOM 2771 N N . GLY A 1 348 ? 3.529 -28.351 -11.425 1.00 74.94 348 GLY A N 1
ATOM 2772 C CA . GLY A 1 348 ? 4.317 -28.483 -12.659 1.00 74.94 348 GLY A CA 1
ATOM 2773 C C . GLY A 1 348 ? 3.536 -28.289 -13.965 1.00 74.94 348 GLY A C 1
ATOM 2774 O O . GLY A 1 348 ? 4.150 -28.269 -15.026 1.00 74.94 348 GLY A O 1
ATOM 2775 N N . GLU A 1 349 ? 2.215 -28.096 -13.915 1.00 84.12 349 GLU A N 1
ATOM 2776 C CA . GLU A 1 349 ? 1.404 -27.883 -15.122 1.00 84.12 349 GLU A CA 1
ATOM 2777 C C . GLU A 1 349 ? 1.487 -26.431 -15.630 1.00 84.12 349 GLU A C 1
ATOM 2779 O O . GLU A 1 349 ? 1.196 -25.512 -14.859 1.00 84.12 349 GLU A O 1
ATOM 2784 N N . PRO A 1 350 ? 1.827 -26.184 -16.911 1.00 87.56 350 PRO A N 1
ATOM 2785 C CA . PRO A 1 350 ? 2.013 -24.832 -17.427 1.00 87.56 350 PRO A CA 1
ATOM 2786 C C . PRO A 1 350 ? 0.687 -24.070 -17.557 1.00 87.56 350 PRO A C 1
ATOM 2788 O O . PRO A 1 350 ? -0.259 -24.519 -18.210 1.00 87.56 350 PRO A O 1
ATOM 2791 N N . ILE A 1 351 ? 0.630 -22.875 -16.974 1.00 88.50 351 ILE A N 1
ATOM 2792 C CA . ILE A 1 351 ? -0.442 -21.890 -17.138 1.00 88.50 351 ILE A CA 1
ATOM 2793 C C . ILE A 1 351 ? 0.002 -20.898 -18.208 1.00 88.50 351 ILE A C 1
ATOM 2795 O O . ILE A 1 351 ? 0.997 -20.202 -18.010 1.00 88.50 351 ILE A O 1
ATOM 2799 N N . GLN A 1 352 ? -0.733 -20.781 -19.312 1.00 89.94 352 GLN A N 1
ATOM 2800 C CA . GLN A 1 352 ? -0.398 -19.801 -20.343 1.00 89.94 352 GLN A CA 1
ATOM 2801 C C . GLN A 1 352 ? -0.918 -18.399 -19.982 1.00 89.94 352 GLN A C 1
ATOM 2803 O O . GLN A 1 352 ? -2.028 -18.227 -19.467 1.00 89.94 352 GLN A O 1
ATOM 2808 N N . GLY A 1 353 ? -0.114 -17.366 -20.244 1.00 89.06 353 GLY A N 1
ATOM 2809 C CA . GLY A 1 353 ? -0.489 -15.981 -19.961 1.00 89.06 353 GLY A CA 1
ATOM 2810 C C . GLY A 1 353 ? 0.343 -14.940 -20.705 1.00 89.06 353 GLY A C 1
ATOM 2811 O O . GLY A 1 353 ? 1.505 -15.156 -21.039 1.00 89.06 353 GLY A O 1
ATOM 2812 N N . ASN A 1 354 ? -0.267 -13.780 -20.955 1.00 90.44 354 ASN A N 1
ATOM 2813 C CA . ASN A 1 354 ? 0.352 -12.657 -21.658 1.00 90.44 354 ASN A CA 1
ATOM 2814 C C . ASN A 1 354 ? 1.414 -11.965 -20.772 1.00 90.44 354 ASN A C 1
ATOM 2816 O O . ASN A 1 354 ? 1.087 -11.304 -19.780 1.00 90.44 354 ASN A O 1
ATOM 2820 N N . LEU A 1 355 ? 2.690 -12.076 -21.156 1.00 88.81 355 LEU A N 1
ATOM 2821 C CA . LEU A 1 355 ? 3.831 -11.509 -20.428 1.00 88.81 355 LEU A CA 1
ATOM 2822 C C . LEU A 1 355 ? 3.859 -9.971 -20.412 1.00 88.81 355 LEU A C 1
ATOM 2824 O O . LEU A 1 355 ? 4.354 -9.376 -19.452 1.00 88.81 355 LEU A O 1
ATOM 2828 N N . VAL A 1 356 ? 3.323 -9.308 -21.441 1.00 88.88 356 VAL A N 1
ATOM 2829 C CA . VAL A 1 356 ? 3.267 -7.836 -21.509 1.00 88.88 356 VAL A CA 1
ATOM 2830 C C . VAL A 1 356 ? 2.244 -7.308 -20.505 1.00 88.88 356 VAL A C 1
ATOM 2832 O O . VAL A 1 356 ? 2.535 -6.375 -19.754 1.00 88.88 356 VAL A O 1
ATOM 2835 N N . LEU A 1 357 ? 1.076 -7.950 -20.427 1.00 91.31 357 LEU A N 1
ATOM 2836 C CA . LEU A 1 357 ? 0.073 -7.688 -19.396 1.00 91.31 357 LEU A CA 1
ATOM 2837 C C . LEU A 1 357 ? 0.641 -7.954 -17.992 1.00 91.31 357 LEU A C 1
ATOM 2839 O O . LEU A 1 357 ? 0.525 -7.092 -17.122 1.00 91.31 357 LEU A O 1
ATOM 2843 N N . LEU A 1 358 ? 1.301 -9.099 -17.779 1.00 92.69 358 LEU A N 1
ATOM 2844 C CA . LEU A 1 358 ? 1.952 -9.451 -16.510 1.00 92.69 358 LEU A CA 1
ATOM 2845 C C . LEU A 1 358 ? 2.949 -8.364 -16.064 1.00 92.69 358 LEU A C 1
ATOM 2847 O O . LEU A 1 358 ? 2.937 -7.919 -14.913 1.00 92.69 358 LEU A O 1
ATOM 2851 N N . PHE A 1 359 ? 3.783 -7.885 -16.989 1.00 91.88 359 PHE A N 1
ATOM 2852 C CA . PHE A 1 359 ? 4.718 -6.788 -16.755 1.00 91.88 359 PHE A CA 1
ATOM 2853 C C . PHE A 1 359 ? 4.008 -5.462 -16.422 1.00 91.88 359 PHE A C 1
ATOM 2855 O O . PHE A 1 359 ? 4.416 -4.772 -15.483 1.00 91.88 359 PHE A O 1
ATOM 2862 N N . LEU A 1 360 ? 2.928 -5.109 -17.128 1.00 93.06 360 LEU A N 1
ATOM 2863 C CA . LEU A 1 360 ? 2.155 -3.894 -16.845 1.00 93.06 360 LEU A CA 1
ATOM 2864 C C . LEU A 1 360 ? 1.441 -3.959 -15.486 1.00 93.06 360 LEU A C 1
ATOM 2866 O O . LEU A 1 360 ? 1.481 -2.976 -14.749 1.00 93.06 360 LEU A O 1
ATOM 2870 N N . LEU A 1 361 ? 0.870 -5.107 -15.103 1.00 95.12 361 LEU A N 1
ATOM 2871 C CA . LEU A 1 361 ? 0.285 -5.335 -13.773 1.00 95.12 361 LEU A CA 1
ATOM 2872 C C . LEU A 1 361 ? 1.344 -5.228 -12.663 1.00 95.12 361 LEU A C 1
ATOM 2874 O O . LEU A 1 361 ? 1.116 -4.614 -11.623 1.00 95.12 361 LEU A O 1
ATOM 2878 N N . ASN A 1 362 ? 2.546 -5.747 -12.902 1.00 95.38 362 ASN A N 1
ATOM 2879 C CA . ASN A 1 362 ? 3.697 -5.631 -12.005 1.00 95.38 362 ASN A CA 1
ATOM 2880 C C . ASN A 1 362 ? 4.233 -4.181 -11.896 1.00 95.38 362 ASN A C 1
ATOM 2882 O O . ASN A 1 362 ? 4.672 -3.738 -10.825 1.00 95.38 362 ASN A O 1
ATOM 2886 N N . HIS A 1 363 ? 4.154 -3.393 -12.973 1.00 93.31 363 HIS A N 1
ATOM 2887 C CA . HIS A 1 363 ? 4.435 -1.953 -12.929 1.00 93.31 363 HIS A CA 1
ATOM 2888 C C . HIS A 1 363 ? 3.326 -1.184 -12.199 1.00 93.31 363 HIS A C 1
ATOM 2890 O O . HIS A 1 363 ? 3.628 -0.342 -11.355 1.00 93.31 363 HIS A O 1
ATOM 2896 N N . PHE A 1 364 ? 2.059 -1.530 -12.427 1.00 95.94 364 PHE A N 1
ATOM 2897 C CA . PHE A 1 364 ? 0.905 -1.015 -11.689 1.00 95.94 364 PHE A CA 1
ATOM 2898 C C . PHE A 1 364 ? 1.025 -1.289 -10.180 1.00 95.94 364 PHE A C 1
ATOM 2900 O O . PHE A 1 364 ? 0.898 -0.361 -9.391 1.00 95.94 364 PHE A O 1
ATOM 2907 N N . VAL A 1 365 ? 1.408 -2.498 -9.754 1.00 95.94 365 VAL A N 1
ATOM 2908 C CA . VAL A 1 365 ? 1.693 -2.815 -8.338 1.00 95.94 365 VAL A CA 1
ATOM 2909 C C . VAL A 1 365 ? 2.896 -2.026 -7.797 1.00 95.94 365 VAL A C 1
ATOM 2911 O O . VAL A 1 365 ? 2.917 -1.641 -6.623 1.00 95.94 365 VAL A O 1
ATOM 2914 N N . LYS A 1 366 ? 3.904 -1.706 -8.623 1.00 93.81 366 LYS A N 1
ATOM 2915 C CA . LYS A 1 366 ? 4.970 -0.776 -8.206 1.00 93.81 366 LYS A CA 1
ATOM 2916 C C . LYS A 1 366 ? 4.412 0.631 -7.957 1.00 93.81 366 LYS A C 1
ATOM 2918 O O . LYS A 1 366 ? 4.781 1.215 -6.940 1.00 93.81 366 LYS A O 1
ATOM 2923 N N . LEU A 1 367 ? 3.544 1.133 -8.839 1.00 94.31 367 LEU A N 1
ATOM 2924 C CA . LEU A 1 367 ? 2.903 2.450 -8.737 1.00 94.31 367 LEU A CA 1
ATOM 2925 C C . LEU A 1 367 ? 1.912 2.537 -7.568 1.00 94.31 367 LEU A C 1
ATOM 2927 O O . LEU A 1 367 ? 1.967 3.510 -6.830 1.00 94.31 367 LEU A O 1
ATOM 2931 N N . PHE A 1 368 ? 1.085 1.512 -7.348 1.00 94.25 368 PHE A N 1
ATOM 2932 C CA . PHE A 1 368 ? 0.102 1.420 -6.261 1.00 94.25 368 PHE A CA 1
ATOM 2933 C C . PHE A 1 368 ? 0.732 1.655 -4.879 1.00 94.25 368 PHE A C 1
ATOM 2935 O O . PHE A 1 368 ? 0.277 2.506 -4.128 1.00 94.25 368 PHE A O 1
ATOM 2942 N N . PHE A 1 369 ? 1.839 0.983 -4.556 1.00 92.69 369 PHE A N 1
ATOM 2943 C CA . PHE A 1 369 ? 2.557 1.279 -3.307 1.00 92.69 369 PHE A CA 1
ATOM 2944 C C . PHE A 1 369 ? 3.195 2.678 -3.314 1.00 92.69 369 PHE A C 1
ATOM 2946 O O . PHE A 1 369 ? 3.224 3.326 -2.275 1.00 92.69 369 PHE A O 1
ATOM 2953 N N . GLY A 1 370 ? 3.650 3.162 -4.475 1.00 92.12 370 GLY A N 1
ATOM 2954 C CA . GLY A 1 370 ? 4.236 4.496 -4.619 1.00 92.12 370 GLY A CA 1
ATOM 2955 C C . GLY A 1 370 ? 3.242 5.644 -4.401 1.00 92.12 370 GLY A C 1
ATOM 2956 O O . GLY A 1 370 ? 3.630 6.663 -3.842 1.00 92.12 370 GLY A O 1
ATOM 2957 N N . ILE A 1 371 ? 1.964 5.495 -4.777 1.00 91.50 371 ILE A N 1
ATOM 2958 C CA . ILE A 1 371 ? 0.922 6.476 -4.425 1.00 91.50 371 ILE A CA 1
ATOM 2959 C C . ILE A 1 371 ? 0.588 6.423 -2.930 1.00 91.50 371 ILE A C 1
ATOM 2961 O O . ILE A 1 371 ? 0.378 7.469 -2.322 1.00 91.50 371 ILE A O 1
ATOM 2965 N N . ILE A 1 372 ? 0.628 5.250 -2.289 1.00 90.94 372 ILE A N 1
ATOM 2966 C CA . ILE A 1 372 ? 0.442 5.179 -0.831 1.00 90.94 372 ILE A CA 1
ATOM 2967 C C . ILE A 1 372 ? 1.607 5.872 -0.103 1.00 90.94 372 ILE A C 1
ATOM 2969 O O . ILE A 1 372 ? 1.371 6.636 0.828 1.00 90.94 372 ILE A O 1
ATOM 2973 N N . GLU A 1 373 ? 2.845 5.669 -0.563 1.00 89.06 373 GLU A N 1
ATOM 2974 C CA . GLU A 1 373 ? 4.058 6.319 -0.038 1.00 89.06 373 GLU A CA 1
ATOM 2975 C C . GLU A 1 373 ? 4.103 7.844 -0.288 1.00 89.06 373 GLU A C 1
ATOM 2977 O O . GLU A 1 373 ? 4.734 8.552 0.492 1.00 89.06 373 GLU A O 1
ATOM 2982 N N . ARG A 1 374 ? 3.449 8.365 -1.340 1.00 88.06 374 ARG A N 1
ATOM 2983 C CA . ARG A 1 374 ? 3.515 9.795 -1.723 1.00 88.06 374 ARG A CA 1
ATOM 2984 C C . ARG A 1 374 ? 2.284 10.621 -1.356 1.00 88.06 374 ARG A C 1
ATOM 2986 O O . ARG A 1 374 ? 2.451 11.751 -0.923 1.00 88.06 374 ARG A O 1
ATOM 2993 N N . GLU A 1 375 ? 1.080 10.077 -1.520 1.00 87.69 375 GLU A N 1
ATOM 2994 C CA . GLU A 1 375 ? -0.177 10.839 -1.421 1.00 87.69 375 GLU A CA 1
ATOM 2995 C C . GLU A 1 375 ? -1.020 10.452 -0.194 1.00 87.69 375 GLU A C 1
ATOM 2997 O O . GLU A 1 375 ? -1.759 11.281 0.323 1.00 87.69 375 GLU A O 1
ATOM 3002 N N . VAL A 1 376 ? -0.925 9.206 0.298 1.00 88.62 376 VAL A N 1
ATOM 3003 C CA . VAL A 1 376 ? -1.704 8.737 1.469 1.00 88.62 376 VAL A CA 1
ATOM 3004 C C . VAL A 1 376 ? -0.913 8.895 2.771 1.00 88.62 376 VAL A C 1
ATOM 3006 O O . VAL A 1 376 ? -1.463 9.302 3.791 1.00 88.62 376 VAL A O 1
ATOM 3009 N N . LEU A 1 377 ? 0.383 8.579 2.744 1.00 87.00 377 LEU A N 1
ATOM 3010 C CA . LEU A 1 377 ? 1.289 8.649 3.890 1.00 87.00 377 LEU A CA 1
ATOM 3011 C C . LEU A 1 377 ? 1.387 10.040 4.562 1.00 87.00 377 LEU A C 1
ATOM 3013 O O . LEU A 1 377 ? 1.237 10.088 5.786 1.00 87.00 377 LEU A O 1
ATOM 3017 N N . PRO A 1 378 ? 1.603 11.162 3.840 1.00 87.44 378 PRO A N 1
ATOM 3018 C CA . PRO A 1 378 ? 1.773 12.471 4.479 1.00 87.44 378 PRO A CA 1
ATOM 3019 C C . PRO A 1 378 ? 0.476 13.067 5.051 1.00 87.44 378 PRO A C 1
ATOM 3021 O O . PRO A 1 378 ? 0.535 14.077 5.747 1.00 87.44 378 PRO A O 1
ATOM 3024 N N . LEU A 1 379 ? -0.690 12.467 4.785 1.00 86.31 379 LEU A N 1
ATOM 3025 C CA . LEU A 1 379 ? -1.975 12.960 5.286 1.00 86.31 379 LEU A CA 1
ATOM 3026 C C . LEU A 1 379 ? -2.089 12.826 6.815 1.00 86.31 379 LEU A C 1
ATOM 3028 O O . LEU A 1 379 ? -1.506 11.897 7.390 1.00 86.31 379 LEU A O 1
ATOM 3032 N N . PRO A 1 380 ? -2.887 13.675 7.488 1.00 83.88 380 PRO A N 1
ATOM 3033 C CA . PRO A 1 380 ? -3.250 13.480 8.887 1.00 83.88 380 PRO A CA 1
ATOM 3034 C C . PRO A 1 380 ? -4.100 12.203 9.084 1.00 83.88 380 PRO A C 1
ATOM 3036 O O . PRO A 1 380 ? -4.782 11.761 8.155 1.00 83.88 380 PRO A O 1
ATOM 3039 N N . PRO A 1 381 ? -4.089 11.581 10.285 1.00 77.19 381 PRO A N 1
ATOM 3040 C CA . PRO A 1 381 ? -4.617 10.226 10.484 1.00 77.19 381 PRO A CA 1
ATOM 3041 C C . PRO A 1 381 ? -6.078 9.999 10.072 1.00 77.19 381 PRO A C 1
ATOM 3043 O O . PRO A 1 381 ? -6.379 8.946 9.515 1.00 77.19 381 PRO A O 1
ATOM 3046 N N . HIS A 1 382 ? -6.966 10.973 10.293 1.00 75.25 382 HIS A N 1
ATOM 3047 C CA . HIS A 1 382 ? -8.391 10.852 9.962 1.00 75.25 382 HIS A CA 1
ATOM 3048 C C . HIS A 1 382 ? -8.632 10.722 8.444 1.00 75.25 382 HIS A C 1
ATOM 3050 O O . HIS A 1 382 ? -9.462 9.929 8.001 1.00 75.25 382 HIS A O 1
ATOM 3056 N N . GLU A 1 383 ? -7.838 11.411 7.621 1.00 82.12 383 GLU A N 1
ATOM 3057 C CA . GLU A 1 383 ? -8.001 11.433 6.160 1.00 82.12 383 GLU A CA 1
ATOM 3058 C C . GLU A 1 383 ? -7.413 10.198 5.462 1.00 82.12 383 GLU A C 1
ATOM 3060 O O . GLU A 1 383 ? -7.894 9.796 4.394 1.00 82.12 383 GLU A O 1
ATOM 3065 N N . ARG A 1 384 ? -6.407 9.554 6.080 1.00 84.88 384 ARG A N 1
ATOM 3066 C CA . ARG A 1 384 ? -5.778 8.315 5.577 1.00 84.88 384 ARG A CA 1
ATOM 3067 C C . ARG A 1 384 ? -6.820 7.233 5.298 1.00 84.88 384 ARG A C 1
ATOM 3069 O O . ARG A 1 384 ? -6.727 6.562 4.273 1.00 84.88 384 ARG A O 1
ATOM 3076 N N . SER A 1 385 ? -7.836 7.125 6.157 1.00 79.50 385 SER A N 1
ATOM 3077 C CA . SER A 1 385 ? -8.970 6.193 6.053 1.00 79.50 385 SER A CA 1
ATOM 3078 C C . SER A 1 385 ? -9.718 6.265 4.717 1.00 79.50 385 SER A C 1
ATOM 3080 O O . SER A 1 385 ? -10.139 5.240 4.185 1.00 79.50 385 SER A O 1
ATOM 3082 N N . HIS A 1 386 ? -9.894 7.470 4.168 1.00 83.81 386 HIS A N 1
ATOM 3083 C CA . HIS A 1 386 ? -10.635 7.690 2.923 1.00 83.81 386 HIS A CA 1
ATOM 3084 C C . HIS A 1 386 ? -9.720 7.590 1.701 1.00 83.81 386 HIS A C 1
ATOM 3086 O O . HIS A 1 386 ? -10.067 6.942 0.714 1.00 83.81 386 HIS A O 1
ATOM 3092 N N . ALA A 1 387 ? -8.511 8.153 1.785 1.00 88.62 387 ALA A N 1
ATOM 3093 C CA . ALA A 1 387 ? -7.518 8.058 0.717 1.00 88.62 387 ALA A CA 1
ATOM 3094 C C . ALA A 1 387 ? -7.099 6.595 0.443 1.00 88.62 387 ALA A C 1
ATOM 3096 O O . ALA A 1 387 ? -7.059 6.162 -0.711 1.00 88.62 387 ALA A O 1
ATOM 3097 N N . ALA A 1 388 ? -6.884 5.801 1.500 1.00 89.88 388 ALA A N 1
ATOM 3098 C CA . ALA A 1 388 ? -6.638 4.363 1.400 1.00 89.88 388 ALA A CA 1
ATOM 3099 C C . ALA A 1 388 ? -7.839 3.584 0.831 1.00 89.88 388 ALA A C 1
ATOM 3101 O O . ALA A 1 388 ? -7.648 2.555 0.171 1.00 89.88 388 ALA A O 1
ATOM 3102 N N . ASP A 1 389 ? -9.074 4.067 1.028 1.00 89.50 389 ASP A N 1
ATOM 3103 C CA . ASP A 1 389 ? -10.240 3.420 0.430 1.00 89.50 389 ASP A CA 1
ATOM 3104 C C . ASP A 1 389 ? -10.225 3.538 -1.097 1.00 89.50 389 ASP A C 1
ATOM 3106 O O . ASP A 1 389 ? -10.285 2.521 -1.790 1.00 89.50 389 ASP A O 1
ATOM 3110 N N . HIS A 1 390 ? -10.050 4.752 -1.624 1.00 89.50 390 HIS A N 1
ATOM 3111 C CA . HIS A 1 390 ? -10.013 5.007 -3.068 1.00 89.50 390 HIS A CA 1
ATOM 3112 C C . HIS A 1 390 ? -8.842 4.302 -3.766 1.00 89.50 390 HIS A C 1
ATOM 3114 O O . HIS A 1 390 ? -9.039 3.649 -4.796 1.00 89.50 390 HIS A O 1
ATOM 3120 N N . VAL A 1 391 ? -7.642 4.364 -3.178 1.00 91.56 391 VAL A N 1
ATOM 3121 C CA . VAL A 1 391 ? -6.444 3.694 -3.710 1.00 91.56 391 VAL A CA 1
ATOM 3122 C C . VAL A 1 391 ? -6.607 2.169 -3.690 1.00 91.56 391 VAL A C 1
ATOM 3124 O O . VAL A 1 391 ? -6.325 1.507 -4.693 1.00 91.56 391 VAL A O 1
ATOM 3127 N N . GLY A 1 392 ? -7.133 1.598 -2.600 1.00 91.88 392 GLY A N 1
ATOM 3128 C CA . GLY A 1 392 ? -7.430 0.165 -2.518 1.00 91.88 392 GLY A CA 1
ATOM 3129 C C . GLY A 1 392 ? -8.521 -0.281 -3.499 1.00 91.88 392 GLY A C 1
ATOM 3130 O O . GLY A 1 392 ? -8.349 -1.301 -4.165 1.00 91.88 392 GLY A O 1
ATOM 3131 N N . ASN A 1 393 ? -9.592 0.503 -3.677 1.00 89.69 393 ASN A N 1
ATOM 3132 C CA . ASN A 1 393 ? -10.657 0.213 -4.642 1.00 89.69 393 ASN A CA 1
ATOM 3133 C C . ASN A 1 393 ? -10.120 0.060 -6.076 1.00 89.69 393 ASN A C 1
ATOM 3135 O O . ASN A 1 393 ? -10.485 -0.899 -6.754 1.00 89.69 393 ASN A O 1
ATOM 3139 N N . MET A 1 394 ? -9.225 0.950 -6.526 1.00 91.94 394 MET A N 1
ATOM 3140 C CA . MET A 1 394 ? -8.580 0.815 -7.839 1.00 91.94 394 MET A CA 1
ATOM 3141 C C . MET A 1 394 ? -7.851 -0.528 -7.974 1.00 91.94 394 MET A C 1
ATOM 3143 O O . MET A 1 394 ? -8.013 -1.208 -8.987 1.00 91.94 394 MET A O 1
ATOM 3147 N N . ALA A 1 395 ? -7.053 -0.918 -6.974 1.00 93.31 395 ALA A N 1
ATOM 3148 C CA . ALA A 1 395 ? -6.294 -2.165 -7.026 1.00 93.31 395 ALA A CA 1
ATOM 3149 C C . ALA A 1 395 ? -7.210 -3.385 -7.179 1.00 93.31 395 ALA A C 1
ATOM 3151 O O . ALA A 1 395 ? -6.947 -4.230 -8.037 1.00 93.31 395 ALA A O 1
ATOM 3152 N N . VAL A 1 396 ? -8.311 -3.456 -6.420 1.00 90.62 396 VAL A N 1
ATOM 3153 C CA . VAL A 1 396 ? -9.239 -4.585 -6.567 1.00 90.62 396 VAL A CA 1
ATOM 3154 C C . VAL A 1 396 ? -9.986 -4.528 -7.895 1.00 90.62 396 VAL A C 1
ATOM 3156 O O . VAL A 1 396 ? -10.080 -5.559 -8.544 1.00 90.62 396 VAL A O 1
ATOM 3159 N N . GLN A 1 397 ? -10.455 -3.362 -8.359 1.00 89.81 397 GLN A N 1
ATOM 3160 C CA . GLN A 1 397 ? -11.142 -3.259 -9.657 1.00 89.81 397 GLN A CA 1
ATOM 3161 C C . GLN A 1 397 ? -10.248 -3.685 -10.835 1.00 89.81 397 GLN A C 1
ATOM 3163 O O . GLN A 1 397 ? -10.730 -4.340 -11.761 1.00 89.81 397 GLN A O 1
ATOM 3168 N N . VAL A 1 398 ? -8.939 -3.407 -10.778 1.00 92.19 398 VAL A N 1
ATOM 3169 C CA . VAL A 1 398 ? -7.968 -3.937 -11.749 1.00 92.19 398 VAL A CA 1
ATOM 3170 C C . VAL A 1 398 ? -7.878 -5.464 -11.656 1.00 92.19 398 VAL A C 1
ATOM 3172 O O . VAL A 1 398 ? -8.227 -6.136 -12.622 1.00 92.19 398 VAL A O 1
ATOM 3175 N N . PHE A 1 399 ? -7.491 -6.042 -10.513 1.00 92.44 399 PHE A N 1
ATOM 3176 C CA . PHE A 1 399 ? -7.292 -7.502 -10.400 1.00 92.44 399 PHE A CA 1
ATOM 3177 C C . PHE A 1 399 ? -8.582 -8.340 -10.482 1.00 92.44 399 PHE A C 1
ATOM 3179 O O . PHE A 1 399 ? -8.525 -9.544 -10.747 1.00 92.44 399 PHE A O 1
ATOM 3186 N N . ALA A 1 400 ? -9.740 -7.711 -10.288 1.00 89.62 400 ALA A N 1
ATOM 3187 C CA . ALA A 1 400 ? -11.057 -8.294 -10.507 1.00 89.62 400 ALA A CA 1
ATOM 3188 C C . ALA A 1 400 ? -11.424 -8.418 -11.993 1.00 89.62 400 ALA A C 1
ATOM 3190 O O . ALA A 1 400 ? -12.232 -9.273 -12.331 1.00 89.62 400 ALA A O 1
ATOM 3191 N N . THR A 1 401 ? -10.868 -7.583 -12.879 1.00 89.31 401 THR A N 1
ATOM 3192 C CA . THR A 1 401 ? -11.263 -7.539 -14.297 1.00 89.31 401 THR A CA 1
ATOM 3193 C C . THR A 1 401 ? -10.877 -8.853 -15.006 1.00 89.31 401 THR A C 1
ATOM 3195 O O . THR A 1 401 ? -9.679 -9.093 -15.173 1.00 89.31 401 THR A O 1
ATOM 3198 N N . PRO A 1 402 ? -11.831 -9.684 -15.490 1.00 87.44 402 PRO A N 1
ATOM 3199 C CA . PRO A 1 402 ? -11.509 -11.021 -16.011 1.00 87.44 402 PRO A CA 1
ATOM 3200 C C . PRO A 1 402 ? -10.610 -11.022 -17.253 1.00 87.44 402 PRO A C 1
ATOM 3202 O O . PRO A 1 402 ? -9.841 -11.956 -17.455 1.00 87.44 402 PRO A O 1
ATOM 3205 N N . LYS A 1 403 ? -10.627 -9.937 -18.045 1.00 88.94 403 LYS A N 1
ATOM 3206 C CA . LYS A 1 403 ? -9.702 -9.729 -19.175 1.00 88.94 403 LYS A CA 1
ATOM 3207 C C . LYS A 1 403 ? -8.218 -9.784 -18.784 1.00 88.94 403 LYS A C 1
ATOM 3209 O O . LYS A 1 403 ? -7.372 -9.928 -19.660 1.00 88.94 403 LYS A O 1
ATOM 3214 N N . TYR A 1 404 ? -7.893 -9.577 -17.504 1.00 90.75 404 TYR A N 1
ATOM 3215 C CA . TYR A 1 404 ? -6.516 -9.538 -17.008 1.00 90.75 404 TYR A CA 1
ATOM 3216 C C . TYR A 1 404 ? -6.123 -10.809 -16.242 1.00 90.75 404 TYR A C 1
ATOM 3218 O O . TYR A 1 404 ? -5.173 -10.786 -15.459 1.00 90.75 404 TYR A O 1
ATOM 3226 N N . TRP A 1 405 ? -6.875 -11.897 -16.401 1.00 89.75 405 TRP A N 1
ATOM 3227 C CA . TRP A 1 405 ? -6.569 -13.196 -15.805 1.00 89.75 405 TRP A CA 1
ATOM 3228 C C . TRP A 1 405 ? -5.774 -14.066 -16.790 1.00 89.75 405 TRP A C 1
ATOM 3230 O O . TRP A 1 405 ? -5.803 -13.843 -18.000 1.00 89.75 405 TRP A O 1
ATOM 3240 N N . ALA A 1 406 ? -5.037 -15.044 -16.267 1.00 88.44 406 ALA A N 1
ATOM 3241 C CA . ALA A 1 406 ? -4.382 -16.066 -17.073 1.00 88.44 406 ALA A CA 1
ATOM 3242 C C . ALA A 1 406 ? -5.394 -17.101 -17.600 1.00 88.44 406 ALA A C 1
ATOM 3244 O O . ALA A 1 406 ? -6.537 -17.178 -17.130 1.00 88.44 406 ALA A O 1
ATOM 3245 N N . GLU A 1 407 ? -4.944 -17.927 -18.547 1.00 84.88 407 GLU A N 1
ATOM 3246 C CA . GLU A 1 407 ? -5.670 -19.101 -19.034 1.00 84.88 407 GLU A CA 1
ATOM 3247 C C . GLU A 1 407 ? -6.219 -19.936 -17.862 1.00 84.88 407 GLU A C 1
ATOM 3249 O O . GLU A 1 407 ? -5.501 -20.216 -16.905 1.00 84.88 407 GLU A O 1
ATOM 3254 N N . GLY A 1 408 ? -7.497 -20.328 -17.925 1.00 81.25 408 GLY A N 1
ATOM 3255 C CA . GLY A 1 408 ? -8.181 -21.024 -16.825 1.00 81.25 408 GLY A CA 1
ATOM 3256 C C . GLY A 1 408 ? -8.852 -20.107 -15.790 1.00 81.25 408 GLY A C 1
ATOM 3257 O O . GLY A 1 408 ? -9.316 -20.593 -14.762 1.00 81.25 408 GLY A O 1
ATOM 3258 N N . ASN A 1 409 ? -8.968 -18.800 -16.069 1.00 84.00 409 ASN A N 1
ATOM 3259 C CA . ASN A 1 409 ? -9.578 -17.787 -15.190 1.00 84.00 409 ASN A CA 1
ATOM 3260 C C . ASN A 1 409 ? -8.805 -17.552 -13.876 1.00 84.00 409 ASN A C 1
ATOM 3262 O O . ASN A 1 409 ? -9.395 -17.340 -12.812 1.00 84.00 409 ASN A O 1
ATOM 3266 N N . TYR A 1 410 ? -7.471 -17.573 -13.936 1.00 87.38 410 TYR A N 1
ATOM 3267 C CA . TYR A 1 410 ? -6.615 -17.400 -12.760 1.00 87.38 410 TYR A CA 1
ATOM 3268 C C . TYR A 1 410 ? -6.103 -15.958 -12.628 1.00 87.38 410 TYR A C 1
ATOM 3270 O O . TYR A 1 410 ? -5.388 -15.443 -13.484 1.00 87.38 410 TYR A O 1
ATOM 3278 N N . THR A 1 411 ? -6.475 -15.283 -11.540 1.00 89.62 411 THR A N 1
ATOM 3279 C CA . THR A 1 411 ? -6.135 -13.870 -11.300 1.00 89.62 411 THR A CA 1
ATOM 3280 C C . THR A 1 411 ? -4.685 -13.682 -10.839 1.00 89.62 411 THR A C 1
ATOM 3282 O O . THR A 1 411 ? -4.234 -14.324 -9.894 1.00 89.62 411 THR A O 1
ATOM 3285 N N . PHE A 1 412 ? -3.966 -12.732 -11.445 1.00 92.38 412 PHE A N 1
ATOM 3286 C CA . PHE A 1 412 ? -2.587 -12.362 -11.084 1.00 92.38 412 PHE A CA 1
ATOM 3287 C C . PHE A 1 412 ? -2.456 -11.581 -9.751 1.00 92.38 412 PHE A C 1
ATOM 3289 O O . PHE A 1 412 ? -1.481 -10.855 -9.542 1.00 92.38 412 PHE A O 1
ATOM 3296 N N . ILE A 1 413 ? -3.419 -11.701 -8.830 1.00 93.56 413 ILE A N 1
ATOM 3297 C CA . ILE A 1 413 ? -3.411 -11.006 -7.530 1.00 93.56 413 ILE A CA 1
ATOM 3298 C C . ILE A 1 413 ? -2.175 -11.349 -6.674 1.00 93.56 413 ILE A C 1
ATOM 3300 O O . ILE A 1 413 ? -1.719 -10.517 -5.889 1.00 93.56 413 ILE A O 1
ATOM 3304 N N . ASP A 1 414 ? -1.562 -12.517 -6.881 1.00 94.31 414 ASP A N 1
ATOM 3305 C CA . ASP A 1 414 ? -0.341 -12.940 -6.186 1.00 94.31 414 ASP A CA 1
ATOM 3306 C C . ASP A 1 414 ? 0.846 -11.983 -6.413 1.00 94.31 414 ASP A C 1
ATOM 3308 O O . ASP A 1 414 ? 1.710 -11.872 -5.547 1.00 94.31 414 ASP A O 1
ATOM 3312 N N . ILE A 1 415 ? 0.850 -11.188 -7.494 1.00 95.75 415 ILE A N 1
ATOM 3313 C CA . ILE A 1 415 ? 1.808 -10.085 -7.721 1.00 95.75 415 ILE A CA 1
ATOM 3314 C C . ILE A 1 415 ? 1.684 -9.006 -6.631 1.00 95.75 415 ILE A C 1
ATOM 3316 O O . ILE A 1 415 ? 2.686 -8.462 -6.152 1.00 95.75 415 ILE A O 1
ATOM 3320 N N . LEU A 1 416 ? 0.450 -8.683 -6.232 1.00 95.94 416 LEU A N 1
ATOM 3321 C CA . LEU A 1 416 ? 0.153 -7.720 -5.175 1.00 95.94 416 LEU A CA 1
ATOM 3322 C C . LEU A 1 416 ? 0.527 -8.302 -3.804 1.00 95.94 416 LEU A C 1
ATOM 3324 O O . LEU A 1 416 ? 1.188 -7.623 -3.013 1.00 95.94 416 LEU A O 1
ATOM 3328 N N . TRP A 1 417 ? 0.182 -9.570 -3.552 1.00 95.38 417 TRP A N 1
ATOM 3329 C CA . TRP A 1 417 ? 0.538 -10.269 -2.314 1.00 95.38 417 TRP A CA 1
ATOM 3330 C C . TRP A 1 417 ? 2.047 -10.443 -2.145 1.00 95.38 417 TRP A C 1
ATOM 3332 O O . TRP A 1 417 ? 2.557 -10.151 -1.068 1.00 95.38 417 TRP A O 1
ATOM 3342 N N . ALA A 1 418 ? 2.784 -10.773 -3.206 1.00 95.88 418 ALA A N 1
ATOM 3343 C CA . ALA A 1 418 ? 4.244 -10.845 -3.208 1.00 95.88 418 ALA A CA 1
ATOM 3344 C C . ALA A 1 418 ? 4.896 -9.532 -2.730 1.00 95.88 418 ALA A C 1
ATOM 3346 O O . ALA A 1 418 ? 5.850 -9.542 -1.945 1.00 95.88 418 ALA A O 1
ATOM 3347 N N . LYS A 1 419 ? 4.346 -8.373 -3.128 1.00 93.75 419 LYS A N 1
ATOM 3348 C CA . LYS A 1 419 ? 4.834 -7.075 -2.642 1.00 93.75 419 LYS A CA 1
ATOM 3349 C C . LYS A 1 419 ? 4.356 -6.736 -1.223 1.00 93.75 419 LYS A C 1
ATOM 3351 O O . LYS A 1 419 ? 5.155 -6.193 -0.459 1.00 93.75 419 LYS A O 1
ATOM 3356 N N . PHE A 1 420 ? 3.130 -7.097 -0.828 1.00 93.88 420 PHE A N 1
ATOM 3357 C CA . PHE A 1 420 ? 2.700 -6.993 0.577 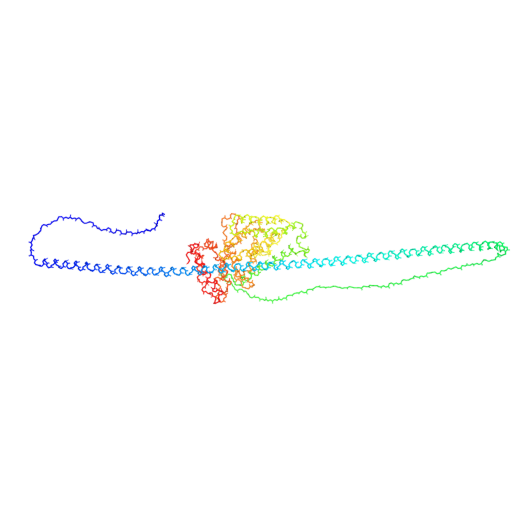1.00 93.88 420 PHE A CA 1
ATOM 3358 C C . PHE A 1 420 ? 3.569 -7.854 1.503 1.00 93.88 420 PHE A C 1
ATOM 3360 O O . PHE A 1 420 ? 4.004 -7.361 2.536 1.00 93.88 420 PHE A O 1
ATOM 3367 N N . HIS A 1 421 ? 3.912 -9.084 1.114 1.00 93.81 421 HIS A N 1
ATOM 3368 C CA . HIS A 1 421 ? 4.853 -9.937 1.841 1.00 93.81 421 HIS A CA 1
ATOM 3369 C C . HIS A 1 421 ? 6.225 -9.268 1.995 1.00 93.81 421 HIS A C 1
ATOM 3371 O O . HIS A 1 421 ? 6.787 -9.288 3.089 1.00 93.81 421 HIS A O 1
ATOM 3377 N N . LYS A 1 422 ? 6.754 -8.634 0.936 1.00 92.06 422 LYS A N 1
ATOM 3378 C CA . LYS A 1 422 ? 8.067 -7.972 0.995 1.00 92.06 422 LYS A CA 1
ATOM 3379 C C . LYS A 1 422 ? 8.088 -6.689 1.838 1.00 92.06 422 LYS A C 1
ATOM 3381 O O . LYS A 1 422 ? 9.127 -6.406 2.432 1.00 92.06 422 LYS A O 1
ATOM 3386 N N . LYS A 1 423 ? 7.000 -5.909 1.864 1.00 89.94 423 LYS A N 1
ATOM 3387 C CA . LYS A 1 423 ? 6.909 -4.635 2.609 1.00 89.94 423 LYS A CA 1
ATOM 3388 C C . LYS A 1 423 ? 6.348 -4.781 4.030 1.00 89.94 423 LYS A C 1
ATOM 3390 O O . LYS A 1 423 ? 6.760 -4.037 4.910 1.00 89.94 423 LYS A O 1
ATOM 3395 N N . LEU A 1 424 ? 5.418 -5.708 4.261 1.00 91.31 424 LEU A N 1
ATOM 3396 C CA . LEU A 1 424 ? 4.649 -5.816 5.505 1.00 91.31 424 LEU A CA 1
ATOM 3397 C C . LEU A 1 424 ? 4.396 -7.286 5.919 1.00 91.31 424 LEU A C 1
ATOM 3399 O O . LEU A 1 424 ? 3.253 -7.750 5.936 1.00 91.31 424 LEU A O 1
ATOM 3403 N N . PRO A 1 425 ? 5.449 -8.046 6.282 1.00 92.56 425 PRO A N 1
ATOM 3404 C CA . PRO A 1 425 ? 5.337 -9.477 6.588 1.00 92.56 425 PRO A CA 1
ATOM 3405 C C . PRO A 1 425 ? 4.504 -9.807 7.840 1.00 92.56 425 PRO A C 1
ATOM 3407 O O . PRO A 1 425 ? 3.999 -10.927 7.955 1.00 92.56 425 PRO A O 1
ATOM 3410 N N . LEU A 1 426 ? 4.297 -8.845 8.749 1.00 91.75 426 LEU A N 1
ATOM 3411 C CA . LEU A 1 426 ? 3.519 -9.046 9.979 1.00 91.75 426 LEU A CA 1
ATOM 3412 C C . LEU A 1 426 ? 2.027 -9.337 9.729 1.00 91.75 426 LEU A C 1
ATOM 3414 O O . LEU A 1 426 ? 1.450 -10.111 10.487 1.00 91.75 426 LEU A O 1
ATOM 3418 N N . LEU A 1 427 ? 1.423 -8.842 8.636 1.00 92.88 427 LEU A N 1
ATOM 3419 C CA . LEU A 1 427 ? 0.059 -9.240 8.223 1.00 92.88 427 LEU A CA 1
ATOM 3420 C C . LEU A 1 427 ? -0.055 -10.755 7.961 1.00 92.88 427 LEU A C 1
ATOM 3422 O O . LEU A 1 427 ? -1.116 -11.360 8.108 1.00 92.88 427 LEU A O 1
ATOM 3426 N N . PHE A 1 428 ? 1.058 -11.392 7.605 1.00 92.94 428 PHE A N 1
ATOM 3427 C CA . PHE A 1 428 ? 1.151 -12.826 7.335 1.00 92.94 428 PHE A CA 1
ATOM 3428 C C . PHE A 1 428 ? 1.696 -13.601 8.547 1.00 92.94 428 PHE A C 1
ATOM 3430 O O . PHE A 1 428 ? 1.911 -14.810 8.476 1.00 92.94 428 PHE A O 1
ATOM 3437 N N . GLY A 1 429 ? 1.883 -12.923 9.687 1.00 89.62 429 GLY A N 1
ATOM 3438 C CA . GLY A 1 429 ? 2.406 -13.500 10.924 1.00 89.62 429 GLY A CA 1
ATOM 3439 C C . GLY A 1 429 ? 3.887 -13.880 10.853 1.00 89.62 429 GLY A C 1
ATOM 3440 O O . GLY A 1 429 ? 4.325 -14.716 11.643 1.00 89.62 429 GLY A O 1
ATOM 3441 N N . VAL A 1 430 ? 4.645 -13.305 9.911 1.00 90.00 430 VAL A N 1
ATOM 3442 C CA . VAL A 1 430 ? 6.084 -13.546 9.730 1.00 90.00 430 VAL A CA 1
ATOM 3443 C C . VAL A 1 430 ? 6.884 -12.357 10.262 1.00 90.00 430 VAL A C 1
ATOM 3445 O O . VAL A 1 430 ? 6.482 -11.202 10.126 1.00 90.00 430 VAL A O 1
ATOM 3448 N N . ARG A 1 431 ? 8.024 -12.651 10.892 1.00 79.25 431 ARG A N 1
ATOM 3449 C CA . ARG A 1 431 ? 8.933 -11.671 11.503 1.00 79.25 431 ARG A CA 1
ATOM 3450 C C . ARG A 1 431 ? 10.261 -11.647 10.752 1.00 79.25 431 ARG A C 1
ATOM 3452 O O . ARG A 1 431 ? 10.701 -12.682 10.258 1.00 79.25 431 ARG A O 1
ATOM 3459 N N . GLY A 1 432 ? 10.897 -10.478 10.719 1.00 62.41 432 GLY A N 1
ATOM 3460 C CA . GLY A 1 432 ? 12.115 -10.217 9.950 1.00 62.41 432 GLY A CA 1
ATOM 3461 C C . GLY A 1 432 ? 11.854 -9.364 8.704 1.00 62.41 432 GLY A C 1
ATOM 3462 O O . GLY A 1 432 ? 10.764 -9.386 8.135 1.00 62.41 432 GLY A O 1
ATOM 3463 N N . GLY A 1 433 ? 12.872 -8.600 8.302 1.00 60.50 433 GLY A N 1
ATOM 3464 C CA . GLY A 1 433 ? 12.811 -7.608 7.224 1.00 60.50 433 GLY A CA 1
ATOM 3465 C C . GLY A 1 433 ? 12.785 -6.165 7.739 1.00 60.50 433 GLY A C 1
ATOM 3466 O O . GLY A 1 433 ? 12.223 -5.891 8.796 1.00 60.50 433 GLY A O 1
ATOM 3467 N N . GLN A 1 434 ? 13.392 -5.247 6.979 1.00 57.66 434 GLN A N 1
ATOM 3468 C CA . GLN A 1 434 ? 13.233 -3.807 7.203 1.00 57.66 434 GLN A CA 1
ATOM 3469 C C . GLN A 1 434 ? 11.762 -3.431 7.008 1.00 57.66 434 GLN A C 1
ATOM 3471 O O . GLN A 1 434 ? 11.163 -3.756 5.980 1.00 57.66 434 GLN A O 1
ATOM 3476 N N . GLN A 1 435 ? 11.198 -2.777 8.017 1.00 64.88 435 GLN A N 1
ATOM 3477 C CA . GLN A 1 435 ? 9.827 -2.293 8.050 1.00 64.88 435 GLN A CA 1
ATOM 3478 C C . GLN A 1 435 ? 9.896 -0.781 8.242 1.00 64.88 435 GLN A C 1
ATOM 3480 O O . GLN A 1 435 ? 10.430 -0.319 9.248 1.00 64.88 435 GLN A O 1
ATOM 3485 N N . ASP A 1 436 ? 9.416 -0.030 7.252 1.00 60.81 436 ASP A N 1
ATOM 3486 C CA . ASP A 1 436 ? 9.435 1.434 7.291 1.00 60.81 436 ASP A CA 1
ATOM 3487 C C . ASP A 1 436 ? 8.497 1.926 8.416 1.00 60.81 436 ASP A C 1
ATOM 3489 O O . ASP A 1 436 ? 7.425 1.356 8.620 1.00 60.81 436 ASP A O 1
ATOM 3493 N N . GLU A 1 437 ? 8.873 2.980 9.147 1.00 59.81 437 GLU A N 1
ATOM 3494 C CA . GLU A 1 437 ? 8.275 3.352 10.452 1.00 59.81 437 GLU A CA 1
ATOM 3495 C C . GLU A 1 437 ? 6.786 3.766 10.427 1.00 59.81 437 GLU A C 1
ATOM 3497 O O . GLU A 1 437 ? 6.175 4.000 11.472 1.00 59.81 437 GLU A O 1
ATOM 3502 N N . LEU A 1 438 ? 6.191 3.890 9.237 1.00 72.25 438 LEU A N 1
ATOM 3503 C CA . LEU A 1 438 ? 4.864 4.463 9.001 1.00 72.25 438 LEU A CA 1
ATOM 3504 C C . LEU A 1 438 ? 3.978 3.499 8.195 1.00 72.25 438 LEU A C 1
ATOM 3506 O O . LEU A 1 438 ? 3.569 3.766 7.066 1.00 72.25 438 LEU A O 1
ATOM 3510 N N . ILE A 1 439 ? 3.673 2.355 8.806 1.00 87.19 439 ILE A N 1
ATOM 3511 C CA . ILE A 1 439 ? 2.979 1.217 8.178 1.00 87.19 439 ILE A CA 1
ATOM 3512 C C . ILE A 1 439 ? 1.447 1.362 8.085 1.00 87.19 439 ILE A C 1
ATOM 3514 O O . ILE A 1 439 ? 0.815 0.702 7.253 1.00 87.19 439 ILE A O 1
ATOM 3518 N N . ILE A 1 440 ? 0.849 2.255 8.881 1.00 90.81 440 ILE A N 1
ATOM 3519 C CA . ILE A 1 440 ? -0.610 2.474 8.985 1.00 90.81 440 ILE A CA 1
ATOM 3520 C C . ILE A 1 440 ? -1.299 2.576 7.600 1.00 90.81 440 ILE A C 1
ATOM 3522 O O . ILE A 1 440 ? -2.262 1.838 7.374 1.00 90.81 440 ILE A O 1
ATOM 3526 N N . PRO A 1 441 ? -0.814 3.383 6.624 1.00 90.88 441 PRO A N 1
ATOM 3527 C CA . PRO A 1 441 ? -1.466 3.520 5.318 1.00 90.88 441 PRO A CA 1
ATOM 3528 C C . PRO A 1 441 ? -1.517 2.216 4.511 1.00 90.88 441 PRO A C 1
ATOM 3530 O O . PRO A 1 441 ? -2.486 1.971 3.791 1.00 90.88 441 PRO A O 1
ATOM 3533 N N . TRP A 1 442 ? -0.492 1.362 4.621 1.00 91.69 442 TRP A N 1
ATOM 3534 C CA . TRP A 1 442 ? -0.448 0.078 3.913 1.00 91.69 442 TRP A CA 1
ATOM 3535 C C . TRP A 1 442 ? -1.437 -0.919 4.518 1.00 91.69 442 TRP A C 1
ATOM 3537 O O . TRP A 1 442 ? -2.104 -1.637 3.774 1.00 91.69 442 TRP A O 1
ATOM 3547 N N . ALA A 1 443 ? -1.573 -0.930 5.848 1.00 93.44 443 ALA A N 1
ATOM 3548 C CA . ALA A 1 443 ? -2.570 -1.735 6.549 1.00 93.44 443 ALA A CA 1
ATOM 3549 C C . ALA A 1 443 ? -4.004 -1.282 6.206 1.00 93.44 443 ALA A C 1
ATOM 3551 O O . ALA A 1 443 ? -4.856 -2.122 5.913 1.00 93.44 443 ALA A O 1
ATOM 3552 N N . SER A 1 444 ? -4.259 0.029 6.118 1.00 93.12 444 SER A N 1
ATOM 3553 C CA . SER A 1 444 ? -5.549 0.558 5.649 1.00 93.12 444 SER A CA 1
ATOM 3554 C C . SER A 1 444 ? -5.843 0.199 4.191 1.00 93.12 444 SER A C 1
ATOM 3556 O O . SER A 1 444 ? -6.958 -0.214 3.875 1.00 93.12 444 SER A O 1
ATOM 3558 N N . CYS A 1 445 ? -4.847 0.248 3.302 1.00 93.00 445 CYS A N 1
ATOM 3559 C CA . CYS A 1 445 ? -5.020 -0.204 1.918 1.00 93.00 445 CYS A CA 1
ATOM 3560 C C . CYS A 1 445 ? -5.279 -1.719 1.831 1.00 93.00 445 CYS A C 1
ATOM 3562 O O . CYS A 1 445 ? -6.153 -2.140 1.077 1.00 93.00 445 CYS A O 1
ATOM 3564 N N . PHE A 1 446 ? -4.585 -2.541 2.628 1.00 95.12 446 PHE A N 1
ATOM 3565 C CA . PHE A 1 446 ? -4.828 -3.987 2.720 1.00 95.12 446 PHE A CA 1
ATOM 3566 C C . PHE A 1 446 ? -6.262 -4.298 3.180 1.00 95.12 446 PHE A C 1
ATOM 3568 O O . PHE A 1 446 ? -6.925 -5.158 2.597 1.00 95.12 446 PHE A O 1
ATOM 3575 N N . ALA A 1 447 ? -6.773 -3.562 4.169 1.00 94.94 447 ALA A N 1
ATOM 3576 C CA . ALA A 1 447 ? -8.155 -3.665 4.631 1.00 94.94 447 ALA A CA 1
ATOM 3577 C C . ALA A 1 447 ? -9.174 -3.214 3.565 1.00 94.94 447 ALA A C 1
ATOM 3579 O O . ALA A 1 447 ? -10.127 -3.937 3.282 1.00 94.94 447 ALA A O 1
ATOM 3580 N N . SER A 1 448 ? -8.929 -2.080 2.897 1.00 92.81 448 SER A N 1
ATOM 3581 C CA . SER A 1 448 ? -9.729 -1.594 1.758 1.00 92.81 448 SER A CA 1
ATOM 3582 C C . SER A 1 448 ? -9.774 -2.588 0.589 1.00 92.81 448 SER A C 1
ATOM 3584 O O . SER A 1 448 ? -10.780 -2.653 -0.119 1.00 92.81 448 SER A O 1
ATOM 3586 N N . ILE A 1 449 ? -8.710 -3.372 0.390 1.00 94.25 449 ILE A N 1
ATOM 3587 C CA . ILE A 1 449 ? -8.630 -4.429 -0.625 1.00 94.25 449 ILE A CA 1
ATOM 3588 C C . ILE A 1 449 ? -9.413 -5.680 -0.203 1.00 94.25 449 ILE A C 1
ATOM 3590 O O . ILE A 1 449 ? -10.250 -6.172 -0.955 1.00 94.25 449 ILE A O 1
ATOM 3594 N N . THR A 1 450 ? -9.139 -6.202 0.993 1.00 94.81 450 THR A N 1
ATOM 3595 C CA . THR A 1 450 ? -9.639 -7.514 1.446 1.00 94.81 450 THR A CA 1
ATOM 3596 C C . THR A 1 450 ? -11.095 -7.494 1.913 1.00 94.81 450 THR A C 1
ATOM 3598 O O . THR A 1 450 ? -11.767 -8.519 1.852 1.00 94.81 450 THR A O 1
ATOM 3601 N N . LEU A 1 451 ? -11.620 -6.340 2.332 1.00 93.75 451 LEU A N 1
ATOM 3602 C CA . LEU A 1 451 ? -13.017 -6.172 2.747 1.00 93.75 451 LEU A CA 1
ATOM 3603 C C . LEU A 1 451 ? -13.929 -5.655 1.615 1.00 93.75 451 LEU A C 1
ATOM 3605 O O . LEU A 1 451 ? -14.932 -4.993 1.882 1.00 93.75 451 LEU A O 1
ATOM 3609 N N . ARG A 1 452 ? -13.621 -5.936 0.341 1.00 89.31 452 ARG A N 1
ATOM 3610 C CA . ARG A 1 452 ? -14.564 -5.690 -0.770 1.00 89.31 452 ARG A CA 1
ATOM 3611 C C . ARG A 1 452 ? -15.538 -6.852 -0.921 1.00 89.31 452 ARG A C 1
ATOM 3613 O O . ARG A 1 452 ? -15.123 -8.005 -1.028 1.00 89.31 452 ARG A O 1
ATOM 3620 N N . ASP A 1 453 ? -16.829 -6.531 -0.973 1.00 84.62 453 ASP A N 1
ATOM 3621 C CA . ASP A 1 453 ? -17.868 -7.502 -1.310 1.00 84.62 453 ASP A CA 1
ATOM 3622 C C . ASP A 1 453 ? -18.046 -7.607 -2.832 1.00 84.62 453 ASP A C 1
ATOM 3624 O O . ASP A 1 453 ? -18.096 -6.606 -3.547 1.00 84.62 453 ASP A O 1
ATOM 3628 N N . PHE A 1 454 ? -18.133 -8.848 -3.304 1.00 81.44 454 PHE A N 1
ATOM 3629 C CA . PHE A 1 454 ? -18.358 -9.228 -4.696 1.00 81.44 454 PHE A CA 1
ATOM 3630 C C . PHE A 1 454 ? -19.568 -10.155 -4.869 1.00 81.44 454 PHE A C 1
ATOM 3632 O O . PHE A 1 454 ? -19.853 -10.536 -5.999 1.00 81.44 454 PHE A O 1
ATOM 3639 N N . ARG A 1 455 ? -20.320 -10.478 -3.802 1.00 75.69 455 ARG A N 1
ATOM 3640 C CA . ARG A 1 455 ? -21.519 -11.344 -3.849 1.00 75.69 455 ARG A CA 1
ATOM 3641 C C . ARG A 1 455 ? -22.536 -10.906 -4.912 1.00 75.69 455 ARG A C 1
ATOM 3643 O O . ARG A 1 455 ? -23.147 -11.746 -5.557 1.00 75.69 455 ARG A O 1
ATOM 3650 N N . ASN A 1 456 ? -22.663 -9.596 -5.135 1.00 67.69 456 ASN A N 1
ATOM 3651 C CA . ASN A 1 456 ? -23.585 -9.011 -6.116 1.00 67.69 456 ASN A CA 1
ATOM 3652 C C . ASN A 1 456 ? -22.969 -8.835 -7.524 1.00 67.69 456 ASN A C 1
ATOM 3654 O O . ASN A 1 456 ? -23.639 -8.352 -8.438 1.00 67.69 456 ASN A O 1
ATOM 3658 N N . SER A 1 457 ? -21.695 -9.192 -7.727 1.00 69.81 457 SER A N 1
ATOM 3659 C CA . SER A 1 457 ? -20.989 -9.009 -8.998 1.00 69.81 457 SER A CA 1
ATOM 3660 C C . SER A 1 457 ? -21.164 -10.219 -9.914 1.00 69.81 457 SER A C 1
ATOM 3662 O O . SER A 1 457 ? -20.373 -11.160 -9.880 1.00 69.81 457 SER A O 1
ATOM 3664 N N . ARG A 1 458 ? -22.150 -10.159 -10.821 1.00 61.19 458 ARG A N 1
ATOM 3665 C CA . ARG A 1 458 ? -22.364 -11.180 -11.873 1.00 61.19 458 ARG A CA 1
ATOM 3666 C C . ARG A 1 458 ? -21.128 -11.449 -12.752 1.00 61.19 458 ARG A C 1
ATOM 3668 O O . ARG A 1 458 ? -21.089 -12.466 -13.432 1.00 61.19 458 ARG A O 1
ATOM 3675 N N . ALA A 1 459 ? -20.141 -10.550 -12.757 1.00 59.88 459 ALA A N 1
ATOM 3676 C CA . ALA A 1 459 ? -18.915 -10.672 -13.543 1.00 59.88 459 ALA A CA 1
ATOM 3677 C C . ALA A 1 459 ? -17.771 -11.429 -12.833 1.00 59.88 459 ALA A C 1
ATOM 3679 O O . ALA A 1 459 ? -16.764 -11.710 -13.479 1.00 59.88 459 ALA A O 1
ATOM 3680 N N . LEU A 1 460 ? -17.874 -11.730 -11.528 1.00 65.56 460 LEU A N 1
ATOM 3681 C CA . LEU A 1 460 ? -16.816 -12.414 -10.769 1.00 65.56 460 LEU A CA 1
ATOM 3682 C C . LEU A 1 460 ? -17.330 -13.688 -10.076 1.00 65.56 460 LEU A C 1
ATOM 3684 O O . LEU A 1 460 ? -17.946 -13.587 -9.017 1.00 65.56 460 LEU A O 1
ATOM 3688 N N . PRO A 1 461 ? -16.981 -14.894 -10.566 1.00 58.62 461 PRO A N 1
ATOM 3689 C CA . PRO A 1 461 ? -17.261 -16.138 -9.844 1.00 58.62 461 PRO A CA 1
ATOM 3690 C C . PRO A 1 461 ? -16.365 -16.341 -8.605 1.00 58.62 461 PRO A C 1
ATOM 3692 O O . PRO A 1 461 ? -16.624 -17.229 -7.796 1.00 58.62 461 PRO A O 1
ATOM 3695 N N . LYS A 1 462 ? -15.290 -15.553 -8.441 1.00 70.31 462 LYS A N 1
ATOM 3696 C CA . LYS A 1 462 ? -14.327 -15.685 -7.336 1.00 70.31 462 LYS A CA 1
ATOM 3697 C C . LYS A 1 462 ? -13.727 -14.326 -6.966 1.00 70.31 462 LYS A C 1
ATOM 3699 O O . LYS A 1 462 ? -13.214 -13.622 -7.830 1.00 70.31 462 LYS A O 1
ATOM 3704 N N . ASN A 1 463 ? -13.775 -13.958 -5.684 1.00 80.88 463 ASN A N 1
ATOM 3705 C CA . ASN A 1 463 ? -13.144 -12.734 -5.178 1.00 80.88 463 ASN A CA 1
ATOM 3706 C C . ASN A 1 463 ? -11.602 -12.897 -5.184 1.00 80.88 463 ASN A C 1
ATOM 3708 O O . ASN A 1 463 ? -11.120 -13.840 -4.549 1.00 80.88 463 ASN A O 1
ATOM 3712 N N . PRO A 1 464 ? -10.821 -12.011 -5.843 1.00 83.56 464 PRO A N 1
ATOM 3713 C CA . PRO A 1 464 ? -9.354 -12.077 -5.843 1.00 83.56 464 PRO A CA 1
ATOM 3714 C C . PRO A 1 464 ? -8.730 -11.802 -4.462 1.00 83.56 464 PRO A C 1
ATOM 3716 O O . PRO A 1 464 ? -7.640 -12.287 -4.169 1.00 83.56 464 PRO A O 1
ATOM 3719 N N . ALA A 1 465 ? -9.413 -11.048 -3.598 1.00 89.56 465 ALA A N 1
ATOM 3720 C CA . ALA A 1 465 ? -8.960 -10.673 -2.263 1.00 89.56 465 ALA A CA 1
ATOM 3721 C C . ALA A 1 465 ? -10.037 -11.005 -1.210 1.00 89.56 465 ALA A C 1
ATOM 3723 O O . ALA A 1 465 ? -10.719 -10.108 -0.715 1.00 89.56 465 ALA A O 1
ATOM 3724 N N . PRO A 1 466 ? -10.240 -12.293 -0.870 1.00 89.88 466 PRO A N 1
ATOM 3725 C CA . PRO A 1 466 ? -11.309 -12.700 0.034 1.00 89.88 466 PRO A CA 1
ATOM 3726 C C . PRO A 1 466 ? -11.093 -12.173 1.458 1.00 89.88 466 PRO A C 1
ATOM 3728 O O . PRO A 1 466 ? -9.990 -12.261 2.003 1.00 89.88 466 PRO A O 1
ATOM 3731 N N . ALA A 1 467 ? -12.181 -11.746 2.109 1.00 92.62 467 ALA A N 1
ATOM 3732 C CA . ALA A 1 467 ? -12.190 -11.207 3.475 1.00 92.62 467 ALA A CA 1
ATOM 3733 C C . ALA A 1 467 ? -11.557 -12.131 4.532 1.00 92.62 467 ALA A C 1
ATOM 3735 O O . ALA A 1 467 ? -11.147 -11.657 5.594 1.00 92.62 467 ALA A O 1
ATOM 3736 N N . ARG A 1 468 ? -11.415 -13.434 4.245 1.00 92.69 468 ARG A N 1
ATOM 3737 C CA . ARG A 1 468 ? -10.663 -14.393 5.073 1.00 92.69 468 ARG A CA 1
ATOM 3738 C C . ARG A 1 468 ? -9.219 -13.932 5.328 1.00 92.69 468 ARG A C 1
ATOM 3740 O O . ARG A 1 468 ? -8.693 -14.175 6.406 1.00 92.69 468 ARG A O 1
ATOM 3747 N N . LEU A 1 469 ? -8.596 -13.233 4.371 1.00 93.31 469 LEU A N 1
ATOM 3748 C CA . LEU A 1 469 ? -7.243 -12.676 4.506 1.00 93.31 469 LEU A CA 1
ATOM 3749 C C . LEU A 1 469 ? -7.175 -11.539 5.539 1.00 93.31 469 LEU A C 1
ATOM 3751 O O . LEU A 1 469 ? -6.192 -11.456 6.272 1.00 93.31 469 LEU A O 1
ATOM 3755 N N . TYR A 1 470 ? -8.221 -10.709 5.644 1.00 95.69 470 TYR A N 1
ATOM 3756 C CA . TYR A 1 470 ? -8.334 -9.699 6.703 1.00 95.69 470 TYR A CA 1
ATOM 3757 C C . TYR A 1 470 ? -8.422 -10.362 8.078 1.00 95.69 470 TYR A C 1
ATOM 3759 O O . TYR A 1 470 ? -7.665 -10.017 8.982 1.00 95.69 470 TYR A O 1
ATOM 3767 N N . TRP A 1 471 ? -9.316 -11.349 8.211 1.00 95.56 471 TRP A N 1
ATOM 3768 C CA . TRP A 1 471 ? -9.518 -12.086 9.459 1.00 95.56 471 TRP A CA 1
ATOM 3769 C C . TRP A 1 471 ? -8.239 -12.788 9.918 1.00 95.56 471 TRP A C 1
ATOM 3771 O O . TRP A 1 471 ? -7.830 -12.628 11.065 1.00 95.56 471 TRP A O 1
ATOM 3781 N N . GLU A 1 472 ? -7.564 -13.514 9.021 1.00 93.69 472 GLU A N 1
ATOM 3782 C CA . GLU A 1 472 ? -6.284 -14.144 9.347 1.00 93.69 472 GLU A CA 1
ATOM 3783 C C . GLU A 1 472 ? -5.223 -13.122 9.773 1.00 93.69 472 GLU A C 1
ATOM 3785 O O . GLU A 1 472 ? -4.495 -13.381 10.728 1.00 93.69 472 GLU A O 1
ATOM 3790 N N . ALA A 1 473 ? -5.103 -11.986 9.079 1.00 95.19 473 ALA A N 1
ATOM 3791 C CA . ALA A 1 473 ? -4.110 -10.970 9.417 1.00 95.19 473 ALA A CA 1
ATOM 3792 C C . ALA A 1 473 ? -4.376 -10.352 10.796 1.00 95.19 473 ALA A C 1
ATOM 3794 O O . ALA A 1 473 ? -3.466 -10.275 11.620 1.00 95.19 473 ALA A O 1
ATOM 3795 N N . LEU A 1 474 ? -5.630 -9.984 11.075 1.00 95.75 474 LEU A N 1
ATOM 3796 C CA . LEU A 1 474 ? -6.036 -9.433 12.364 1.00 95.75 474 LEU A CA 1
ATOM 3797 C C . LEU A 1 474 ? -5.826 -10.455 13.496 1.00 95.75 474 LEU A C 1
ATOM 3799 O O . LEU A 1 474 ? -5.162 -10.144 14.482 1.00 95.75 474 LEU A O 1
ATOM 3803 N N . ALA A 1 475 ? -6.282 -11.700 13.324 1.00 94.31 475 ALA A N 1
ATOM 3804 C CA . ALA A 1 475 ? -6.121 -12.763 14.318 1.00 94.31 475 ALA A CA 1
ATOM 3805 C C . ALA A 1 475 ? -4.645 -13.130 14.580 1.00 94.31 475 ALA A C 1
ATOM 3807 O O . ALA A 1 475 ? -4.264 -13.356 15.727 1.00 94.31 475 ALA A O 1
ATOM 3808 N N . ARG A 1 476 ? -3.782 -13.145 13.550 1.00 92.50 476 ARG A N 1
ATOM 3809 C CA . ARG A 1 476 ? -2.329 -13.375 13.709 1.00 92.50 476 ARG A CA 1
ATOM 3810 C C . ARG A 1 476 ? -1.655 -12.305 14.571 1.00 92.50 476 ARG A C 1
ATOM 3812 O O . ARG A 1 476 ? -0.707 -12.623 15.288 1.00 92.50 476 ARG A O 1
ATOM 3819 N N . ILE A 1 477 ? -2.118 -11.059 14.485 1.00 93.69 477 ILE A N 1
ATOM 3820 C CA . ILE A 1 477 ? -1.557 -9.934 15.238 1.00 93.69 477 ILE A CA 1
ATOM 3821 C C . ILE A 1 477 ? -2.105 -9.929 16.667 1.00 93.69 477 ILE A C 1
ATOM 3823 O O . ILE A 1 477 ? -1.307 -9.891 17.600 1.00 93.69 477 ILE A O 1
ATOM 3827 N N . LEU A 1 478 ? -3.426 -10.056 16.844 1.00 94.06 478 LEU A N 1
ATOM 3828 C CA . LEU A 1 478 ? -4.067 -10.100 18.166 1.00 94.06 478 LEU A CA 1
ATOM 3829 C C . LEU A 1 478 ? -3.551 -11.269 19.022 1.00 94.06 478 LEU A C 1
ATOM 3831 O O . LEU A 1 478 ? -3.220 -11.081 20.188 1.00 94.06 478 LEU A O 1
ATOM 3835 N N . ASN A 1 479 ? -3.356 -12.446 18.420 1.00 92.44 479 ASN A N 1
ATOM 3836 C CA . ASN A 1 479 ? -2.832 -13.631 19.108 1.00 92.44 479 ASN A CA 1
ATOM 3837 C C . ASN A 1 479 ? -1.288 -13.636 19.229 1.00 92.44 479 ASN A C 1
ATOM 3839 O O . ASN A 1 479 ? -0.681 -14.696 19.398 1.00 92.44 479 ASN A O 1
ATOM 3843 N N . THR A 1 480 ? -0.613 -12.485 19.107 1.00 90.94 480 THR A N 1
ATOM 3844 C CA . THR A 1 480 ? 0.838 -12.390 19.345 1.00 90.94 480 THR A CA 1
ATOM 3845 C C . THR A 1 480 ? 1.129 -12.285 20.850 1.00 90.94 480 THR A C 1
ATOM 3847 O O . THR A 1 480 ? 0.650 -11.338 21.473 1.00 90.94 480 THR A O 1
ATOM 3850 N N . PRO A 1 481 ? 1.946 -13.186 21.445 1.00 89.62 481 PRO A N 1
ATOM 3851 C CA . PRO A 1 481 ? 2.293 -13.127 22.868 1.00 89.62 481 PRO A CA 1
ATOM 3852 C C . PRO A 1 481 ? 2.987 -11.819 23.257 1.00 89.62 481 PRO A C 1
ATOM 3854 O O . PRO A 1 481 ? 3.758 -11.275 22.466 1.00 89.62 481 PRO A O 1
ATOM 3857 N N . THR A 1 482 ? 2.747 -11.355 24.483 1.00 88.44 482 THR A N 1
ATOM 3858 C CA . THR A 1 482 ? 3.118 -10.022 24.997 1.00 88.44 482 THR A CA 1
ATOM 3859 C C . THR A 1 482 ? 4.602 -9.681 24.810 1.00 88.44 482 THR A C 1
ATOM 3861 O O . THR A 1 482 ? 4.923 -8.658 24.212 1.00 88.44 482 THR A O 1
ATOM 3864 N N . GLU A 1 483 ? 5.497 -10.602 25.181 1.00 89.06 483 GLU A N 1
ATOM 3865 C CA . GLU A 1 483 ? 6.958 -10.581 24.959 1.00 89.06 483 GLU A CA 1
ATOM 3866 C C . GLU A 1 483 ? 7.388 -10.208 23.530 1.00 89.06 483 GLU A C 1
ATOM 3868 O O . GLU A 1 483 ? 8.506 -9.760 23.286 1.00 89.06 483 GLU A O 1
ATOM 3873 N N . ARG A 1 484 ? 6.521 -10.503 22.558 1.00 87.06 484 ARG A N 1
ATOM 3874 C CA . ARG A 1 484 ? 6.791 -10.478 21.120 1.00 87.06 484 ARG A CA 1
ATOM 3875 C C . ARG A 1 484 ? 5.988 -9.387 20.401 1.00 87.06 484 ARG A C 1
ATOM 3877 O O . ARG A 1 484 ? 6.097 -9.273 19.179 1.00 87.06 484 ARG A O 1
ATOM 3884 N N . GLN A 1 485 ? 5.188 -8.611 21.135 1.00 89.88 485 GLN A N 1
ATOM 3885 C CA . GLN A 1 485 ? 4.472 -7.445 20.625 1.00 89.88 485 GLN A CA 1
ATOM 3886 C C . GLN A 1 485 ? 5.443 -6.267 20.462 1.00 89.88 485 GLN A C 1
ATOM 3888 O O . GLN A 1 485 ? 6.364 -6.064 21.249 1.00 89.88 485 GLN A O 1
ATOM 3893 N N . THR A 1 486 ? 5.238 -5.466 19.419 1.00 89.44 486 THR A N 1
ATOM 3894 C CA . THR A 1 486 ? 6.065 -4.288 19.107 1.00 89.44 486 THR A CA 1
ATOM 3895 C C . THR A 1 486 ? 5.176 -3.132 18.661 1.00 89.44 486 THR A C 1
ATOM 3897 O O . THR A 1 486 ? 4.034 -3.362 18.264 1.00 89.44 486 THR A O 1
ATOM 3900 N N . LEU A 1 487 ? 5.715 -1.906 18.649 1.00 90.56 487 LEU A N 1
ATOM 3901 C CA . LEU A 1 487 ? 5.065 -0.695 18.116 1.00 90.56 487 LEU A CA 1
ATOM 3902 C C . LEU A 1 487 ? 4.276 -0.950 16.817 1.00 90.56 487 LEU A C 1
ATOM 3904 O O . LEU A 1 487 ? 3.128 -0.534 16.679 1.00 90.56 487 LEU A O 1
ATOM 3908 N N . ILE A 1 488 ? 4.881 -1.693 15.889 1.00 90.31 488 ILE A N 1
ATOM 3909 C CA . ILE A 1 488 ? 4.339 -1.940 14.551 1.00 90.31 488 ILE A CA 1
ATOM 3910 C C . ILE A 1 488 ? 3.065 -2.805 14.597 1.00 90.31 488 ILE A C 1
ATOM 3912 O O . ILE A 1 488 ? 2.176 -2.617 13.773 1.00 90.31 488 ILE A O 1
ATOM 3916 N N . HIS A 1 489 ? 2.906 -3.698 15.583 1.00 92.06 489 HIS A N 1
ATOM 3917 C CA . HIS A 1 489 ? 1.668 -4.478 15.741 1.00 92.06 489 HIS A CA 1
ATOM 3918 C C . HIS A 1 489 ? 0.467 -3.551 16.008 1.00 92.06 489 HIS A C 1
ATOM 3920 O O . HIS A 1 489 ? -0.593 -3.721 15.406 1.00 92.06 489 HIS A O 1
ATOM 3926 N N . TYR A 1 490 ? 0.665 -2.518 16.833 1.00 92.94 490 TYR A N 1
ATOM 3927 C CA . TYR A 1 490 ? -0.341 -1.492 17.113 1.00 92.94 490 TYR A CA 1
ATOM 3928 C C . TYR A 1 490 ? -0.596 -0.600 15.886 1.00 92.94 490 TYR A C 1
ATOM 3930 O O . TYR A 1 490 ? -1.743 -0.438 15.477 1.00 92.94 490 TYR A O 1
ATOM 3938 N N . GLN A 1 491 ? 0.448 -0.122 15.202 1.00 91.75 491 GLN A N 1
ATOM 3939 C CA . GLN A 1 491 ? 0.287 0.630 13.945 1.00 91.75 491 GLN A CA 1
ATOM 3940 C C . GLN A 1 491 ? -0.496 -0.148 12.865 1.00 91.75 491 GLN A C 1
ATOM 3942 O O . GLN A 1 491 ? -1.303 0.436 12.139 1.00 91.75 491 GLN A O 1
ATOM 3947 N N . ILE A 1 492 ? -0.296 -1.469 12.755 1.00 93.56 492 ILE A N 1
ATOM 3948 C CA . ILE A 1 492 ? -1.067 -2.304 11.823 1.00 93.56 492 ILE A CA 1
ATOM 3949 C C . ILE A 1 492 ? -2.528 -2.408 12.268 1.00 93.56 492 ILE A C 1
ATOM 3951 O O . ILE A 1 492 ? -3.405 -2.236 11.426 1.00 93.56 492 ILE A O 1
ATOM 3955 N N . ILE A 1 493 ? -2.814 -2.648 13.555 1.00 94.50 493 ILE A N 1
ATOM 3956 C CA . ILE A 1 493 ? -4.197 -2.690 14.067 1.00 94.50 493 ILE A CA 1
ATOM 3957 C C . ILE A 1 493 ? -4.914 -1.368 13.791 1.00 94.50 493 ILE A C 1
ATOM 3959 O O . ILE A 1 493 ? -6.001 -1.387 13.225 1.00 94.50 493 ILE A O 1
ATOM 3963 N N . GLN A 1 494 ? -4.292 -0.227 14.096 1.00 91.94 494 GLN A N 1
ATOM 3964 C CA . GLN A 1 494 ? -4.855 1.096 13.815 1.00 91.94 494 GLN A CA 1
ATOM 3965 C C . GLN A 1 494 ? -5.190 1.274 12.321 1.00 91.94 494 GLN A C 1
ATOM 3967 O O . GLN A 1 494 ? -6.245 1.806 11.979 1.00 91.94 494 GLN A O 1
ATOM 3972 N N . GLY A 1 495 ? -4.331 0.780 11.421 1.00 92.31 495 GLY A N 1
ATOM 3973 C CA . GLY A 1 495 ? -4.586 0.813 9.980 1.00 92.31 495 GLY A CA 1
ATOM 3974 C C . GLY A 1 495 ? -5.669 -0.171 9.514 1.00 92.31 495 GLY A C 1
ATOM 3975 O O . GLY A 1 495 ? -6.491 0.181 8.666 1.00 92.31 495 GLY A O 1
ATOM 3976 N N . LEU A 1 496 ? -5.716 -1.386 10.072 1.00 94.62 496 LEU A N 1
ATOM 3977 C CA . LEU A 1 496 ? -6.742 -2.396 9.773 1.00 94.62 496 LEU A CA 1
ATOM 3978 C C . LEU A 1 496 ? -8.129 -1.983 10.285 1.00 94.62 496 LEU A C 1
ATOM 3980 O O . LEU A 1 496 ? -9.122 -2.258 9.611 1.00 94.62 496 LEU A O 1
ATOM 3984 N N . LEU A 1 497 ? -8.194 -1.322 11.442 1.00 92.88 497 LEU A N 1
ATOM 3985 C CA . LEU A 1 497 ? -9.415 -0.843 12.096 1.00 92.88 497 LEU A CA 1
ATOM 3986 C C . LEU A 1 497 ? -9.826 0.574 11.655 1.00 92.88 497 LEU A C 1
ATOM 3988 O O . LEU A 1 497 ? -10.606 1.229 12.339 1.00 92.88 497 LEU A O 1
ATOM 3992 N N . HIS A 1 498 ? -9.321 1.083 10.529 1.00 86.19 498 HIS A N 1
ATOM 3993 C CA . HIS A 1 498 ? -9.712 2.412 10.058 1.00 86.19 498 HIS A CA 1
ATOM 3994 C C . HIS A 1 498 ? -11.228 2.506 9.796 1.00 86.19 498 HIS A C 1
ATOM 3996 O O . HIS A 1 498 ? -11.865 1.557 9.337 1.00 86.19 498 HIS A O 1
ATOM 4002 N N . GLN A 1 499 ? -11.802 3.681 10.059 1.00 84.75 499 GLN A N 1
ATOM 4003 C CA . GLN A 1 499 ? -13.246 3.947 10.125 1.00 84.75 499 GLN A CA 1
ATOM 4004 C C . GLN A 1 499 ? -14.076 3.349 8.976 1.00 84.75 499 GLN A C 1
ATOM 4006 O O . GLN A 1 499 ? -15.119 2.744 9.212 1.00 84.75 499 GLN A O 1
ATOM 4011 N N . THR A 1 500 ? -13.612 3.459 7.727 1.00 87.38 500 THR A N 1
ATOM 4012 C CA . THR A 1 500 ? -14.368 2.961 6.566 1.00 87.38 500 THR A CA 1
ATOM 4013 C C . THR A 1 500 ? -14.339 1.427 6.444 1.00 87.38 500 THR A C 1
ATOM 4015 O O . THR A 1 500 ? -15.178 0.858 5.740 1.00 87.38 500 THR A O 1
ATOM 4018 N N . ALA A 1 501 ? -13.400 0.725 7.088 1.00 90.94 501 ALA A N 1
ATOM 4019 C CA . ALA A 1 501 ? -13.327 -0.738 7.102 1.00 90.94 501 ALA A CA 1
ATOM 4020 C C . ALA A 1 501 ? -14.311 -1.373 8.097 1.00 90.94 501 ALA A C 1
ATOM 4022 O O . ALA A 1 501 ? -14.864 -2.431 7.797 1.00 90.94 501 ALA A O 1
ATOM 4023 N N . ILE A 1 502 ? -14.574 -0.724 9.237 1.00 92.62 502 ILE A N 1
ATOM 4024 C CA . ILE A 1 502 ? -15.383 -1.281 10.337 1.00 92.62 502 ILE A CA 1
ATOM 4025 C C . ILE A 1 502 ? -16.787 -1.743 9.892 1.00 92.62 502 ILE A C 1
ATOM 4027 O O . ILE A 1 502 ? -17.114 -2.906 10.148 1.00 92.62 502 ILE A O 1
ATOM 4031 N N . PRO A 1 503 ? -17.595 -0.953 9.146 1.00 92.38 503 PRO A N 1
ATOM 4032 C CA . PRO A 1 503 ? -18.909 -1.412 8.687 1.00 92.38 503 PRO A CA 1
ATOM 4033 C C . PRO A 1 503 ? -18.831 -2.638 7.767 1.00 92.38 503 PRO A C 1
ATOM 4035 O O . PRO A 1 503 ? -19.675 -3.528 7.839 1.00 92.38 503 PRO A O 1
ATOM 4038 N N . ARG A 1 504 ? -17.787 -2.727 6.930 1.00 92.81 504 ARG A N 1
ATOM 4039 C CA . ARG A 1 504 ? -17.564 -3.869 6.028 1.00 92.81 504 ARG A CA 1
ATOM 4040 C C . ARG A 1 504 ? -17.114 -5.111 6.792 1.00 92.81 504 ARG A C 1
ATOM 4042 O O . ARG A 1 504 ? -17.585 -6.201 6.494 1.00 92.81 504 ARG A O 1
ATOM 4049 N N . PHE A 1 505 ? -16.258 -4.959 7.803 1.00 94.88 505 PHE A N 1
ATOM 4050 C CA . PHE A 1 505 ? -15.856 -6.062 8.677 1.00 94.88 505 PHE A CA 1
ATOM 4051 C C . PHE A 1 505 ? -17.066 -6.671 9.402 1.00 94.88 505 PHE A C 1
ATOM 4053 O O . PHE A 1 505 ? -17.253 -7.888 9.373 1.00 94.88 505 PHE A O 1
ATOM 4060 N N . ILE A 1 506 ? -17.949 -5.833 9.952 1.00 94.50 506 ILE A N 1
ATOM 4061 C CA . ILE A 1 506 ? -19.195 -6.283 10.591 1.00 94.50 506 ILE A CA 1
ATOM 4062 C C . ILE A 1 506 ? -20.146 -6.918 9.561 1.00 94.50 506 ILE A C 1
ATOM 4064 O O . ILE A 1 506 ? -20.711 -7.972 9.836 1.00 94.50 506 ILE A O 1
ATOM 4068 N N . ALA A 1 507 ? -20.259 -6.377 8.342 1.00 93.12 507 ALA A N 1
ATOM 4069 C CA . ALA A 1 507 ? -21.071 -6.974 7.272 1.00 93.12 507 ALA A CA 1
ATOM 4070 C C . ALA A 1 507 ? -20.563 -8.348 6.769 1.00 93.12 507 ALA A C 1
ATOM 4072 O O . ALA A 1 507 ? -21.325 -9.107 6.164 1.00 93.12 507 ALA A O 1
ATOM 4073 N N . PHE A 1 508 ? -19.292 -8.695 7.010 1.00 93.25 508 PHE A N 1
ATOM 4074 C CA . PHE A 1 508 ? -18.755 -10.033 6.733 1.00 93.25 508 PHE A CA 1
ATOM 4075 C C . PHE A 1 508 ? -18.858 -11.003 7.918 1.00 93.25 508 PHE A C 1
ATOM 4077 O O . PHE A 1 508 ? -19.059 -12.192 7.676 1.00 93.25 508 PHE A O 1
ATOM 4084 N N . TYR A 1 509 ? -18.711 -10.526 9.160 1.00 94.88 509 TYR A N 1
ATOM 4085 C CA . TYR A 1 509 ? -18.492 -11.383 10.340 1.00 94.88 509 TYR A CA 1
ATOM 4086 C C . TYR A 1 509 ? -19.502 -11.204 11.494 1.00 94.88 509 TYR A C 1
ATOM 4088 O O . TYR A 1 509 ? -19.408 -11.915 12.495 1.00 94.88 509 TYR A O 1
ATOM 4096 N N . GLY A 1 510 ? -20.465 -10.283 11.386 1.00 93.94 510 GLY A N 1
ATOM 4097 C CA . GLY A 1 510 ? -21.550 -10.078 12.357 1.00 93.94 510 GLY A CA 1
ATOM 4098 C C . GLY A 1 510 ? -21.071 -9.913 13.806 1.00 93.94 510 GLY A C 1
ATOM 4099 O O . GLY A 1 510 ? -20.053 -9.270 14.071 1.00 93.94 510 GLY A O 1
ATOM 4100 N N . GLN A 1 511 ? -21.786 -10.537 14.749 1.00 93.56 511 GLN A N 1
ATOM 4101 C CA . GLN A 1 511 ? -21.435 -10.588 16.177 1.00 93.56 511 GLN A CA 1
ATOM 4102 C C . GLN A 1 511 ? -19.994 -11.050 16.436 1.00 93.56 511 GLN A C 1
ATOM 4104 O O . GLN A 1 511 ? -19.343 -10.511 17.328 1.00 93.56 511 GLN A O 1
ATOM 4109 N N . ILE A 1 512 ? -19.474 -12.008 15.663 1.00 94.50 512 ILE A N 1
ATOM 4110 C CA . ILE A 1 512 ? -18.098 -12.500 15.828 1.00 94.50 512 ILE A CA 1
ATOM 4111 C C . ILE A 1 512 ? -17.099 -11.382 15.492 1.00 94.50 512 ILE A C 1
ATOM 4113 O O . ILE A 1 512 ? -16.155 -11.155 16.249 1.00 94.50 512 ILE A O 1
ATOM 4117 N N . GLY A 1 513 ? -17.365 -10.610 14.433 1.00 94.44 513 GLY A N 1
ATOM 4118 C CA . GLY A 1 513 ? -16.621 -9.388 14.121 1.00 94.44 513 GLY A CA 1
ATOM 4119 C C . GLY A 1 513 ? -16.673 -8.368 15.263 1.00 94.44 513 GLY A C 1
ATOM 4120 O O . GLY A 1 513 ? -15.631 -7.883 15.693 1.00 94.44 513 GLY A O 1
ATOM 4121 N N . ILE A 1 514 ? -17.859 -8.100 15.822 1.00 93.94 514 ILE A N 1
ATOM 4122 C CA . ILE A 1 514 ? -18.036 -7.179 16.963 1.00 93.94 514 ILE A CA 1
ATOM 4123 C C . ILE A 1 514 ? -17.216 -7.631 18.186 1.00 93.94 514 ILE A C 1
ATOM 4125 O O . ILE A 1 514 ? -16.536 -6.811 18.801 1.00 93.94 514 ILE A O 1
ATOM 4129 N N . LEU A 1 515 ? -17.209 -8.926 18.519 1.00 94.44 515 LEU A N 1
ATOM 4130 C CA . LEU A 1 515 ? -16.392 -9.467 19.613 1.00 94.44 515 LEU A CA 1
ATOM 4131 C C . LEU A 1 515 ? -14.885 -9.302 19.347 1.00 94.44 515 LEU A C 1
ATOM 4133 O O . LEU A 1 515 ? -14.140 -8.925 20.253 1.00 94.44 515 LEU A O 1
ATOM 4137 N N . THR A 1 516 ? -14.431 -9.508 18.106 1.00 95.56 516 THR A N 1
ATOM 4138 C CA . THR A 1 516 ? -13.036 -9.233 17.717 1.00 95.56 516 THR A CA 1
ATOM 4139 C C . THR A 1 516 ? -12.686 -7.747 17.816 1.00 95.56 516 THR A C 1
ATOM 4141 O O . THR A 1 516 ? -11.582 -7.429 18.250 1.00 95.56 516 THR A O 1
ATOM 4144 N N . LEU A 1 517 ? -13.610 -6.830 17.496 1.00 95.25 517 LEU A N 1
ATOM 4145 C CA . LEU A 1 517 ? -13.400 -5.391 17.702 1.00 95.25 517 LEU A CA 1
ATOM 4146 C C . LEU A 1 517 ? -13.232 -5.056 19.187 1.00 95.25 517 LEU A C 1
ATOM 4148 O O . LEU A 1 517 ? -12.260 -4.393 19.538 1.00 95.25 517 LEU A O 1
ATOM 4152 N N . LYS A 1 518 ? -14.101 -5.567 20.071 1.00 94.38 518 LYS A N 1
ATOM 4153 C CA . LYS A 1 518 ? -13.960 -5.371 21.527 1.00 94.38 518 LYS A CA 1
ATOM 4154 C C . LYS A 1 518 ? -12.600 -5.871 22.032 1.00 94.38 518 LYS A C 1
ATOM 4156 O O . LYS A 1 518 ? -11.903 -5.151 22.742 1.00 94.38 518 LYS A O 1
ATOM 4161 N N . HIS A 1 519 ? -12.172 -7.061 21.605 1.00 94.94 519 HIS A N 1
ATOM 4162 C CA . HIS A 1 519 ? -10.857 -7.597 21.966 1.00 94.94 519 HIS A CA 1
ATOM 4163 C C . HIS A 1 519 ? -9.696 -6.731 21.432 1.00 94.94 519 HIS A C 1
ATOM 4165 O O . HIS A 1 519 ? -8.742 -6.460 22.160 1.00 94.94 519 HIS A O 1
ATOM 4171 N N . ALA A 1 520 ? -9.784 -6.245 20.191 1.00 95.62 520 ALA A N 1
ATOM 4172 C CA . ALA A 1 520 ? -8.748 -5.421 19.567 1.00 95.62 520 ALA A CA 1
ATOM 4173 C C . ALA A 1 520 ? -8.651 -3.990 20.130 1.00 95.62 520 ALA A C 1
ATOM 4175 O O . ALA A 1 520 ? -7.565 -3.413 20.125 1.00 95.62 520 ALA A O 1
ATOM 4176 N N . LEU A 1 521 ? -9.764 -3.422 20.609 1.00 94.31 521 LEU A N 1
ATOM 4177 C CA . LEU A 1 521 ? -9.845 -2.055 21.141 1.00 94.31 521 LEU A CA 1
ATOM 4178 C C . LEU A 1 521 ? -9.604 -1.974 22.653 1.00 94.31 521 LEU A C 1
ATOM 4180 O O . LEU A 1 521 ? -9.047 -0.984 23.128 1.00 94.31 521 LEU A O 1
ATOM 4184 N N . PHE A 1 522 ? -10.009 -2.998 23.412 1.00 93.81 522 PHE A N 1
ATOM 4185 C CA . PHE A 1 522 ? -9.955 -2.971 24.875 1.00 93.81 522 PHE A CA 1
ATOM 4186 C C . PHE A 1 522 ? -8.927 -3.933 25.467 1.00 93.81 522 PHE A C 1
ATOM 4188 O O . PHE A 1 522 ? -8.179 -3.517 26.349 1.00 93.81 522 PHE A O 1
ATOM 4195 N N . GLU A 1 523 ? -8.835 -5.178 24.989 1.00 93.75 523 GLU A N 1
ATOM 4196 C CA . GLU A 1 523 ? -7.951 -6.191 25.589 1.00 93.75 523 GLU A CA 1
ATOM 4197 C C . GLU A 1 523 ? -6.514 -6.113 25.063 1.00 93.75 523 GLU A C 1
ATOM 4199 O O . GLU A 1 523 ? -5.581 -5.943 25.847 1.00 93.75 523 GLU A O 1
ATOM 4204 N N . PHE A 1 524 ? -6.310 -6.153 23.744 1.00 94.06 524 PHE A N 1
ATOM 4205 C CA . PHE A 1 524 ? -4.968 -6.117 23.144 1.00 94.06 524 PHE A CA 1
ATOM 4206 C C . PHE A 1 524 ? -4.147 -4.848 23.493 1.00 94.06 524 PHE A C 1
ATOM 4208 O O . PHE A 1 524 ? -2.928 -4.936 23.666 1.00 94.06 524 PHE A O 1
ATOM 4215 N N . PRO A 1 525 ? -4.752 -3.658 23.690 1.00 94.31 525 PRO A N 1
ATOM 4216 C CA . PRO A 1 525 ? -4.027 -2.497 24.211 1.00 94.31 525 PRO A CA 1
ATOM 4217 C C . PRO A 1 525 ? -3.577 -2.615 25.676 1.00 94.31 525 PRO A C 1
ATOM 4219 O O . PRO A 1 525 ? -2.701 -1.855 26.092 1.00 94.31 525 PRO A O 1
ATOM 4222 N N . LYS A 1 526 ? -4.140 -3.524 26.492 1.00 92.94 526 LYS A N 1
ATOM 4223 C CA . LYS A 1 526 ? -3.672 -3.763 27.878 1.00 92.94 526 LYS A CA 1
ATOM 4224 C C . LYS A 1 526 ? -2.325 -4.481 27.911 1.00 92.94 526 LYS A C 1
ATOM 4226 O O . LYS A 1 526 ? -1.559 -4.256 28.839 1.00 92.94 526 LYS A O 1
ATOM 4231 N N . THR A 1 527 ? -2.016 -5.303 26.908 1.00 90.81 527 THR A N 1
ATOM 4232 C CA . THR A 1 527 ? -0.763 -6.074 26.858 1.00 90.81 527 THR A CA 1
ATOM 4233 C C . THR A 1 527 ? 0.432 -5.297 26.303 1.00 90.81 527 THR A C 1
ATOM 4235 O O . THR A 1 527 ? 1.517 -5.863 26.182 1.00 90.81 527 THR A O 1
ATOM 4238 N N . ALA A 1 528 ? 0.250 -4.017 25.960 1.00 89.81 528 ALA A N 1
ATOM 4239 C CA . ALA A 1 528 ? 1.282 -3.210 25.325 1.00 89.81 528 ALA A CA 1
ATOM 4240 C C . ALA A 1 528 ? 2.556 -3.117 26.188 1.00 89.81 528 ALA A C 1
ATOM 4242 O O . ALA A 1 528 ? 2.465 -2.853 27.391 1.00 89.81 528 ALA A O 1
ATOM 4243 N N . PRO A 1 529 ? 3.758 -3.276 25.600 1.00 88.94 529 PRO A N 1
ATOM 4244 C CA . PRO A 1 529 ? 5.007 -3.150 26.342 1.00 88.94 529 PRO A CA 1
ATOM 4245 C C . PRO A 1 529 ? 5.193 -1.715 26.857 1.00 88.94 529 PRO A C 1
ATOM 4247 O O . PRO A 1 529 ? 4.730 -0.755 26.241 1.00 88.94 529 PRO A O 1
ATOM 4250 N N . ALA A 1 530 ? 5.915 -1.542 27.968 1.00 86.19 530 ALA A N 1
ATOM 4251 C CA . ALA A 1 530 ? 6.067 -0.258 28.673 1.00 86.19 530 ALA A CA 1
ATOM 4252 C C . ALA A 1 530 ? 6.818 0.854 27.893 1.00 86.19 530 ALA A C 1
ATOM 4254 O O . ALA A 1 530 ? 7.016 1.956 28.402 1.00 86.19 530 ALA A O 1
ATOM 4255 N N . ASN A 1 531 ? 7.234 0.600 26.649 1.00 86.94 531 ASN A N 1
ATOM 4256 C CA . ASN A 1 531 ? 7.821 1.610 25.772 1.00 86.94 531 ASN A CA 1
ATOM 4257 C C . ASN A 1 531 ? 6.778 2.693 25.427 1.00 86.94 531 ASN A C 1
ATOM 4259 O O . ASN A 1 531 ? 5.725 2.388 24.860 1.00 86.94 531 ASN A O 1
ATOM 4263 N N . LYS A 1 532 ? 7.119 3.964 25.692 1.00 84.12 532 LYS A N 1
ATOM 4264 C CA . LYS A 1 532 ? 6.303 5.160 25.402 1.00 84.12 532 LYS A CA 1
ATOM 4265 C C . LYS A 1 532 ? 5.674 5.150 24.000 1.00 84.12 532 LYS A C 1
ATOM 4267 O O . LYS A 1 532 ? 4.520 5.541 23.858 1.00 84.12 532 LYS A O 1
ATOM 4272 N N . GLY A 1 533 ? 6.397 4.679 22.980 1.00 86.75 533 GLY A N 1
ATOM 4273 C CA . GLY A 1 533 ? 5.876 4.576 21.613 1.00 86.75 533 GLY A CA 1
ATOM 4274 C C . GLY A 1 533 ? 4.730 3.569 21.483 1.00 86.75 533 GLY A C 1
ATOM 4275 O O . GLY A 1 533 ? 3.676 3.899 20.948 1.00 86.75 533 GLY A O 1
ATOM 4276 N N . ALA A 1 534 ? 4.898 2.354 22.015 1.00 86.44 534 ALA A N 1
ATOM 4277 C CA . ALA A 1 534 ? 3.861 1.322 21.953 1.00 86.44 534 ALA A CA 1
ATOM 4278 C C . ALA A 1 534 ? 2.630 1.702 22.792 1.00 86.44 534 ALA A C 1
ATOM 4280 O O . ALA A 1 534 ? 1.505 1.514 22.339 1.00 86.44 534 ALA A O 1
ATOM 4281 N N . GLN A 1 535 ? 2.834 2.315 23.965 1.00 90.00 535 GLN A N 1
ATOM 4282 C CA . GLN A 1 535 ? 1.747 2.851 24.793 1.00 90.00 535 GLN A CA 1
ATOM 4283 C C . GLN A 1 535 ? 0.959 3.962 24.081 1.00 90.00 535 GLN A C 1
ATOM 4285 O O . GLN A 1 535 ? -0.267 4.005 24.179 1.00 90.00 535 GLN A O 1
ATOM 4290 N N . ARG A 1 536 ? 1.636 4.836 23.318 1.00 90.88 536 ARG A N 1
ATOM 4291 C CA . ARG A 1 536 ? 0.980 5.877 22.512 1.00 90.88 536 ARG A CA 1
ATOM 4292 C C . ARG A 1 536 ? 0.031 5.275 21.475 1.00 90.88 536 ARG A C 1
ATOM 4294 O O . ARG A 1 536 ? -1.121 5.692 21.418 1.00 90.88 536 ARG A O 1
ATOM 4301 N N . GLU A 1 537 ? 0.480 4.291 20.696 1.00 90.44 537 GLU A N 1
ATOM 4302 C CA . GLU A 1 537 ? -0.373 3.667 19.670 1.00 90.44 537 GLU A CA 1
ATOM 4303 C C . GLU A 1 537 ? -1.463 2.770 20.282 1.00 90.44 537 GLU A C 1
ATOM 4305 O O . GLU A 1 537 ? -2.590 2.750 19.793 1.00 90.44 537 GLU A O 1
ATOM 4310 N N . ALA A 1 538 ? -1.184 2.095 21.403 1.00 91.62 538 ALA A N 1
ATOM 4311 C CA . ALA A 1 538 ? -2.193 1.364 22.173 1.00 91.62 538 ALA A CA 1
ATOM 4312 C C . ALA A 1 538 ? -3.317 2.294 22.676 1.00 91.62 538 ALA A C 1
ATOM 4314 O O . ALA A 1 538 ? -4.496 1.957 22.572 1.00 91.62 538 ALA A O 1
ATOM 4315 N N . ASN A 1 539 ? -2.975 3.497 23.149 1.00 91.94 539 ASN A N 1
ATOM 4316 C CA . ASN A 1 539 ? -3.958 4.522 23.510 1.00 91.94 539 ASN A CA 1
ATOM 4317 C C . ASN A 1 539 ? -4.674 5.106 22.283 1.00 91.94 539 ASN A C 1
ATOM 4319 O O . ASN A 1 539 ? -5.880 5.327 22.338 1.00 91.94 539 ASN A O 1
ATOM 4323 N N . ALA A 1 540 ? -3.984 5.284 21.153 1.00 90.62 540 ALA A N 1
ATOM 4324 C CA . ALA A 1 540 ? -4.627 5.701 19.908 1.00 90.62 540 ALA A CA 1
ATOM 4325 C C . ALA A 1 540 ? -5.679 4.680 19.429 1.00 90.62 540 ALA A C 1
ATOM 4327 O O . ALA A 1 540 ? -6.731 5.084 18.942 1.00 90.62 540 ALA A O 1
ATOM 4328 N N . ILE A 1 541 ? -5.438 3.377 19.623 1.00 92.44 541 ILE A N 1
ATOM 4329 C CA . ILE A 1 541 ? -6.410 2.307 19.346 1.00 92.44 541 ILE A CA 1
ATOM 4330 C C . ILE A 1 541 ? -7.587 2.342 20.324 1.00 92.44 541 ILE A C 1
ATOM 4332 O O . ILE A 1 541 ? -8.724 2.272 19.870 1.00 92.44 541 ILE A O 1
ATOM 4336 N N . ARG A 1 542 ? -7.357 2.514 21.635 1.00 91.69 542 ARG A N 1
ATOM 4337 C CA . ARG A 1 542 ? -8.453 2.704 22.612 1.00 91.69 542 ARG A CA 1
ATOM 4338 C C . ARG A 1 542 ? -9.369 3.861 22.203 1.00 91.69 542 ARG A C 1
ATOM 4340 O O . ARG A 1 542 ? -10.588 3.720 22.220 1.00 91.69 542 ARG A O 1
ATOM 4347 N N . ASN A 1 543 ? -8.784 4.973 21.759 1.00 90.69 543 ASN A N 1
ATOM 4348 C CA . ASN A 1 543 ? -9.529 6.155 21.328 1.00 90.69 543 ASN A CA 1
ATOM 4349 C C . ASN A 1 543 ? -10.372 5.918 20.058 1.00 90.69 543 ASN A C 1
ATOM 4351 O O . ASN A 1 543 ? -11.358 6.627 19.860 1.00 90.69 543 ASN A O 1
ATOM 4355 N N . LEU A 1 544 ? -10.066 4.906 19.229 1.00 88.88 544 LEU A N 1
ATOM 4356 C CA . LEU A 1 544 ? -10.927 4.535 18.097 1.00 88.88 544 LEU A CA 1
ATOM 4357 C C . LEU A 1 544 ? -12.316 4.058 18.550 1.00 88.88 544 LEU A C 1
ATOM 4359 O O . LEU A 1 544 ? -13.276 4.264 17.817 1.00 88.88 544 LEU A O 1
ATOM 4363 N N . ALA A 1 545 ? -12.462 3.490 19.754 1.00 87.44 545 ALA A N 1
ATOM 4364 C CA . ALA A 1 545 ? -13.778 3.109 20.276 1.00 87.44 545 ALA A CA 1
ATOM 4365 C C . ALA A 1 545 ? -14.713 4.326 20.423 1.00 87.44 545 ALA A C 1
ATOM 4367 O O . ALA A 1 545 ? -15.884 4.249 20.061 1.00 87.44 545 ALA A O 1
ATOM 4368 N N . VAL A 1 546 ? -14.176 5.472 20.864 1.00 86.81 546 VAL A N 1
ATOM 4369 C CA . VAL A 1 546 ? -14.919 6.742 20.962 1.00 86.81 546 VAL A CA 1
ATOM 4370 C C . VAL A 1 546 ? -15.289 7.268 19.571 1.00 86.81 546 VAL A C 1
ATOM 4372 O O . VAL A 1 546 ? -16.413 7.711 19.359 1.00 86.81 546 VAL A O 1
ATOM 4375 N N . VAL A 1 547 ? -14.377 7.156 18.598 1.00 85.75 547 VAL A N 1
ATOM 4376 C CA . VAL A 1 547 ? -14.655 7.502 17.190 1.00 85.75 547 VAL A CA 1
ATOM 4377 C C . VAL A 1 547 ? -15.758 6.611 16.603 1.00 85.75 547 VAL A C 1
ATOM 4379 O O . VAL A 1 547 ? -16.566 7.084 15.814 1.00 85.75 547 VAL A O 1
ATOM 4382 N N . PHE A 1 548 ? -15.844 5.334 16.987 1.00 89.00 548 PHE A N 1
ATOM 4383 C CA . PHE A 1 548 ? -16.876 4.429 16.468 1.00 89.00 548 PHE A CA 1
ATOM 4384 C C . PHE A 1 548 ? -18.260 4.647 17.104 1.00 89.00 548 PHE A C 1
ATOM 4386 O O . PHE A 1 548 ? -19.255 4.499 16.395 1.00 89.00 548 PHE A O 1
ATOM 4393 N N . ASP A 1 549 ? -18.364 5.045 18.376 1.00 87.25 549 ASP A N 1
ATOM 4394 C CA . ASP A 1 549 ? -19.663 5.441 18.956 1.00 87.25 549 ASP A CA 1
ATOM 4395 C C . ASP A 1 549 ? -20.135 6.794 18.382 1.00 87.25 549 ASP A C 1
ATOM 4397 O O . ASP A 1 549 ? -21.285 6.934 17.960 1.00 87.25 549 ASP A O 1
ATOM 4401 N N . ASN A 1 550 ? -19.226 7.765 18.242 1.00 85.31 550 ASN A N 1
ATOM 4402 C CA . ASN A 1 550 ? -19.544 9.072 17.658 1.00 85.31 550 ASN A CA 1
ATOM 4403 C C . ASN A 1 550 ? -19.935 8.978 16.172 1.00 85.31 550 ASN A C 1
ATOM 4405 O O . ASN A 1 550 ? -21.025 9.407 15.797 1.00 85.31 550 ASN A O 1
ATOM 4409 N N . ASP A 1 551 ? -19.071 8.402 15.329 1.00 82.81 551 ASP A N 1
ATOM 4410 C CA . ASP A 1 551 ? -19.183 8.521 13.868 1.00 82.81 551 ASP A CA 1
ATOM 4411 C C . ASP A 1 551 ? -19.903 7.334 13.205 1.00 82.81 551 ASP A C 1
ATOM 4413 O O . ASP A 1 551 ? -20.362 7.447 12.067 1.00 82.81 551 ASP A O 1
ATOM 4417 N N . LEU A 1 552 ? -19.955 6.172 13.869 1.00 82.94 552 LEU A N 1
ATOM 4418 C CA . LEU A 1 552 ? -20.603 4.951 13.360 1.00 82.94 552 LEU A CA 1
ATOM 4419 C C . LEU A 1 552 ? -21.788 4.494 14.232 1.00 82.94 552 LEU A C 1
ATOM 4421 O O . LEU A 1 552 ? -22.427 3.497 13.896 1.00 82.94 552 LEU A O 1
ATOM 4425 N N . HIS A 1 553 ? -22.068 5.192 15.342 1.00 84.25 553 HIS A N 1
ATOM 4426 C CA . HIS A 1 553 ? -23.096 4.850 16.341 1.00 84.25 553 HIS A CA 1
ATOM 4427 C C . HIS A 1 553 ? -22.979 3.410 16.874 1.00 84.25 553 HIS A C 1
ATOM 4429 O O . HIS A 1 553 ? -23.966 2.755 17.220 1.00 84.25 553 HIS A O 1
ATOM 4435 N N . LEU A 1 554 ? -21.742 2.906 16.919 1.00 84.19 554 LEU A N 1
ATOM 4436 C CA . LEU A 1 554 ? -21.409 1.526 17.232 1.00 84.19 554 LEU A CA 1
ATOM 4437 C C . LEU A 1 554 ? -20.928 1.404 18.683 1.00 84.19 554 LEU A C 1
ATOM 4439 O O . LEU A 1 554 ? -19.742 1.548 18.976 1.00 84.19 554 LEU A O 1
ATOM 4443 N N . LYS A 1 555 ? -21.856 1.069 19.582 1.00 81.19 555 LYS A N 1
ATOM 4444 C CA . LYS A 1 555 ? -21.571 0.842 21.007 1.00 81.19 555 LYS A CA 1
ATOM 4445 C C . LYS A 1 555 ? -20.866 -0.498 21.225 1.00 81.19 555 LYS A C 1
ATOM 4447 O O . LYS A 1 555 ? -21.476 -1.564 21.092 1.00 81.19 555 LYS A O 1
ATOM 4452 N N . LEU A 1 556 ? -19.573 -0.425 21.546 1.00 79.75 556 LEU A N 1
ATOM 4453 C CA . LEU A 1 556 ? -18.659 -1.549 21.790 1.00 79.75 556 LEU A CA 1
ATOM 4454 C C . LEU A 1 556 ? -18.334 -1.712 23.277 1.00 79.75 556 LEU A C 1
ATOM 4456 O O . LEU A 1 556 ? -18.361 -0.713 24.013 1.00 79.75 556 LEU A O 1
#

Organism: NCBI:txid111012

InterPro domains:
  IPR012476 mRNA export factor GLE1-like [PF07817] (287-437)
  IPR012476 mRNA export factor GLE1-like [PF07817] (444-513)
  IPR012476 mRNA export factor GLE1-like [PTHR12960] (25-431)
  IPR038506 GLE1-like superfamily [G3DSA:1.25.40.510] (245-438)
  IPR038506 GLE1-like superfamily [G3DSA:1.25.40.510] (442-551)

Radius of gyration: 53.07 Å; chains: 1; bounding box: 175×66×174 Å

Foldseek 3Di:
DDDDDDDDDPPDDDDDDDDDDDDDDDDDDDPVVVVVVVVVVVVVVVVVVVVVVVVVVVVVVVVVVVVVVVVVVVVVVVVVVVVVVVVVVVVVVVVVVVVVVVVVVVVVVVVVVVVVVVVVVVVVVVVVVVVVVVVVVVVVVVVVVVVVVVVVVVVVVVVVVVVVVVVVVVVVVVVVVVVVVVVVVVVVVVVVVDDDDDDDDDDYDDDDDDDDDDDYDDDDDDDDDDYDDDDDDDDDDDDPPQQDLVSLVVLLVLLLQLVVVLVVLCCQQCVDVPDCNHPCNVDVLCVCVVVLLVQLLVLLLQQDLPDPPSLVVSLVSNVVSLVSQLVVQPVAWDFPQSNDSDRPVDDPDGWIDGSSSVNSLLSNLVSLVVCLVPPLQVDDLLSLLRSLLSSLVSNQVVQQQQSSAIPPSHTSCSSNVSVCSQAPVLLSLHDDHDHPPQCLSVLLNLLSNQLDDCVVPPSGPDRSRHVVSLVSSLCSLLPDDLVRHDLVSLSSLSSNVRPVSLVSQCVVQPVNSVVSLCCSQPPSLVSFPPPPSSVVSSVVSVCVQVVCCVPVVDND

pLDDT: mean 79.36, std 19.58, range [25.55, 96.94]

Sequence (556 aa):
MSSPFRRTDHARQSPSRQHVNGTRHSHRQSQNGAESAQFLEDLKRLLINDQRELHKQLDERALEQQKLQVKALEDSLAKHNASRKEAEDVLEQYYLDQERARIRRAQEEAEKKEEARRKLEEERRKQEEQKRQIAAQREREEAQRAAEQQKREEAEKALQKAAKEKEETDRKAREQAAAQEAAAKEAEKRRQALAQASQQQQPPPPSSATAQADGVPVASSSTPAQPTAVSASSSGLSDGIVTSADERKKVHSAYLDIHNRLKELRAQADGGGKNPNAWKLRDPNLRNLSEWRHELRTRVNQISRTDKEGNKATIQRVQQTLDRGASLSAAYTADVSGFFYKNPKGPGEPIQGNLVLLFLLNHFVKLFFGIIEREVLPLPPHERSHAADHVGNMAVQVFATPKYWAEGNYTFIDILWAKFHKKLPLLFGVRGGQQDELIIPWASCFASITLRDFRNSRALPKNPAPARLYWEALARILNTPTERQTLIHYQIIQGLLHQTAIPRFIAFYGQIGILTLKHALFEFPKTAPANKGAQREANAIRNLAVVFDNDLHLKL